Protein AF-0000000069397794 (afdb_homodimer)

Organism: Chlorella vulgaris (NCBI:txid3077)

Nearest PDB structures (foldseek):
  4f95-assembly1_A-2  TM=9.564E-01  e=1.937E-25  Homo sapiens
  2car-assembly1_A  TM=9.200E-01  e=2.963E-24  Homo sapiens
  2j4e-assembly4_H  TM=9.271E-01  e=1.312E-23  Homo sapiens
  2j4e-assembly1_A  TM=9.464E-01  e=3.765E-23  Homo sapiens
  2mjp-assembly1_B  TM=9.320E-01  e=1.583E-16  Methanocaldococcus jannaschii

Foldseek 3Di:
DLPPAFEEEEEDPDPVVVVVLVVLCVVVPFSHHYHYDYDDDDQDDDAPQVRQQVRLVVVQVVPQAKYKYKAKFKAFVQRVGPPTSCLQVCCVVQNLVRVVVVCVVDDGQKMKIKMKMWIAGGPPGGIDIFMFIFIFGFARFDADRPDRNQRGTDTPPDPHGNRRDDPVRCCVRDSVNRRSVVVRVVSRVVVPPPPDDPDD/DPDPAFEEEEEDPDPVVVVVLVVLCVVVPFSHHYHYDYDDDDQDDDAPQVRQQVRLVVVQVVPQAKYKYKAKFKAFVQRVGPPTSCLQVCCVVQNLVRVVVVCVVDDGQKMKIKMKMWIAGGPPGGIDIFMFIFIFGFARFDADRPDRNQRGTDTPPDPHGNRRDDPVRCCVRDSVNRRSVVVRVVSRVVVPPPPDDPDD

pLDDT: mean 92.09, std 13.76, range [24.89, 98.88]

Structure (mmCIF, N/CA/C/O backbone):
data_AF-0000000069397794-model_v1
#
loop_
_entity.id
_entity.type
_entity.pdbx_description
1 polymer 'Inosine triphosphate pyrophosphatase'
#
loop_
_atom_site.group_PDB
_atom_site.id
_atom_site.type_symbol
_atom_site.label_atom_id
_atom_site.label_alt_id
_atom_site.label_comp_id
_atom_site.label_asym_id
_atom_site.label_entity_id
_atom_site.label_seq_id
_atom_site.pdbx_PDB_ins_code
_atom_site.Cartn_x
_atom_site.Cartn_y
_atom_site.Cartn_z
_atom_site.occupancy
_atom_site.B_iso_or_equiv
_atom_site.auth_seq_id
_atom_site.auth_comp_id
_atom_site.auth_asym_id
_atom_site.auth_atom_id
_atom_site.pdbx_PDB_model_num
ATOM 1 N N . MET A 1 1 ? 24.984 40.375 9.758 1 29.8 1 MET A N 1
ATOM 2 C CA . MET A 1 1 ? 24.094 40 8.672 1 29.8 1 MET A CA 1
ATOM 3 C C . MET A 1 1 ? 23.125 38.938 9.117 1 29.8 1 MET A C 1
ATOM 5 O O . MET A 1 1 ? 23.453 38.094 9.961 1 29.8 1 MET A O 1
ATOM 9 N N . PRO A 1 2 ? 21.828 39 9.211 1 35.31 2 PRO A N 1
ATOM 10 C CA . PRO A 1 2 ? 20.984 38 9.867 1 35.31 2 PRO A CA 1
ATOM 11 C C . PRO A 1 2 ? 21.438 36.562 9.562 1 35.31 2 PRO A C 1
ATOM 13 O O . PRO A 1 2 ? 21.984 36.281 8.492 1 35.31 2 PRO A O 1
ATOM 16 N N . GLY A 1 3 ? 21.906 35.719 10.438 1 37.47 3 GLY A N 1
ATOM 17 C CA . GLY A 1 3 ? 22.594 34.438 10.352 1 37.47 3 GLY A CA 1
ATOM 18 C C . GLY A 1 3 ? 22.047 33.531 9.266 1 37.47 3 GLY A C 1
ATOM 19 O O . GLY A 1 3 ? 20.891 33.688 8.836 1 37.47 3 GLY A O 1
ATOM 20 N N . GLU A 1 4 ? 22.766 33.062 8.172 1 45.69 4 GLU A N 1
ATOM 21 C CA . GLU A 1 4 ? 22.422 32.281 6.992 1 45.69 4 GLU A CA 1
ATOM 22 C C . GLU A 1 4 ? 21.391 31.203 7.328 1 45.69 4 GLU A C 1
ATOM 24 O O . GLU A 1 4 ? 21.672 30.266 8.062 1 45.69 4 GLU A O 1
ATOM 29 N N . SER A 1 5 ? 20.188 31.547 7.672 1 61.47 5 SER A N 1
ATOM 30 C CA . SER A 1 5 ? 19.078 30.656 8.023 1 61.47 5 SER A CA 1
ATOM 31 C C . SER A 1 5 ? 19.094 29.406 7.164 1 61.47 5 SER A C 1
ATOM 33 O O . SER A 1 5 ? 19.344 29.469 5.961 1 61.47 5 SER A O 1
ATOM 35 N N . GLY A 1 6 ? 19.469 28.234 7.82 1 86.75 6 GLY A N 1
ATOM 36 C CA . GLY A 1 6 ? 19.594 26.969 7.117 1 86.75 6 GLY A CA 1
ATOM 37 C C . GLY A 1 6 ? 18.391 26.641 6.246 1 86.75 6 GLY A C 1
ATOM 38 O O . GLY A 1 6 ? 17.297 27.125 6.492 1 86.75 6 GLY A O 1
ATOM 39 N N . THR A 1 7 ? 18.531 26.266 5.066 1 94.69 7 THR A N 1
ATOM 40 C CA . THR A 1 7 ? 17.516 25.859 4.113 1 94.69 7 THR A CA 1
ATOM 41 C C . THR A 1 7 ? 17 24.453 4.422 1 94.69 7 THR A C 1
ATOM 43 O O . THR A 1 7 ? 17.797 23.562 4.715 1 94.69 7 THR A O 1
ATOM 46 N N . ILE A 1 8 ? 15.688 24.359 4.492 1 96.31 8 ILE A N 1
ATOM 47 C CA . ILE A 1 8 ? 15.031 23.062 4.578 1 96.31 8 ILE A CA 1
ATOM 48 C C . ILE A 1 8 ? 14.359 22.734 3.25 1 96.31 8 ILE A C 1
ATOM 50 O O . ILE A 1 8 ? 13.547 23.516 2.744 1 96.31 8 ILE A O 1
ATOM 54 N N . HIS A 1 9 ? 14.711 21.641 2.725 1 97.12 9 HIS A N 1
ATOM 55 C CA . HIS A 1 9 ? 14.102 21.203 1.472 1 97.12 9 HIS A CA 1
ATOM 56 C C . HIS A 1 9 ? 12.805 20.453 1.724 1 97.12 9 HIS A C 1
ATOM 58 O O . HIS A 1 9 ? 12.812 19.359 2.293 1 97.12 9 HIS A O 1
ATOM 64 N N . PHE A 1 10 ? 11.719 21.062 1.319 1 97.81 10 PHE A N 1
ATOM 65 C CA . PHE A 1 10 ? 10.422 20.391 1.352 1 97.81 10 PHE A CA 1
ATOM 66 C C . PHE A 1 10 ? 10.234 19.531 0.107 1 97.81 10 PHE A C 1
ATOM 68 O O . PHE A 1 10 ? 9.898 20.047 -0.963 1 97.81 10 PHE A O 1
ATOM 75 N N . VAL A 1 11 ? 10.398 18.234 0.294 1 97.06 11 VAL A N 1
ATOM 76 C CA . VAL A 1 11 ? 10.406 17.312 -0.837 1 97.06 11 VAL A CA 1
ATOM 77 C C . VAL A 1 11 ? 8.969 16.953 -1.211 1 97.06 11 VAL A C 1
ATOM 79 O O . VAL A 1 11 ? 8.336 16.141 -0.541 1 97.06 11 VAL A O 1
ATOM 82 N N . THR A 1 12 ? 8.5 17.531 -2.295 1 93.69 12 THR A N 1
ATOM 83 C CA . THR A 1 12 ? 7.148 17.266 -2.766 1 93.69 12 THR A CA 1
ATOM 84 C C . THR A 1 12 ? 7.051 17.484 -4.273 1 93.69 12 THR A C 1
ATOM 86 O O . THR A 1 12 ? 7.695 18.375 -4.82 1 93.69 12 THR A O 1
ATOM 89 N N . GLY A 1 13 ? 6.371 16.578 -4.906 1 85.94 13 GLY A N 1
ATOM 90 C CA . GLY A 1 13 ? 6.016 16.797 -6.301 1 85.94 13 GLY A CA 1
ATOM 91 C C . GLY A 1 13 ? 4.617 17.359 -6.477 1 85.94 13 GLY A C 1
ATOM 92 O O . GLY A 1 13 ? 4.164 17.562 -7.605 1 85.94 13 GLY A O 1
ATOM 93 N N . ASN A 1 14 ? 3.943 17.656 -5.477 1 84.62 14 ASN A N 1
ATOM 94 C CA . ASN A 1 14 ? 2.578 18.172 -5.48 1 84.62 14 ASN A CA 1
ATOM 95 C C . ASN A 1 14 ? 2.547 19.672 -5.254 1 84.62 14 ASN A C 1
ATOM 97 O O . ASN A 1 14 ? 2.807 20.156 -4.145 1 84.62 14 ASN A O 1
ATOM 101 N N . ALA A 1 15 ? 2.137 20.375 -6.254 1 86.75 15 ALA A N 1
ATOM 102 C CA . ALA A 1 15 ? 2.154 21.844 -6.203 1 86.75 15 ALA A CA 1
ATOM 103 C C . ALA A 1 15 ? 1.199 22.359 -5.133 1 86.75 15 ALA A C 1
ATOM 105 O O . ALA A 1 15 ? 1.455 23.406 -4.52 1 86.75 15 ALA A O 1
ATOM 106 N N . ASN A 1 16 ? 0.078 21.672 -4.914 1 83.5 16 ASN A N 1
ATOM 107 C CA . ASN A 1 16 ? -0.885 22.094 -3.904 1 83.5 16 ASN A CA 1
ATOM 108 C C . ASN A 1 16 ? -0.307 21.984 -2.496 1 83.5 16 ASN A C 1
ATOM 110 O O . ASN A 1 16 ? -0.483 22.891 -1.675 1 83.5 16 ASN A O 1
ATOM 114 N N . LYS A 1 17 ? 0.422 20.891 -2.246 1 87.31 17 LYS A N 1
ATOM 115 C CA . LYS A 1 17 ? 1.078 20.734 -0.952 1 87.31 17 LYS A CA 1
ATOM 116 C C . LYS A 1 17 ? 2.08 21.844 -0.704 1 87.31 17 LYS A C 1
ATOM 118 O O . LYS A 1 17 ? 2.139 22.406 0.396 1 87.31 17 LYS A O 1
ATOM 123 N N . ALA A 1 18 ? 2.883 22.172 -1.734 1 90.94 18 ALA A N 1
ATOM 124 C CA . ALA A 1 18 ? 3.881 23.234 -1.622 1 90.94 18 ALA A CA 1
ATOM 125 C C . ALA A 1 18 ? 3.227 24.578 -1.291 1 90.94 18 ALA A C 1
ATOM 127 O O . ALA A 1 18 ? 3.709 25.312 -0.429 1 90.94 18 ALA A O 1
ATOM 128 N N . ARG A 1 19 ? 2.182 24.859 -1.946 1 90.12 19 ARG A N 1
ATOM 129 C CA . ARG A 1 19 ? 1.469 26.125 -1.746 1 90.12 19 ARG A CA 1
ATOM 130 C C . ARG A 1 19 ? 0.907 26.219 -0.332 1 90.12 19 ARG A C 1
ATOM 132 O O . ARG A 1 19 ? 1.074 27.234 0.343 1 90.12 19 ARG A O 1
ATOM 139 N N . GLU A 1 20 ? 0.231 25.156 0.133 1 88.88 20 GLU A N 1
ATOM 140 C CA . GLU A 1 20 ? -0.37 25.141 1.464 1 88.88 20 GLU A CA 1
ATOM 141 C C . GLU A 1 20 ? 0.688 25.312 2.551 1 88.88 20 GLU A C 1
ATOM 143 O O . GLU A 1 20 ? 0.474 26.031 3.529 1 88.88 20 GLU A O 1
ATOM 148 N N . LEU A 1 21 ? 1.791 24.656 2.389 1 92.88 21 LEU A N 1
ATOM 149 C CA . LEU A 1 21 ? 2.879 24.781 3.352 1 92.88 21 LEU A CA 1
ATOM 150 C C . LEU A 1 21 ? 3.436 26.203 3.363 1 92.88 21 LEU A C 1
ATOM 152 O O . LEU A 1 21 ? 3.66 26.766 4.434 1 92.88 21 LEU A O 1
ATOM 156 N N . ALA A 1 22 ? 3.627 26.719 2.16 1 92.69 22 ALA A N 1
ATOM 157 C CA . ALA A 1 22 ? 4.133 28.078 2.051 1 92.69 22 ALA A CA 1
ATOM 158 C C . ALA A 1 22 ? 3.193 29.062 2.736 1 92.69 22 ALA A C 1
ATOM 160 O O . ALA A 1 22 ? 3.641 29.953 3.475 1 92.69 22 ALA A O 1
ATOM 161 N N . GLU A 1 23 ? 1.943 28.891 2.502 1 91.88 23 GLU A N 1
ATOM 162 C CA . GLU A 1 23 ? 0.943 29.766 3.109 1 91.88 23 GLU A CA 1
ATOM 163 C C . GLU A 1 23 ? 0.95 29.641 4.629 1 91.88 23 GLU A C 1
ATOM 165 O O . GLU A 1 23 ? 0.854 30.641 5.34 1 91.88 23 GLU A O 1
ATOM 170 N N . PHE A 1 24 ? 1.016 28.484 5.094 1 94.19 24 PHE A N 1
ATOM 171 C CA . PHE A 1 24 ? 1.04 28.25 6.531 1 94.19 24 PHE A CA 1
ATOM 172 C C . PHE A 1 24 ? 2.221 28.969 7.18 1 94.19 24 PHE A C 1
ATOM 174 O O . PHE A 1 24 ? 2.055 29.688 8.172 1 94.19 24 PHE A O 1
ATOM 181 N N . PHE A 1 25 ? 3.377 28.891 6.621 1 95.12 25 PHE A N 1
ATOM 182 C CA . PHE A 1 25 ? 4.582 29.406 7.254 1 95.12 25 PHE A CA 1
ATOM 183 C C . PHE A 1 25 ? 4.719 30.906 7.004 1 95.12 25 PHE A C 1
ATOM 185 O O . PHE A 1 25 ? 5.477 31.594 7.699 1 95.12 25 PHE A O 1
ATOM 192 N N . ALA A 1 26 ? 4.027 31.359 5.949 1 93.75 26 ALA A N 1
ATOM 193 C CA . ALA A 1 26 ? 3.936 32.812 5.789 1 93.75 26 ALA A CA 1
ATOM 194 C C . ALA A 1 26 ? 3.227 33.469 6.98 1 93.75 26 ALA A C 1
ATOM 196 O O . ALA A 1 26 ? 3.615 34.531 7.438 1 93.75 26 ALA A O 1
ATOM 197 N N . SER A 1 27 ? 2.227 32.75 7.48 1 94.12 27 SER A N 1
ATOM 198 C CA . SER A 1 27 ? 1.433 33.25 8.602 1 94.12 27 SER A CA 1
ATOM 199 C C . SER A 1 27 ? 2.029 32.812 9.938 1 94.12 27 SER A C 1
ATOM 201 O O . SER A 1 27 ? 1.681 33.375 10.984 1 94.12 27 SER A O 1
ATOM 203 N N . ASN A 1 28 ? 2.916 31.891 9.906 1 94.75 28 ASN A N 1
ATOM 204 C CA . ASN A 1 28 ? 3.572 31.328 11.086 1 94.75 28 ASN A CA 1
ATOM 205 C C . ASN A 1 28 ? 5.078 31.203 10.883 1 94.75 28 ASN A C 1
ATOM 207 O O . ASN A 1 28 ? 5.609 30.094 10.789 1 94.75 28 ASN A O 1
ATOM 211 N N . PRO A 1 29 ? 5.797 32.281 10.93 1 94.06 29 PRO A N 1
ATOM 212 C CA . PRO A 1 29 ? 7.195 32.281 10.492 1 94.06 29 PRO A CA 1
ATOM 213 C C . PRO A 1 29 ? 8.109 31.469 11.406 1 94.06 29 PRO A C 1
ATOM 215 O O . PRO A 1 29 ? 7.844 31.359 12.609 1 94.06 29 PRO A O 1
ATOM 218 N N . VAL A 1 30 ? 9.102 30.859 10.828 1 94.25 30 VAL A N 1
ATOM 219 C CA . VAL A 1 30 ? 10.203 30.156 11.477 1 94.25 30 VAL A CA 1
ATOM 220 C C . VAL A 1 30 ? 11.531 30.688 10.945 1 94.25 30 VAL A C 1
ATOM 222 O O . VAL A 1 30 ? 11.578 31.312 9.891 1 94.25 30 VAL A O 1
ATOM 225 N N . PRO A 1 31 ? 12.633 30.516 11.727 1 92.81 31 PRO A N 1
ATOM 226 C CA . PRO A 1 31 ? 13.938 31.031 11.289 1 92.81 31 PRO A CA 1
ATOM 227 C C . PRO A 1 31 ? 14.633 30.094 10.297 1 92.81 31 PRO A C 1
ATOM 229 O O . PRO A 1 31 ? 15.812 29.781 10.469 1 92.81 31 PRO A O 1
ATOM 232 N N . PHE A 1 32 ? 13.984 29.5 9.398 1 94.38 32 PHE A N 1
ATOM 233 C CA . PHE A 1 32 ? 14.484 28.656 8.32 1 94.38 32 PHE A CA 1
ATOM 234 C C . PHE A 1 32 ? 13.805 29 7 1 94.38 32 PHE A C 1
ATOM 236 O O . PHE A 1 32 ? 12.641 29.406 6.984 1 94.38 32 PHE A O 1
ATOM 243 N N . ASN A 1 33 ? 14.508 28.891 5.988 1 94.12 33 ASN A N 1
ATOM 244 C CA . ASN A 1 33 ? 13.914 28.953 4.656 1 94.12 33 ASN A CA 1
ATOM 245 C C . ASN A 1 33 ? 13.43 27.578 4.191 1 94.12 33 ASN A C 1
ATOM 247 O O . ASN A 1 33 ? 14.219 26.641 4.09 1 94.12 33 ASN A O 1
ATOM 251 N N . ILE A 1 34 ? 12.156 27.422 3.934 1 95.06 34 ILE A N 1
ATOM 252 C CA . ILE A 1 34 ? 11.594 26.172 3.453 1 95.06 34 ILE A CA 1
ATOM 253 C C . ILE A 1 34 ? 11.344 26.25 1.95 1 95.06 34 ILE A C 1
ATOM 255 O O . ILE A 1 34 ? 10.547 27.078 1.495 1 95.06 34 ILE A O 1
ATOM 259 N N . THR A 1 35 ? 12.008 25.453 1.176 1 94.44 35 THR A N 1
ATOM 260 C CA . THR A 1 35 ? 11.953 25.531 -0.28 1 94.44 35 THR A CA 1
ATOM 261 C C . THR A 1 35 ? 11.453 24.219 -0.873 1 94.44 35 THR A C 1
ATOM 263 O O . THR A 1 35 ? 12 23.141 -0.578 1 94.44 35 THR A O 1
ATOM 266 N N . PRO A 1 36 ? 10.438 24.281 -1.732 1 95.25 36 PRO A N 1
ATOM 267 C CA . PRO A 1 36 ? 10 23.062 -2.4 1 95.25 36 PRO A CA 1
ATOM 268 C C . PRO A 1 36 ? 11.086 22.438 -3.283 1 95.25 36 PRO A C 1
ATOM 270 O O . PRO A 1 36 ? 11.82 23.172 -3.961 1 95.25 36 PRO A O 1
ATOM 273 N N . THR A 1 37 ? 11.258 21.219 -3.184 1 95.56 37 THR A N 1
ATOM 274 C CA . THR A 1 37 ? 12.242 20.469 -3.961 1 95.56 37 THR A CA 1
ATOM 275 C C . THR A 1 37 ? 11.617 19.203 -4.559 1 95.56 37 THR A C 1
ATOM 277 O O . THR A 1 37 ? 10.898 18.484 -3.869 1 95.56 37 THR A O 1
ATOM 280 N N . SER A 1 38 ? 11.828 18.984 -5.832 1 92.38 38 SER A N 1
ATOM 281 C CA . SER A 1 38 ? 11.32 17.781 -6.473 1 92.38 38 SER A CA 1
ATOM 282 C C . SER A 1 38 ? 12.344 16.656 -6.418 1 92.38 38 SER A C 1
ATOM 284 O O . SER A 1 38 ? 13.516 16.859 -6.75 1 92.38 38 SER A O 1
ATOM 286 N N . LEU A 1 39 ? 11.969 15.57 -5.902 1 93.69 39 LEU A N 1
ATOM 287 C CA . LEU A 1 39 ? 12.773 14.352 -5.824 1 93.69 39 LEU A CA 1
ATOM 288 C C . LEU A 1 39 ? 11.914 13.109 -6.016 1 93.69 39 LEU A C 1
ATOM 290 O O . LEU A 1 39 ? 10.859 12.977 -5.383 1 93.69 39 LEU A O 1
ATOM 294 N N . ASP A 1 40 ? 12.289 12.266 -6.922 1 90.38 40 ASP A N 1
ATOM 295 C CA . ASP A 1 40 ? 11.57 11.016 -7.125 1 90.38 40 ASP A CA 1
ATOM 296 C C . ASP A 1 40 ? 11.969 9.984 -6.066 1 90.38 40 ASP A C 1
ATOM 298 O O . ASP A 1 40 ? 13.117 9.555 -6.012 1 90.38 40 ASP A O 1
ATOM 302 N N . LEU A 1 41 ? 11.07 9.703 -5.277 1 93.31 41 LEU A N 1
ATOM 303 C CA . LEU A 1 41 ? 11.281 8.734 -4.203 1 93.31 41 LEU A CA 1
ATOM 304 C C . LEU A 1 41 ? 10.25 7.613 -4.273 1 93.31 41 LEU A C 1
ATOM 306 O O . LEU A 1 41 ? 9.078 7.859 -4.559 1 93.31 41 LEU A O 1
ATOM 310 N N . PRO A 1 42 ? 10.672 6.352 -4.016 1 91.5 42 PRO A N 1
ATOM 311 C CA . PRO A 1 42 ? 9.672 5.281 -3.941 1 91.5 42 PRO A CA 1
ATOM 312 C C . PRO A 1 42 ? 8.758 5.418 -2.729 1 91.5 42 PRO A C 1
ATOM 314 O O . PRO A 1 42 ? 9.203 5.848 -1.659 1 91.5 42 PRO A O 1
ATOM 317 N N . GLU A 1 43 ? 7.531 5.164 -2.887 1 94.94 43 GLU A N 1
ATOM 318 C CA . GLU A 1 43 ? 6.582 5.074 -1.779 1 94.94 43 GLU A CA 1
ATOM 319 C C . GLU A 1 43 ? 6.43 3.633 -1.304 1 94.94 43 GLU A C 1
ATOM 321 O O . GLU A 1 43 ? 5.938 2.779 -2.045 1 94.94 43 GLU A O 1
ATOM 326 N N . ILE A 1 44 ? 6.836 3.41 -0.075 1 97.31 44 ILE A N 1
ATOM 327 C CA . ILE A 1 44 ? 6.848 2.031 0.402 1 97.31 44 ILE A CA 1
ATOM 328 C C . ILE A 1 44 ? 5.504 1.694 1.04 1 97.31 44 ILE A C 1
ATOM 330 O O . ILE A 1 44 ? 4.676 2.582 1.268 1 97.31 44 ILE A O 1
ATOM 334 N N . GLN A 1 45 ? 5.254 0.428 1.228 1 97.62 45 GLN A N 1
ATOM 335 C CA . GLN A 1 45 ? 4.105 -0.029 2 1 97.62 45 GLN A CA 1
ATOM 336 C C . GLN A 1 45 ? 4.391 0.032 3.498 1 97.62 45 GLN A C 1
ATOM 338 O O . GLN A 1 45 ? 5.547 -0.009 3.918 1 97.62 45 GLN A O 1
ATOM 343 N N . GLY A 1 46 ? 3.355 0.129 4.27 1 96.19 46 GLY A N 1
ATOM 344 C CA . GLY A 1 46 ? 3.518 0.157 5.715 1 96.19 46 GLY A CA 1
ATOM 345 C C . GLY A 1 46 ? 2.609 1.163 6.398 1 96.19 46 GLY A C 1
ATOM 346 O O . GLY A 1 46 ? 1.644 1.642 5.801 1 96.19 46 GLY A O 1
ATOM 347 N N . ASP A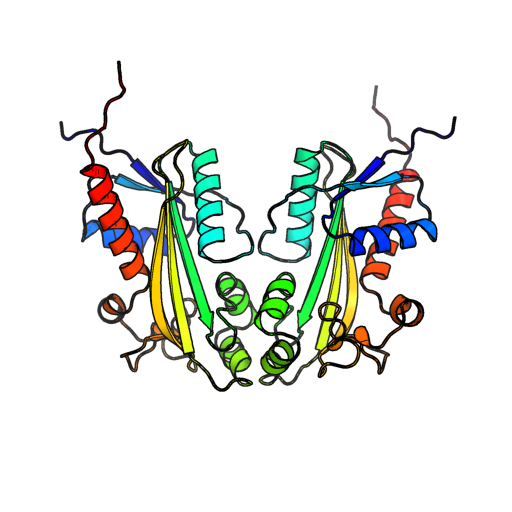 1 47 ? 2.98 1.461 7.652 1 96 47 ASP A N 1
ATOM 348 C CA . ASP A 1 47 ? 2.242 2.471 8.406 1 96 47 ASP A CA 1
ATOM 349 C C . ASP A 1 47 ? 2.656 3.881 7.98 1 96 47 ASP A C 1
ATOM 351 O O . ASP A 1 47 ? 3.787 4.094 7.539 1 96 47 ASP A O 1
ATOM 355 N N . PRO A 1 48 ? 1.725 4.785 8.148 1 97.31 48 PRO A N 1
ATOM 356 C CA . PRO A 1 48 ? 1.997 6.148 7.691 1 97.31 48 PRO A CA 1
ATOM 357 C C . PRO A 1 48 ? 3.305 6.707 8.25 1 97.31 48 PRO A C 1
ATOM 359 O O . PRO A 1 48 ? 4.078 7.328 7.512 1 97.31 48 PRO A O 1
ATOM 362 N N . GLU A 1 49 ? 3.582 6.488 9.516 1 97.38 49 GLU A N 1
ATOM 363 C CA . GLU A 1 49 ? 4.789 7.039 10.133 1 97.38 49 GLU A CA 1
ATOM 364 C C . GLU A 1 49 ? 6.043 6.375 9.57 1 97.38 49 GLU A C 1
ATOM 366 O O . GLU A 1 49 ? 7.047 7.043 9.32 1 97.38 49 GLU A O 1
ATOM 371 N N . GLU A 1 50 ? 5.961 5.066 9.375 1 96 50 GLU A N 1
ATOM 372 C CA . GLU A 1 50 ? 7.082 4.344 8.781 1 96 50 GLU A CA 1
ATOM 373 C C . GLU A 1 50 ? 7.359 4.824 7.363 1 96 50 GLU A C 1
ATOM 375 O O . GLU A 1 50 ? 8.516 4.969 6.961 1 96 50 GLU A O 1
ATOM 380 N N . ILE A 1 51 ? 6.32 5.023 6.648 1 97.19 51 ILE A N 1
ATOM 381 C CA . ILE A 1 51 ? 6.43 5.484 5.27 1 97.19 51 ILE A CA 1
ATOM 382 C C . ILE A 1 51 ? 7.082 6.867 5.238 1 97.19 51 ILE A C 1
ATOM 384 O O . ILE A 1 51 ? 8.008 7.105 4.465 1 97.19 51 ILE A O 1
ATOM 388 N N . ALA A 1 52 ? 6.652 7.762 6.105 1 97.12 52 ALA A N 1
ATOM 389 C CA . ALA A 1 52 ? 7.207 9.109 6.164 1 97.12 52 ALA A CA 1
ATOM 390 C C . ALA A 1 52 ? 8.68 9.078 6.574 1 97.12 52 ALA A C 1
ATOM 392 O O . ALA A 1 52 ? 9.5 9.805 6.008 1 97.12 52 ALA A O 1
ATOM 393 N N . MET A 1 53 ? 8.977 8.227 7.566 1 96.62 53 MET A N 1
ATOM 394 C CA . MET A 1 53 ? 10.359 8.102 8.031 1 96.62 53 MET A CA 1
ATOM 395 C C . MET A 1 53 ? 11.266 7.617 6.906 1 96.62 53 MET A C 1
ATOM 397 O O . MET A 1 53 ? 12.352 8.156 6.703 1 96.62 53 MET A O 1
ATOM 401 N N . TYR A 1 54 ? 10.805 6.648 6.207 1 95.88 54 TYR A N 1
ATOM 402 C CA . TYR A 1 54 ? 11.578 6.098 5.102 1 95.88 54 TYR A CA 1
ATOM 403 C C . TYR A 1 54 ? 11.797 7.145 4.012 1 95.88 54 TYR A C 1
ATOM 405 O O . TYR A 1 54 ? 12.914 7.32 3.523 1 95.88 54 TYR A O 1
ATOM 413 N N . LYS A 1 55 ? 10.727 7.809 3.666 1 96.44 55 LYS A N 1
ATOM 414 C CA . LYS A 1 55 ? 10.781 8.844 2.643 1 96.44 55 LYS A CA 1
ATOM 415 C C . LYS A 1 55 ? 11.758 9.953 3.037 1 96.44 55 LYS A C 1
ATOM 417 O O . LYS A 1 55 ? 12.547 10.414 2.213 1 96.44 55 LYS A O 1
ATOM 422 N N . CYS A 1 56 ? 11.703 10.367 4.227 1 97.31 56 CYS A N 1
ATOM 423 C CA . CYS A 1 56 ? 12.562 11.43 4.742 1 97.31 56 CYS A CA 1
ATOM 424 C C . CYS A 1 56 ? 14.023 10.992 4.75 1 97.31 56 CYS A C 1
ATOM 426 O O . CYS A 1 56 ? 14.898 11.734 4.301 1 97.31 56 CYS A O 1
ATOM 428 N N . SER A 1 57 ? 14.266 9.82 5.266 1 96 57 SER A N 1
ATOM 429 C CA . SER A 1 57 ? 15.625 9.289 5.316 1 96 57 SER A CA 1
ATOM 430 C C . SER A 1 57 ? 16.219 9.148 3.92 1 96 57 SER A C 1
ATOM 432 O O . SER A 1 57 ? 17.375 9.508 3.689 1 96 57 SER A O 1
ATOM 434 N N . THR A 1 58 ? 15.438 8.664 3.01 1 94.88 58 THR A N 1
ATOM 435 C CA . THR A 1 58 ? 15.891 8.492 1.636 1 94.88 58 THR A CA 1
ATOM 436 C C . THR A 1 58 ? 16.188 9.844 0.991 1 94.88 58 THR A C 1
ATOM 438 O O . THR A 1 58 ? 17.203 9.992 0.302 1 94.88 58 THR A O 1
ATOM 441 N N . ALA A 1 59 ? 15.289 10.789 1.192 1 96.5 59 ALA A N 1
ATOM 442 C CA . ALA A 1 59 ? 15.508 12.133 0.668 1 96.5 59 ALA A CA 1
ATOM 443 C C . ALA A 1 59 ? 16.797 12.742 1.236 1 96.5 59 ALA A C 1
ATOM 445 O O . ALA A 1 59 ? 17.578 13.359 0.505 1 96.5 59 ALA A O 1
ATOM 446 N N . MET A 1 60 ? 16.984 12.578 2.525 1 96.19 60 MET A N 1
ATOM 447 C CA . MET A 1 60 ? 18.172 13.086 3.201 1 96.19 60 MET A CA 1
ATOM 448 C C . MET A 1 60 ? 19.438 12.469 2.621 1 96.19 60 MET A C 1
ATOM 450 O O . MET A 1 60 ? 20.438 13.156 2.416 1 96.19 60 MET A O 1
ATOM 454 N N . GLU A 1 61 ? 19.359 11.234 2.4 1 94.31 61 GLU A N 1
ATOM 455 C CA . GLU A 1 61 ? 20.5 10.539 1.832 1 94.31 61 GLU A CA 1
ATOM 456 C C . GLU A 1 61 ? 20.859 11.102 0.455 1 94.31 61 GLU A C 1
ATOM 458 O O . GLU A 1 61 ? 22.031 11.164 0.088 1 94.31 61 GLU A O 1
ATOM 463 N N . LYS A 1 62 ? 19.906 11.477 -0.293 1 95.38 62 LYS A N 1
ATOM 464 C CA . LYS A 1 62 ? 20.125 11.961 -1.654 1 95.38 62 LYS A CA 1
ATOM 465 C C . LYS A 1 62 ? 20.562 13.422 -1.657 1 95.38 62 LYS A C 1
ATOM 467 O O . LYS A 1 62 ? 21.422 13.812 -2.436 1 95.38 62 LYS A O 1
ATOM 472 N N . LEU A 1 63 ? 19.953 14.203 -0.798 1 96 63 LEU A N 1
ATOM 473 C CA . LEU A 1 63 ? 20.172 15.648 -0.836 1 96 63 LEU A CA 1
ATOM 474 C C . LEU A 1 63 ? 21.312 16.047 0.102 1 96 63 LEU A C 1
ATOM 476 O O . LEU A 1 63 ? 21.891 17.125 -0.051 1 96 63 LEU A O 1
ATOM 480 N N . GLN A 1 64 ? 21.594 15.32 1.102 1 96.5 64 GLN A N 1
ATOM 481 C CA . GLN A 1 64 ? 22.594 15.617 2.111 1 96.5 64 GLN A CA 1
ATOM 482 C C . GLN A 1 64 ? 22.391 17.016 2.705 1 96.5 64 GLN A C 1
ATOM 484 O O . GLN A 1 64 ? 23.328 17.781 2.852 1 96.5 64 GLN A O 1
ATOM 489 N N . ALA A 1 65 ? 21.156 17.328 2.971 1 96 65 ALA A N 1
ATOM 490 C CA . ALA A 1 65 ? 20.703 18.609 3.504 1 96 65 ALA A CA 1
ATOM 491 C C . ALA A 1 65 ? 19.438 18.438 4.352 1 96 65 ALA A C 1
ATOM 493 O O . ALA A 1 65 ? 18.828 17.375 4.359 1 96 65 ALA A O 1
ATOM 494 N N . PRO A 1 66 ? 19.078 19.406 5.18 1 96.56 66 PRO A N 1
ATOM 495 C CA . PRO A 1 66 ? 17.812 19.312 5.906 1 96.56 66 PRO A CA 1
ATOM 496 C C . PRO A 1 66 ? 16.609 19.078 4.984 1 96.56 66 PRO A C 1
ATOM 498 O O . PRO A 1 66 ? 16.484 19.75 3.955 1 96.56 66 PRO A O 1
ATOM 501 N N . VAL A 1 67 ? 15.805 18.109 5.391 1 97.44 67 VAL A N 1
ATOM 502 C CA . VAL A 1 67 ? 14.711 17.719 4.508 1 97.44 67 VAL A CA 1
ATOM 503 C C . VAL A 1 67 ? 13.414 17.609 5.309 1 97.44 67 VAL A C 1
ATOM 505 O O . VAL A 1 67 ? 13.43 17.297 6.496 1 97.44 67 VAL A O 1
ATOM 508 N N . LEU A 1 68 ? 12.414 17.969 4.613 1 97.5 68 LEU A N 1
ATOM 509 C CA . LEU A 1 68 ? 11.031 17.859 5.082 1 97.5 68 LEU A CA 1
ATOM 510 C C . LEU A 1 68 ? 10.172 17.125 4.062 1 97.5 68 LEU A C 1
ATOM 512 O O . LEU A 1 68 ? 10.234 17.406 2.867 1 97.5 68 LEU A O 1
ATOM 516 N N . VAL A 1 69 ? 9.453 16.078 4.547 1 97.31 69 VAL A N 1
ATOM 517 C CA . VAL A 1 69 ? 8.477 15.398 3.701 1 97.31 69 VAL A CA 1
ATOM 518 C C . VAL A 1 69 ? 7.117 15.391 4.391 1 97.31 69 VAL A C 1
ATOM 520 O O . VAL A 1 69 ? 7.027 15.562 5.609 1 97.31 69 VAL A O 1
ATOM 523 N N . GLU A 1 70 ? 6.125 15.195 3.637 1 96.06 70 GLU A N 1
ATOM 524 C CA . GLU A 1 70 ? 4.754 15.117 4.137 1 96.06 70 GLU A CA 1
ATOM 525 C C . GLU A 1 70 ? 3.969 14.031 3.41 1 96.06 70 GLU A C 1
ATOM 527 O O . GLU A 1 70 ? 4.195 13.773 2.225 1 96.06 70 GLU A O 1
ATOM 532 N N . ASP A 1 71 ? 3.127 13.359 4.148 1 94.69 71 ASP A N 1
ATOM 533 C CA . ASP A 1 71 ? 2.223 12.359 3.594 1 94.69 71 ASP A CA 1
ATOM 534 C C . ASP A 1 71 ? 0.83 12.469 4.211 1 94.69 71 ASP A C 1
ATOM 536 O O . ASP A 1 71 ? 0.694 12.656 5.422 1 94.69 71 ASP A O 1
ATOM 540 N N . VAL A 1 72 ? -0.204 12.469 3.354 1 95.19 72 VAL A N 1
ATOM 541 C CA . VAL A 1 72 ? -1.593 12.562 3.793 1 95.19 72 VAL A CA 1
ATOM 542 C C . VAL A 1 72 ? -2.32 11.25 3.49 1 95.19 72 VAL A C 1
ATOM 544 O O . VAL A 1 72 ? -2.143 10.672 2.418 1 95.19 72 VAL A O 1
ATOM 547 N N . CYS A 1 73 ? -3.111 10.773 4.527 1 97 73 CYS A N 1
ATOM 548 C CA . CYS A 1 73 ? -3.895 9.578 4.246 1 97 73 CYS A CA 1
ATOM 549 C C . CYS A 1 73 ? -5.23 9.609 4.98 1 97 73 CYS A C 1
ATOM 551 O O . CYS A 1 73 ? -5.492 10.531 5.75 1 97 73 CYS A O 1
ATOM 553 N N . LEU A 1 74 ? -6.105 8.82 4.586 1 98.5 74 LEU A N 1
ATOM 554 C CA . LEU A 1 74 ? -7.441 8.641 5.145 1 98.5 74 LEU A CA 1
ATOM 555 C C . LEU A 1 74 ? -7.66 7.199 5.586 1 98.5 74 LEU A C 1
ATOM 557 O O . LEU A 1 74 ? -7.531 6.273 4.781 1 98.5 74 LEU A O 1
ATOM 561 N N . GLY A 1 75 ? -7.906 7.004 6.879 1 98.69 75 GLY A N 1
ATOM 562 C CA . GLY A 1 75 ? -8.148 5.676 7.422 1 98.69 75 GLY A CA 1
ATOM 563 C C . GLY A 1 75 ? -9.562 5.484 7.93 1 98.69 75 GLY A C 1
ATOM 564 O O . GLY A 1 75 ? -10.125 6.387 8.555 1 98.69 75 GLY A O 1
ATOM 565 N N . PHE A 1 76 ? -10.172 4.363 7.633 1 98.88 76 PHE A N 1
ATOM 566 C CA . PHE A 1 76 ? -11.5 4.02 8.117 1 98.88 76 PHE A CA 1
ATOM 567 C C . PHE A 1 76 ? -11.422 3.221 9.414 1 98.88 76 PHE A C 1
ATOM 569 O O . PHE A 1 76 ? -10.68 2.236 9.492 1 98.88 76 PHE A O 1
ATOM 576 N N . ASN A 1 77 ? -12.188 3.672 10.438 1 98.75 77 ASN A N 1
ATOM 577 C CA . ASN A 1 77 ? -12.172 2.971 11.719 1 98.75 77 ASN A CA 1
ATOM 578 C C . ASN A 1 77 ? -12.562 1.505 11.555 1 98.75 77 ASN A C 1
ATOM 580 O O . ASN A 1 77 ? -11.906 0.62 12.109 1 98.75 77 ASN A O 1
ATOM 584 N N . ALA A 1 78 ? -13.555 1.225 10.773 1 98.62 78 ALA A N 1
ATOM 585 C CA . ALA A 1 78 ? -14.078 -0.125 10.578 1 98.62 78 ALA A CA 1
ATOM 586 C C . ALA A 1 78 ? -13.031 -1.035 9.945 1 98.62 78 ALA A C 1
ATOM 588 O O . ALA A 1 78 ? -13.094 -2.258 10.086 1 98.62 78 ALA A O 1
ATOM 589 N N . LEU A 1 79 ? -12.102 -0.427 9.25 1 98.62 79 LEU A N 1
ATOM 590 C CA . LEU A 1 79 ? -11.047 -1.185 8.586 1 98.62 79 LEU A CA 1
ATOM 591 C C . LEU A 1 79 ? -9.719 -1.027 9.328 1 98.62 79 LEU A C 1
ATOM 593 O O . LEU A 1 79 ? -8.648 -1.158 8.727 1 98.62 79 LEU A O 1
ATOM 597 N N . HIS A 1 80 ? -9.781 -0.581 10.508 1 98.25 80 HIS A N 1
ATOM 598 C CA . HIS A 1 80 ? -8.633 -0.465 11.398 1 98.25 80 HIS A CA 1
ATOM 599 C C . HIS A 1 80 ? -7.562 0.437 10.789 1 98.25 80 HIS A C 1
ATOM 601 O O . HIS A 1 80 ? -6.375 0.101 10.812 1 98.25 80 HIS A O 1
ATOM 607 N N . GLY A 1 81 ? -7.992 1.451 10.148 1 98.44 81 GLY A N 1
ATOM 608 C CA . GLY A 1 81 ? -7.078 2.463 9.641 1 98.44 81 GLY A CA 1
ATOM 609 C C . GLY A 1 81 ? -6.793 2.316 8.156 1 98.44 81 GLY A C 1
ATOM 610 O O . GLY A 1 81 ? -6.102 3.152 7.57 1 98.44 81 GLY A O 1
ATOM 611 N N . LEU A 1 82 ? -7.324 1.269 7.586 1 98.62 82 LEU A N 1
ATOM 612 C CA . LEU A 1 82 ? -7.195 1.092 6.145 1 98.62 82 LEU A CA 1
ATOM 613 C C . LEU A 1 82 ? -8.312 1.821 5.406 1 98.62 82 LEU A C 1
ATOM 615 O O . LEU A 1 82 ? -9.391 2.051 5.965 1 98.62 82 LEU A O 1
ATOM 619 N N . PRO A 1 83 ? -8.039 2.316 4.141 1 98.38 83 PRO A N 1
ATOM 620 C CA . PRO A 1 83 ? -6.848 2.041 3.328 1 98.38 83 PRO A CA 1
ATOM 621 C C . PRO A 1 83 ? -5.621 2.822 3.795 1 98.38 83 PRO A C 1
ATOM 623 O O . PRO A 1 83 ? -4.492 2.48 3.432 1 98.38 83 PRO A O 1
ATOM 626 N N . GLY A 1 84 ? -5.844 3.881 4.605 1 98.06 84 GLY A N 1
ATOM 627 C CA . GLY A 1 84 ? -4.699 4.598 5.145 1 98.06 84 GLY A CA 1
ATOM 628 C C . GLY A 1 84 ? -3.764 5.121 4.07 1 98.06 84 GLY A C 1
ATOM 629 O O . GLY A 1 84 ? -4.195 5.816 3.146 1 98.06 84 GLY A O 1
ATOM 630 N N . PRO A 1 85 ? -2.512 4.762 4.094 1 97.81 85 PRO A N 1
ATOM 631 C CA . PRO A 1 85 ? -1.525 5.258 3.133 1 97.81 85 PRO A CA 1
ATOM 632 C C . PRO A 1 85 ? -1.856 4.871 1.693 1 97.81 85 PRO A C 1
ATOM 634 O O . PRO A 1 85 ? -1.283 5.426 0.752 1 97.81 85 PRO A O 1
ATOM 637 N N . TYR A 1 86 ? -2.779 3.959 1.475 1 98.19 86 TYR A N 1
ATOM 638 C CA . TYR A 1 86 ? -3.105 3.479 0.137 1 98.19 86 TYR A CA 1
ATOM 639 C C . TYR A 1 86 ? -4.336 4.188 -0.414 1 98.19 86 TYR A C 1
ATOM 641 O O . TYR A 1 86 ? -4.828 3.85 -1.493 1 98.19 86 TYR A O 1
ATOM 649 N N . ILE A 1 87 ? -4.805 5.223 0.214 1 98.06 87 ILE A N 1
ATOM 650 C CA . ILE A 1 87 ? -6.078 5.871 -0.082 1 98.06 87 ILE A CA 1
ATOM 651 C C . ILE A 1 87 ? -6.047 6.453 -1.493 1 98.06 87 ILE A C 1
ATOM 653 O O . ILE A 1 87 ? -7.062 6.469 -2.189 1 98.06 87 ILE A O 1
ATOM 657 N N . LYS A 1 88 ? -4.938 6.891 -1.928 1 95.31 88 LYS A N 1
ATOM 658 C CA . LYS A 1 88 ? -4.848 7.453 -3.271 1 95.31 88 LYS A CA 1
ATOM 659 C C . LYS A 1 88 ? -5.25 6.43 -4.328 1 95.31 88 LYS A C 1
ATOM 661 O O . LYS A 1 88 ? -6.039 6.73 -5.227 1 95.31 88 LYS A O 1
ATOM 666 N N . GLN A 1 89 ? -4.738 5.23 -4.207 1 96.94 89 GLN A N 1
ATOM 667 C CA . GLN A 1 89 ? -5.055 4.172 -5.156 1 96.94 89 GLN A CA 1
ATOM 668 C C . GLN A 1 89 ? -6.52 3.76 -5.055 1 96.94 89 GLN A C 1
ATOM 670 O O . GLN A 1 89 ? -7.176 3.52 -6.07 1 96.94 89 GLN A O 1
ATOM 675 N N . PHE A 1 90 ? -7.012 3.688 -3.896 1 98.38 90 PHE A N 1
ATOM 676 C CA . PHE A 1 90 ? -8.398 3.299 -3.693 1 98.38 90 PHE A CA 1
ATOM 677 C C . PHE A 1 90 ? -9.344 4.355 -4.254 1 98.38 90 PHE A C 1
ATOM 679 O O . PHE A 1 90 ? -10.352 4.023 -4.883 1 98.38 90 PHE A O 1
ATOM 686 N N . LEU A 1 91 ? -8.969 5.602 -4.008 1 98.06 91 LEU A N 1
ATOM 687 C CA . LEU A 1 91 ? -9.797 6.664 -4.574 1 98.06 91 LEU A CA 1
ATOM 688 C C . LEU A 1 91 ? -9.758 6.629 -6.098 1 98.06 91 LEU A C 1
ATOM 690 O O . LEU A 1 91 ? -10.797 6.754 -6.75 1 98.06 91 LEU A O 1
ATOM 694 N N . GLN A 1 92 ? -8.625 6.473 -6.633 1 96.94 92 GLN A N 1
ATOM 695 C CA . GLN A 1 92 ? -8.461 6.461 -8.078 1 96.94 92 GLN A CA 1
ATOM 696 C C . GLN A 1 92 ? -9.266 5.336 -8.719 1 96.94 92 GLN A C 1
ATOM 698 O O . GLN A 1 92 ? -9.891 5.527 -9.766 1 96.94 92 GLN A O 1
ATOM 703 N N . LYS A 1 93 ? -9.305 4.203 -8.133 1 97.75 93 LYS A N 1
ATOM 704 C CA . LYS A 1 93 ? -9.922 3.031 -8.742 1 97.75 93 LYS A CA 1
ATOM 705 C C . LYS A 1 93 ? -11.406 2.953 -8.406 1 97.75 93 LYS A C 1
ATOM 707 O O . LYS A 1 93 ? -12.219 2.531 -9.234 1 97.75 93 LYS A O 1
ATOM 712 N N . LEU A 1 94 ? -11.789 3.404 -7.199 1 98.06 94 LEU A N 1
ATOM 713 C CA . LEU A 1 94 ? -13.141 3.129 -6.734 1 98.06 94 LEU A CA 1
ATOM 714 C C . LEU A 1 94 ? -14 4.383 -6.789 1 98.06 94 LEU A C 1
ATOM 716 O O . LEU A 1 94 ? -15.234 4.301 -6.766 1 98.06 94 LEU A O 1
ATOM 720 N N . GLY A 1 95 ? -13.312 5.582 -6.781 1 97.75 95 GLY A N 1
ATOM 721 C CA . GLY A 1 95 ? -14.062 6.82 -6.633 1 97.75 95 GLY A CA 1
ATOM 722 C C . GLY A 1 95 ? -14.711 6.973 -5.27 1 97.75 95 GLY A C 1
ATOM 723 O O . GLY A 1 95 ? -14.484 6.148 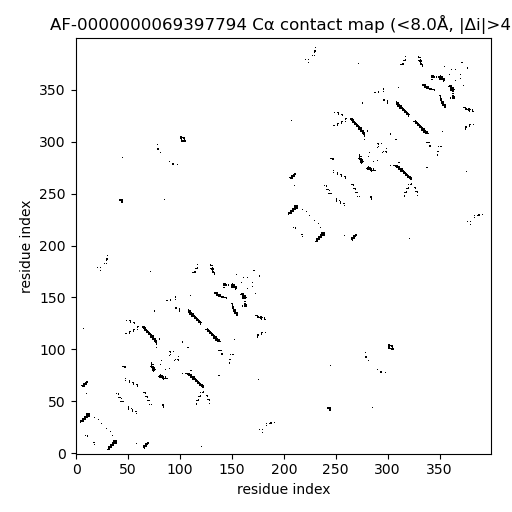-4.379 1 97.75 95 GLY A O 1
ATOM 724 N N . HIS A 1 96 ? -15.461 8.055 -5.129 1 98.5 96 HIS A N 1
ATOM 725 C CA . HIS A 1 96 ? -16.125 8.367 -3.865 1 98.5 96 HIS A CA 1
ATOM 726 C C . HIS A 1 96 ? -17.156 7.312 -3.516 1 98.5 96 HIS A C 1
ATOM 728 O O . HIS A 1 96 ? -17.219 6.84 -2.379 1 98.5 96 HIS A O 1
ATOM 734 N N . ASP A 1 97 ? -17.922 6.945 -4.465 1 98.19 97 ASP A N 1
ATOM 735 C CA . ASP A 1 97 ? -19 5.977 -4.242 1 98.19 97 ASP A CA 1
ATOM 736 C C . ASP A 1 97 ? -18.438 4.621 -3.818 1 98.19 97 ASP A C 1
ATOM 738 O O . ASP A 1 97 ? -18.953 3.986 -2.902 1 98.19 97 ASP A O 1
ATOM 742 N N . GLY A 1 98 ? -17.391 4.184 -4.527 1 98.38 98 GLY A N 1
ATOM 743 C CA . GLY A 1 98 ? -16.766 2.916 -4.18 1 98.38 98 GLY A CA 1
ATOM 744 C C . GLY A 1 98 ? -16.219 2.887 -2.766 1 98.38 98 GLY A C 1
ATOM 745 O O . GLY A 1 98 ? -16.328 1.872 -2.074 1 98.38 98 GLY A O 1
ATOM 746 N N . LEU A 1 99 ? -15.672 3.957 -2.354 1 98.75 99 LEU A N 1
ATOM 747 C CA . LEU A 1 99 ? -15.164 4.055 -0.989 1 98.75 99 LEU A CA 1
ATOM 748 C C . LEU A 1 99 ? -16.297 3.943 0.021 1 98.75 99 LEU A C 1
ATOM 750 O O . LEU A 1 99 ? -16.156 3.299 1.062 1 98.75 99 LEU A O 1
ATOM 754 N N . ASN A 1 100 ? -17.422 4.543 -0.287 1 98.62 100 ASN A N 1
ATOM 755 C CA . ASN A 1 100 ? -18.594 4.406 0.569 1 98.62 100 ASN A CA 1
ATOM 756 C C . ASN A 1 100 ? -19.109 2.969 0.585 1 98.62 100 ASN A C 1
ATOM 758 O O . ASN A 1 100 ? -19.453 2.438 1.646 1 98.62 100 ASN A O 1
ATOM 762 N N . ARG A 1 101 ? -19.156 2.35 -0.515 1 98.38 101 ARG A N 1
ATOM 763 C CA . ARG A 1 101 ? -19.688 0.995 -0.637 1 98.38 101 ARG A CA 1
ATOM 764 C C . ARG A 1 101 ? -18.828 0.002 0.149 1 98.38 101 ARG A C 1
ATOM 766 O O . ARG A 1 101 ? -19.359 -0.965 0.707 1 98.38 101 ARG A O 1
ATOM 773 N N . MET A 1 102 ? -17.547 0.267 0.19 1 98.25 102 MET A N 1
ATOM 774 C CA . MET A 1 102 ? -16.625 -0.606 0.914 1 98.25 102 MET A CA 1
ATOM 775 C C . MET A 1 102 ? -17.016 -0.703 2.387 1 98.25 102 MET A C 1
ATOM 777 O O . MET A 1 102 ? -16.656 -1.665 3.064 1 98.25 102 MET A O 1
ATOM 781 N N . LEU A 1 103 ? -17.734 0.293 2.869 1 98.5 103 LEU A N 1
ATOM 782 C CA . LEU A 1 103 ? -18.031 0.374 4.297 1 98.5 103 LEU A CA 1
ATOM 783 C C . LEU A 1 103 ? -19.422 -0.14 4.598 1 98.5 103 LEU A C 1
ATOM 785 O O . LEU A 1 103 ? -19.828 -0.206 5.758 1 98.5 103 LEU A O 1
ATOM 789 N N . GLN A 1 104 ? -20.141 -0.495 3.584 1 98.19 104 GLN A N 1
ATOM 790 C CA . GLN A 1 104 ? -21.547 -0.824 3.768 1 98.19 104 GLN A CA 1
ATOM 791 C C . GLN A 1 104 ? -21.719 -2.088 4.605 1 98.19 104 GLN A C 1
ATOM 793 O O . GLN A 1 104 ? -22.766 -2.305 5.211 1 98.19 104 GLN A O 1
ATOM 798 N N . GLY A 1 105 ? -20.719 -2.916 4.59 1 97.62 105 GLY A N 1
ATOM 799 C CA . GLY A 1 105 ? -20.797 -4.117 5.406 1 97.62 105 GLY A CA 1
ATOM 800 C C . GLY A 1 105 ? -20.438 -3.877 6.859 1 97.62 105 GLY A C 1
ATOM 801 O O . GLY A 1 105 ? -20.453 -4.805 7.672 1 97.62 105 GLY A O 1
ATOM 802 N N . PHE A 1 106 ? -20.172 -2.688 7.203 1 98.25 106 PHE A N 1
ATOM 803 C CA . PHE A 1 106 ? -19.75 -2.318 8.555 1 98.25 106 PHE A CA 1
ATOM 804 C C . PHE A 1 106 ? -20.719 -1.312 9.156 1 98.25 106 PHE A C 1
ATOM 806 O O . PHE A 1 106 ? -21.375 -0.561 8.438 1 98.25 106 PHE A O 1
ATOM 813 N N . GLU A 1 107 ? -20.766 -1.288 10.461 1 97.44 107 GLU A N 1
ATOM 814 C CA . GLU A 1 107 ? -21.641 -0.35 11.164 1 97.44 107 GLU A CA 1
ATOM 815 C C . GLU A 1 107 ? -20.938 0.979 11.414 1 97.44 107 GLU A C 1
ATOM 817 O O . GLU A 1 107 ? -21.578 2.037 11.398 1 97.44 107 GLU A O 1
ATOM 822 N N . ASP A 1 108 ? -19.672 0.952 11.555 1 98.38 108 ASP A N 1
ATOM 823 C CA . ASP A 1 108 ? -18.875 2.121 11.891 1 98.38 108 ASP A CA 1
ATOM 824 C C . ASP A 1 108 ? -18.422 2.861 10.633 1 98.38 108 ASP A C 1
ATOM 826 O O . ASP A 1 108 ? -17.672 2.316 9.82 1 98.38 108 ASP A O 1
ATOM 830 N N . GLN A 1 109 ? -18.844 4.113 10.5 1 98.31 109 GLN A N 1
ATOM 831 C CA . GLN A 1 109 ? -18.422 4.934 9.359 1 98.31 109 GLN A CA 1
ATOM 832 C C . GLN A 1 109 ? -17.344 5.922 9.758 1 98.31 109 GLN A C 1
ATOM 834 O O . GLN A 1 109 ? -16.984 6.812 8.984 1 98.31 109 GLN A O 1
ATOM 839 N N . GLY A 1 110 ? -16.844 5.801 10.969 1 98.81 110 GLY A N 1
ATOM 840 C CA . GLY A 1 110 ? -15.805 6.695 11.453 1 98.81 110 GLY A CA 1
ATOM 841 C C . GLY A 1 110 ? -14.516 6.613 10.648 1 98.81 110 GLY A C 1
ATOM 842 O O . GLY A 1 110 ? -14.203 5.562 10.086 1 98.81 110 GLY A O 1
ATOM 843 N N . ALA A 1 111 ? -13.852 7.707 10.594 1 98.81 111 ALA A N 1
ATOM 844 C CA . ALA A 1 111 ? -12.594 7.793 9.844 1 98.81 111 ALA A CA 1
ATOM 845 C C . ALA A 1 111 ? -11.664 8.836 10.461 1 98.81 111 ALA A C 1
ATOM 847 O O . ALA A 1 111 ? -12.094 9.664 11.266 1 98.81 111 ALA A O 1
ATOM 848 N N . VAL A 1 112 ? -10.453 8.727 10.102 1 98.81 112 VAL A N 1
ATOM 849 C CA . VAL A 1 112 ? -9.445 9.68 10.562 1 98.81 112 VAL A CA 1
ATOM 850 C C . VAL A 1 112 ? -8.648 10.195 9.367 1 98.81 112 VAL A C 1
ATOM 852 O O . VAL A 1 112 ? -8.055 9.414 8.625 1 98.81 112 VAL A O 1
ATOM 855 N N . ALA A 1 113 ? -8.695 11.5 9.117 1 98.56 113 ALA A N 1
ATOM 856 C CA . ALA A 1 113 ? -7.75 12.156 8.219 1 98.56 113 ALA A CA 1
ATOM 857 C C . ALA A 1 113 ? -6.43 12.438 8.922 1 98.56 113 ALA A C 1
ATOM 859 O O . ALA A 1 113 ? -6.414 12.945 10.047 1 98.56 113 ALA A O 1
ATOM 860 N N . MET A 1 114 ? -5.359 12.07 8.234 1 98.31 114 MET A N 1
ATOM 861 C CA . MET A 1 114 ? -4.066 12.164 8.906 1 98.31 114 MET A CA 1
ATOM 862 C C . MET A 1 114 ? -3.02 12.773 7.984 1 98.31 114 MET A C 1
ATOM 864 O O . MET A 1 114 ? -2.959 12.438 6.801 1 98.31 114 MET A O 1
ATOM 868 N N . CYS A 1 115 ? -2.289 13.688 8.461 1 97.81 115 CYS A N 1
ATOM 869 C CA . CYS A 1 115 ? -1.097 14.227 7.816 1 97.81 115 CYS A CA 1
ATOM 870 C C . CYS A 1 115 ? 0.152 13.906 8.633 1 97.81 115 CYS A C 1
ATOM 872 O O . CYS A 1 115 ? 0.245 14.273 9.805 1 97.81 115 CYS A O 1
ATOM 874 N N . THR A 1 116 ? 1.024 13.188 8.078 1 98.38 116 THR A N 1
ATOM 875 C CA . THR A 1 116 ? 2.295 12.859 8.711 1 98.38 116 THR A CA 1
ATOM 876 C C . THR A 1 116 ? 3.434 13.672 8.102 1 98.38 116 THR A C 1
ATOM 878 O O . THR A 1 116 ? 3.596 13.711 6.883 1 98.38 116 THR A O 1
ATOM 881 N N . VAL A 1 117 ? 4.199 14.367 8.93 1 98 117 VAL A N 1
ATOM 882 C CA . VAL A 1 117 ? 5.355 15.156 8.508 1 98 117 VAL A CA 1
ATOM 883 C C . VAL A 1 117 ? 6.625 14.586 9.141 1 98 117 VAL A C 1
ATOM 885 O O . VAL A 1 117 ? 6.652 14.281 10.336 1 98 117 VAL A O 1
ATOM 888 N N . ALA A 1 118 ? 7.574 14.336 8.352 1 98.31 118 ALA A N 1
ATOM 889 C CA . ALA A 1 118 ? 8.898 13.93 8.836 1 98.31 118 ALA A CA 1
ATOM 890 C C . ALA A 1 118 ? 9.945 14.977 8.469 1 98.31 118 ALA A C 1
ATOM 892 O O . ALA A 1 118 ? 9.945 15.508 7.359 1 98.31 118 ALA A O 1
ATOM 893 N N . TYR A 1 119 ? 10.781 15.289 9.477 1 97.88 119 TYR A N 1
ATOM 894 C CA . TYR A 1 119 ? 11.836 16.281 9.336 1 97.88 119 TYR A CA 1
ATOM 895 C C . TYR A 1 119 ? 13.172 15.727 9.805 1 97.88 119 TYR A C 1
ATOM 897 O O . TYR A 1 119 ? 13.242 15.055 10.836 1 97.88 119 TYR A O 1
ATOM 905 N N . CYS A 1 120 ? 14.109 15.953 8.953 1 96.88 120 CYS A N 1
ATOM 906 C CA . CYS A 1 120 ? 15.477 15.609 9.32 1 96.88 120 CYS A CA 1
ATOM 907 C C . CYS A 1 120 ? 16.406 16.797 9.133 1 96.88 120 CYS A C 1
ATOM 909 O O . CYS A 1 120 ? 16.422 17.406 8.062 1 96.88 120 CYS A O 1
ATOM 911 N N . ALA A 1 121 ? 17.188 17.125 10.148 1 93.81 121 ALA A N 1
ATOM 912 C CA . ALA A 1 121 ? 18 18.344 10.188 1 93.81 121 ALA A CA 1
ATOM 913 C C . ALA A 1 121 ? 19.25 18.203 9.32 1 93.81 121 ALA A C 1
ATOM 915 O O . ALA A 1 121 ? 19.922 19.203 9.031 1 93.81 121 ALA A O 1
ATOM 916 N N . GLY A 1 122 ? 19.531 17.016 8.906 1 92.06 122 GLY A N 1
ATOM 917 C CA . GLY A 1 122 ? 20.703 16.797 8.078 1 92.06 122 GLY A CA 1
ATOM 918 C C . GLY A 1 122 ? 21.281 15.406 8.219 1 92.06 122 GLY A C 1
ATOM 919 O O . GLY A 1 122 ? 20.703 14.547 8.875 1 92.06 122 GLY A O 1
ATOM 920 N N . PRO A 1 123 ? 22.422 15.219 7.504 1 90.69 123 PRO A N 1
ATOM 921 C CA . PRO A 1 123 ? 23.047 13.898 7.59 1 90.69 123 PRO A CA 1
ATOM 922 C C . PRO A 1 123 ? 23.375 13.492 9.023 1 90.69 123 PRO A C 1
ATOM 924 O O . PRO A 1 123 ? 23.812 14.32 9.828 1 90.69 123 PRO A O 1
ATOM 927 N N . GLY A 1 124 ? 23.125 12.234 9.383 1 89.31 124 GLY A N 1
ATOM 928 C CA . GLY A 1 124 ? 23.422 11.727 10.711 1 89.31 124 GLY A CA 1
ATOM 929 C C . GLY A 1 124 ? 22.281 11.898 11.688 1 89.31 124 GLY A C 1
ATOM 930 O O . GLY A 1 124 ? 22.266 11.297 12.766 1 89.31 124 GLY A O 1
ATOM 931 N N . CYS A 1 125 ? 21.328 12.711 11.336 1 89.88 125 CYS A N 1
ATOM 932 C CA . CYS A 1 125 ? 20.188 12.945 12.211 1 89.88 125 CYS A CA 1
ATOM 933 C C . CYS A 1 125 ? 19.062 11.945 11.93 1 89.88 125 CYS A C 1
ATOM 935 O O . CYS A 1 125 ? 18.953 11.43 10.82 1 89.88 125 CYS A O 1
ATOM 937 N N . THR A 1 126 ? 18.328 11.609 12.961 1 92.75 126 THR A N 1
ATOM 938 C CA . THR A 1 126 ? 17.125 10.789 12.836 1 92.75 126 THR A CA 1
ATOM 939 C C . THR A 1 126 ? 15.898 11.664 12.57 1 92.75 126 THR A C 1
ATOM 941 O O . THR A 1 126 ? 15.711 12.695 13.219 1 92.75 126 THR A O 1
ATOM 944 N N . PRO A 1 127 ? 15.148 11.25 11.625 1 96.56 127 PRO A N 1
ATOM 945 C CA . PRO A 1 127 ? 13.961 12.062 11.344 1 96.56 127 PRO A CA 1
ATOM 946 C C . PRO A 1 127 ? 13.031 12.188 12.547 1 96.56 127 PRO A C 1
ATOM 948 O O . PRO A 1 127 ? 12.859 11.227 13.297 1 96.56 127 PRO A O 1
ATOM 951 N N . VAL A 1 128 ? 12.539 13.375 12.688 1 97 128 VAL A N 1
ATOM 952 C CA . VAL A 1 128 ? 11.445 13.625 13.633 1 97 128 VAL A CA 1
ATOM 953 C C . VAL A 1 128 ? 10.109 13.547 12.898 1 97 128 VAL A C 1
ATOM 955 O O . VAL A 1 128 ? 9.953 14.102 11.812 1 97 128 VAL A O 1
ATOM 958 N N . VAL A 1 129 ? 9.195 12.812 13.523 1 98.38 129 VAL A N 1
ATOM 959 C CA . VAL A 1 129 ? 7.891 12.641 12.891 1 98.38 129 VAL A CA 1
ATOM 960 C C . VAL A 1 129 ? 6.805 13.281 13.75 1 98.38 129 VAL A C 1
ATOM 962 O O . VAL A 1 129 ? 6.754 13.055 14.961 1 98.38 129 VAL A O 1
ATOM 965 N N . VAL A 1 130 ? 6.039 14.117 13.164 1 98.38 130 VAL A N 1
ATOM 966 C CA . VAL A 1 130 ? 4.855 14.672 13.812 1 98.38 130 VAL A CA 1
ATOM 967 C C . VAL A 1 130 ? 3.611 14.344 12.992 1 98.38 130 VAL A C 1
ATOM 969 O O . VAL A 1 130 ? 3.678 14.242 11.766 1 98.38 130 VAL A O 1
ATOM 972 N N . VAL A 1 131 ? 2.473 14.195 13.703 1 98.56 131 VAL A N 1
ATOM 973 C CA . VAL A 1 131 ? 1.256 13.727 13.047 1 98.56 131 VAL A CA 1
ATOM 974 C C . VAL A 1 131 ? 0.081 14.617 13.445 1 98.56 131 VAL A C 1
ATOM 976 O O . VAL A 1 131 ? -0.12 14.891 14.633 1 98.56 131 VAL A O 1
ATOM 979 N N . GLY A 1 132 ? -0.607 15.164 12.484 1 98.5 132 GLY A N 1
ATOM 980 C CA . GLY A 1 132 ? -1.901 15.797 12.68 1 98.5 132 GLY A CA 1
ATOM 981 C C . GLY A 1 132 ? -3.066 14.906 12.289 1 98.5 132 GLY A C 1
ATOM 982 O O . GLY A 1 132 ? -3.059 14.297 11.219 1 98.5 132 GLY A O 1
ATOM 983 N N . LYS A 1 133 ? -4.047 14.859 13.125 1 98.56 133 LYS A N 1
ATOM 984 C CA . LYS A 1 133 ? -5.191 13.984 12.883 1 98.56 133 LYS A CA 1
ATOM 985 C C . LYS A 1 133 ? -6.508 14.742 13.062 1 98.56 133 LYS A C 1
ATOM 987 O O . LYS A 1 133 ? -6.609 15.633 13.898 1 98.56 133 LYS A O 1
ATOM 992 N N . THR A 1 134 ? -7.434 14.391 12.312 1 98.69 134 THR A N 1
ATOM 993 C CA . THR A 1 134 ? -8.812 14.852 12.453 1 98.69 134 THR A CA 1
ATOM 994 C C . THR A 1 134 ? -9.781 13.68 12.344 1 98.69 134 THR A C 1
ATOM 996 O O . THR A 1 134 ? -9.828 12.992 11.32 1 98.69 134 THR A O 1
ATOM 999 N N . GLU A 1 135 ? -10.492 13.453 13.398 1 98.69 135 GLU A N 1
ATOM 1000 C CA . GLU A 1 135 ? -11.531 12.422 13.375 1 98.69 135 GLU A CA 1
ATOM 1001 C C . GLU A 1 135 ? -12.766 12.906 12.609 1 98.69 135 GLU A C 1
ATOM 1003 O O . GLU A 1 135 ? -13.039 14.102 12.555 1 98.69 135 GLU A O 1
ATOM 1008 N N . GLY A 1 136 ? -13.469 12.031 12.031 1 98.81 136 GLY A N 1
ATOM 1009 C CA . GLY A 1 136 ? -14.711 12.305 11.32 1 98.81 136 GLY A CA 1
ATOM 1010 C C . GLY A 1 136 ? -15.438 11.047 10.883 1 98.81 136 GLY A C 1
ATOM 1011 O O . GLY A 1 136 ? -15.367 10.023 11.562 1 98.81 136 GLY A O 1
ATOM 1012 N N . LYS A 1 137 ? -16.203 11.18 9.875 1 98.75 137 LYS A N 1
ATOM 1013 C CA . LYS A 1 137 ? -16.922 10.031 9.328 1 98.75 137 LYS A CA 1
ATOM 1014 C C . LYS A 1 137 ? -17 10.109 7.809 1 98.75 137 LYS A C 1
ATOM 1016 O O . LYS A 1 137 ? -16.891 11.188 7.23 1 98.75 137 LYS A O 1
ATOM 1021 N N . ILE A 1 138 ? -17.109 8.992 7.215 1 98.81 138 ILE A N 1
ATOM 1022 C CA . ILE A 1 138 ? -17.297 8.875 5.77 1 98.81 138 ILE A CA 1
ATOM 1023 C C . ILE A 1 138 ? -18.781 9 5.426 1 98.81 138 ILE A C 1
ATOM 1025 O O . ILE A 1 138 ? -19.625 8.336 6.031 1 98.81 138 ILE A O 1
ATOM 1029 N N . VAL A 1 139 ? -19.125 9.852 4.453 1 98.69 139 VAL A N 1
ATOM 1030 C CA . VAL A 1 139 ? -20.5 10.109 4.031 1 98.69 139 VAL A CA 1
ATOM 1031 C C . VAL A 1 139 ? -20.594 10.078 2.508 1 98.69 139 VAL A C 1
ATOM 1033 O O . VAL A 1 139 ? -19.562 10.148 1.821 1 98.69 139 VAL A O 1
ATOM 1036 N N . PRO A 1 140 ? -21.797 9.891 1.986 1 98.25 140 PRO A N 1
ATOM 1037 C CA . PRO A 1 140 ? -21.906 10.109 0.542 1 98.25 140 PRO A CA 1
ATOM 1038 C C . PRO A 1 140 ? -21.359 11.461 0.105 1 98.25 140 PRO A C 1
ATOM 1040 O O . PRO A 1 140 ? -21.469 12.445 0.849 1 98.25 140 PRO A O 1
ATOM 1043 N N . ALA A 1 141 ? -20.828 11.539 -1.064 1 98.31 141 ALA A N 1
ATOM 1044 C CA . ALA A 1 141 ? -20.094 12.711 -1.521 1 98.31 141 ALA A CA 1
ATOM 1045 C C . ALA A 1 141 ? -21 13.945 -1.551 1 98.31 141 ALA A C 1
ATOM 1047 O O . ALA A 1 141 ? -22.125 13.883 -2.037 1 98.31 141 ALA A O 1
ATOM 1048 N N . ARG A 1 142 ? -20.516 14.977 -0.954 1 98 142 ARG A N 1
ATOM 1049 C CA . ARG A 1 142 ? -21.125 16.297 -1.019 1 98 142 ARG A CA 1
ATOM 1050 C C . ARG A 1 142 ? -20.078 17.359 -1.367 1 98 142 ARG A C 1
ATOM 1052 O O . ARG A 1 142 ? -18.953 17.312 -0.883 1 98 142 ARG A O 1
ATOM 1059 N N . GLY A 1 143 ? -20.469 18.359 -2.176 1 94.5 143 GLY A N 1
ATOM 1060 C CA . GLY A 1 143 ? -19.547 19.391 -2.643 1 94.5 143 GLY A CA 1
ATOM 1061 C C . GLY A 1 143 ? -18.828 19.016 -3.926 1 94.5 143 GLY A C 1
ATOM 1062 O O . GLY A 1 143 ? -19.156 18 -4.547 1 94.5 143 GLY A O 1
ATOM 1063 N N . PRO A 1 144 ? -17.906 19.859 -4.355 1 91.81 144 PRO A N 1
ATOM 1064 C CA . PRO A 1 144 ? -17.156 19.578 -5.586 1 91.81 144 PRO A CA 1
ATOM 1065 C C . PRO A 1 144 ? -16.328 18.297 -5.488 1 91.81 144 PRO A C 1
ATOM 1067 O O . PRO A 1 144 ? -15.727 18.031 -4.445 1 91.81 144 PRO A O 1
ATOM 1070 N N . SER A 1 145 ? -16.281 17.531 -6.543 1 85.81 145 SER A N 1
ATOM 1071 C CA . SER A 1 145 ? -15.617 16.234 -6.543 1 85.81 145 SER A CA 1
ATOM 1072 C C . SER A 1 145 ? -14.172 16.344 -7.012 1 85.81 145 SER A C 1
ATOM 1074 O O . SER A 1 145 ? -13.5 15.328 -7.211 1 85.81 145 SER A O 1
ATOM 1076 N N . SER A 1 146 ? -13.695 17.469 -7.082 1 82.38 146 SER A N 1
ATOM 1077 C CA . SER A 1 146 ? -12.445 17.672 -7.801 1 82.38 146 SER A CA 1
ATOM 1078 C C . SER A 1 146 ? -11.242 17.562 -6.867 1 82.38 146 SER A C 1
ATOM 1080 O O . SER A 1 146 ? -10.094 17.562 -7.316 1 82.38 146 SER A O 1
ATOM 1082 N N . PHE A 1 147 ? -11.484 17.391 -5.59 1 84.25 147 PHE A N 1
ATOM 1083 C CA . PHE A 1 147 ? -10.352 17.406 -4.672 1 84.25 147 PHE A CA 1
ATOM 1084 C C . PHE A 1 147 ? -10.328 16.141 -3.811 1 84.25 147 PHE A C 1
ATOM 1086 O O . PHE A 1 147 ? -10.945 16.109 -2.744 1 84.25 147 PHE A O 1
ATOM 1093 N N . GLY A 1 148 ? -9.617 15.211 -4.242 1 92.88 148 GLY A N 1
ATOM 1094 C CA . GLY A 1 148 ? -9.328 14.008 -3.471 1 92.88 148 GLY A CA 1
ATOM 1095 C C . GLY A 1 148 ? -10.562 13.414 -2.814 1 92.88 148 GLY A C 1
ATOM 1096 O O . GLY A 1 148 ? -11.602 13.258 -3.459 1 92.88 148 GLY A O 1
ATOM 1097 N N . TRP A 1 149 ? -10.445 13.125 -1.576 1 97.62 149 TRP A N 1
ATOM 1098 C CA . TRP A 1 149 ? -11.531 12.484 -0.842 1 97.62 149 TRP A CA 1
ATOM 1099 C C . TRP A 1 149 ? -12.273 13.5 0.022 1 97.62 149 TRP A C 1
ATOM 1101 O O . TRP A 1 149 ? -13.047 13.117 0.911 1 97.62 149 TRP A O 1
ATOM 1111 N N . ASP A 1 150 ? -12.062 14.727 -0.185 1 96.25 150 ASP A N 1
ATOM 1112 C CA . ASP A 1 150 ? -12.68 15.805 0.584 1 96.25 150 ASP A CA 1
ATOM 1113 C C . ASP A 1 150 ? -14.203 15.664 0.587 1 96.25 150 ASP A C 1
ATOM 1115 O O . ASP A 1 150 ? -14.852 15.875 1.617 1 96.25 150 ASP A O 1
ATOM 1119 N N . PRO A 1 151 ? -14.82 15.305 -0.504 1 98.12 151 PRO A N 1
ATOM 1120 C CA . PRO A 1 151 ? -16.281 15.297 -0.569 1 98.12 151 PRO A CA 1
ATOM 1121 C C . PRO A 1 151 ? -16.906 14.234 0.33 1 98.12 151 PRO A C 1
ATOM 1123 O O . PRO A 1 151 ? -18.094 14.305 0.637 1 98.12 151 PRO A O 1
ATOM 1126 N N . ILE A 1 152 ? -16.125 13.266 0.749 1 98.69 152 ILE A N 1
ATOM 1127 C CA . ILE A 1 152 ? -16.766 12.172 1.478 1 98.69 152 ILE A CA 1
ATOM 1128 C C . ILE A 1 152 ? -16.344 12.219 2.945 1 98.69 152 ILE A C 1
ATOM 1130 O O . ILE A 1 152 ? -16.734 11.359 3.736 1 98.69 152 ILE A O 1
ATOM 1134 N N . PHE A 1 153 ? -15.523 13.133 3.312 1 98.69 153 PHE A N 1
ATOM 1135 C CA . PHE A 1 153 ? -15.062 13.203 4.691 1 98.69 153 PHE A CA 1
ATOM 1136 C C . PHE A 1 153 ? -15.742 14.344 5.438 1 98.69 153 PHE A C 1
ATOM 1138 O O . PHE A 1 153 ? -15.586 15.508 5.078 1 98.69 153 PHE A O 1
ATOM 1145 N N . GLU A 1 154 ? -16.453 13.984 6.445 1 98.62 154 GLU A N 1
ATOM 1146 C CA . GLU A 1 154 ? -17.109 14.93 7.348 1 98.62 154 GLU A CA 1
ATOM 1147 C C . GLU A 1 154 ? -16.422 14.969 8.703 1 98.62 154 GLU A C 1
ATOM 1149 O O . GLU A 1 154 ? -16.609 14.07 9.531 1 98.62 154 GLU A O 1
ATOM 1154 N N . PRO A 1 155 ? -15.602 16.031 8.984 1 98.62 155 PRO A N 1
ATOM 1155 C CA . PRO A 1 155 ? -14.891 16.078 10.258 1 98.62 155 PRO A CA 1
ATOM 1156 C C . PRO A 1 155 ? -15.828 16.188 11.461 1 98.62 155 PRO A C 1
ATOM 1158 O O . PRO A 1 155 ? -16.891 16.812 11.359 1 98.62 155 PRO A O 1
ATOM 1161 N N . ALA A 1 156 ? -15.391 15.531 12.547 1 98.38 156 ALA A N 1
ATOM 1162 C CA . ALA A 1 156 ? -16.172 15.594 13.781 1 98.38 156 ALA A CA 1
ATOM 1163 C C . ALA A 1 156 ? -16.391 17.031 14.227 1 98.38 156 ALA A C 1
ATOM 1165 O O . ALA A 1 156 ? -15.445 17.828 14.258 1 98.38 156 ALA A O 1
ATOM 1166 N N . GLY A 1 157 ? -17.625 17.391 14.547 1 96.75 157 GLY A N 1
ATOM 1167 C CA . GLY A 1 157 ? -17.953 18.734 15 1 96.75 157 GLY A CA 1
ATOM 1168 C C . GLY A 1 157 ? -18.516 19.609 13.898 1 96.75 157 GLY A C 1
ATOM 1169 O O . GLY A 1 157 ? -18.922 20.75 14.148 1 96.75 157 GLY A O 1
ATOM 1170 N N . SER A 1 158 ? -18.516 19.062 12.68 1 96.5 158 SER A N 1
ATOM 1171 C CA . SER A 1 158 ? -19.078 19.797 11.547 1 96.5 158 SER A CA 1
ATOM 1172 C C . SER A 1 158 ? -20.172 19 10.859 1 96.5 158 SER A C 1
ATOM 1174 O O . SER A 1 158 ? -20.188 17.766 10.93 1 96.5 158 SER A O 1
ATOM 1176 N N . ALA A 1 159 ? -21.078 19.688 10.234 1 96.88 159 ALA A N 1
ATOM 1177 C CA . ALA A 1 159 ? -22.078 19.031 9.391 1 96.88 159 ALA A CA 1
ATOM 1178 C C . ALA A 1 159 ? -21.688 19.078 7.922 1 96.88 159 ALA A C 1
ATOM 1180 O O . ALA A 1 159 ? -22.359 18.516 7.062 1 96.88 159 ALA A O 1
ATOM 1181 N N . LEU A 1 160 ? -20.531 19.688 7.641 1 97.94 160 LEU A N 1
ATOM 1182 C CA . LEU A 1 160 ? -20.031 19.844 6.277 1 97.94 160 LEU A CA 1
ATOM 1183 C C . LEU A 1 160 ? -18.891 18.875 6.004 1 97.94 160 LEU A C 1
ATOM 1185 O O . LEU A 1 160 ? -18.078 18.594 6.898 1 97.94 160 LEU A O 1
ATOM 1189 N N . THR A 1 161 ? -18.891 18.438 4.762 1 98.19 161 THR A N 1
ATOM 1190 C CA . THR A 1 161 ? -17.688 17.719 4.324 1 98.19 161 THR A CA 1
ATOM 1191 C C . THR A 1 161 ? -16.547 18.688 4.035 1 98.19 161 THR A C 1
ATOM 1193 O O . THR A 1 161 ? -16.781 19.891 3.869 1 98.19 161 THR A O 1
ATOM 1196 N N . TYR A 1 162 ? -15.312 18.156 4.027 1 96.94 162 TYR A N 1
ATOM 1197 C CA . TYR A 1 162 ? -14.18 18.953 3.58 1 96.94 162 TYR A CA 1
ATOM 1198 C C . TYR A 1 162 ? -14.469 19.594 2.229 1 96.94 162 TYR A C 1
ATOM 1200 O O . TYR A 1 162 ? -14.078 20.75 1.979 1 96.94 162 TYR A O 1
ATOM 1208 N N . GLY A 1 163 ? -15.164 18.922 1.328 1 95.62 163 GLY A N 1
ATOM 1209 C CA . GLY A 1 163 ? -15.461 19.406 -0.01 1 95.62 163 GLY A CA 1
ATOM 1210 C C . GLY A 1 163 ? -16.391 20.609 -0.017 1 95.62 163 GLY A C 1
ATOM 1211 O O . GLY A 1 163 ? -16.359 21.422 -0.937 1 95.62 163 GLY A O 1
ATOM 1212 N N . GLU A 1 164 ? -17.156 20.719 1.008 1 97.38 164 GLU A N 1
ATOM 1213 C CA . GLU A 1 164 ? -18.141 21.781 1.088 1 97.38 164 GLU A CA 1
ATOM 1214 C C . GLU A 1 164 ? -17.578 23 1.802 1 97.38 164 GLU A C 1
ATOM 1216 O O . GLU A 1 164 ? -18.203 24.078 1.804 1 97.38 164 GLU A O 1
ATOM 1221 N N . MET A 1 165 ? -16.422 22.938 2.389 1 95.31 165 MET A N 1
ATOM 1222 C CA . MET A 1 165 ? -15.875 24 3.229 1 95.31 165 MET A CA 1
ATOM 1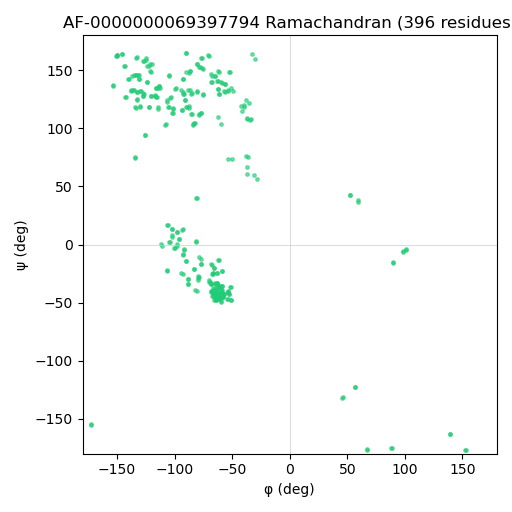223 C C . MET A 1 165 ? -15 24.938 2.408 1 95.31 165 MET A C 1
ATOM 1225 O O . MET A 1 165 ? -14.25 24.5 1.537 1 95.31 165 MET A O 1
ATOM 1229 N N . THR A 1 166 ? -15.062 26.188 2.713 1 92.62 166 THR A N 1
ATOM 1230 C CA . THR A 1 166 ? -14.047 27.125 2.279 1 92.62 166 THR A CA 1
ATOM 1231 C C . THR A 1 166 ? -12.734 26.891 3.031 1 92.62 166 THR A C 1
ATOM 1233 O O . THR A 1 166 ? -12.719 26.219 4.059 1 92.62 166 THR A O 1
ATOM 1236 N N . PRO A 1 167 ? -11.633 27.438 2.482 1 87.75 167 PRO A N 1
ATOM 1237 C CA . PRO A 1 167 ? -10.367 27.297 3.215 1 87.75 167 PRO A CA 1
ATOM 1238 C C . PRO A 1 167 ? -10.469 27.781 4.656 1 87.75 167 PRO A C 1
ATOM 1240 O O . PRO A 1 167 ? -9.945 27.141 5.57 1 87.75 167 PRO A O 1
ATOM 1243 N N . ALA A 1 168 ? -11.117 28.844 4.906 1 90.88 168 ALA A N 1
ATOM 1244 C CA . ALA A 1 168 ? -11.266 29.406 6.242 1 90.88 168 ALA A CA 1
ATOM 1245 C C . ALA A 1 168 ? -12.078 28.484 7.145 1 90.88 168 ALA A C 1
ATOM 1247 O O . ALA A 1 168 ? -11.758 28.312 8.328 1 90.88 168 ALA A O 1
ATOM 1248 N N . GLN A 1 169 ? -13.141 27.859 6.637 1 93.25 169 GLN A N 1
ATOM 1249 C CA . GLN A 1 169 ? -13.992 26.953 7.395 1 93.25 169 GLN A CA 1
ATOM 1250 C C . GLN A 1 169 ? -13.25 25.656 7.719 1 93.25 169 GLN A C 1
ATOM 1252 O O . GLN A 1 169 ? -13.492 25.047 8.758 1 93.25 169 GLN A O 1
ATOM 1257 N N . LYS A 1 170 ? -12.344 25.234 6.82 1 92.62 170 LYS A N 1
ATOM 1258 C CA . LYS A 1 170 ? -11.648 23.953 6.941 1 92.62 170 LYS A CA 1
ATOM 1259 C C . LYS A 1 170 ? -10.5 24.047 7.941 1 92.62 170 LYS A C 1
ATOM 1261 O O . LYS A 1 170 ? -10.141 23.047 8.57 1 92.62 170 LYS A O 1
ATOM 1266 N N . SER A 1 171 ? -9.938 25.172 8.133 1 89.62 171 SER A N 1
ATOM 1267 C CA . SER A 1 171 ? -8.703 25.438 8.875 1 89.62 171 SER A CA 1
ATOM 1268 C C . SER A 1 171 ? -8.758 24.797 10.258 1 89.62 171 SER A C 1
ATOM 1270 O O . SER A 1 171 ? -7.84 24.078 10.648 1 89.62 171 SER A O 1
ATOM 1272 N N . PRO A 1 172 ? -9.875 24.969 11.031 1 93.25 172 PRO A N 1
ATOM 1273 C CA . PRO A 1 172 ? -9.914 24.375 12.375 1 93.25 172 PRO A CA 1
ATOM 1274 C C . PRO A 1 172 ? -9.914 22.859 12.359 1 93.25 172 PRO A C 1
ATOM 1276 O O . PRO A 1 172 ? -9.617 22.219 13.375 1 93.25 172 PRO A O 1
ATOM 1279 N N . TYR A 1 173 ? -10.289 22.25 11.242 1 95.25 173 TYR A N 1
ATOM 1280 C CA . TYR A 1 173 ? -10.422 20.812 11.133 1 95.25 173 TYR A CA 1
ATOM 1281 C C . TYR A 1 173 ? -9.258 20.203 10.352 1 95.25 173 TYR A C 1
ATOM 1283 O O . TYR A 1 173 ? -9.195 19 10.148 1 95.25 173 TYR A O 1
ATOM 1291 N N . SER A 1 174 ? -8.336 21.078 9.969 1 94.06 174 SER A N 1
ATOM 1292 C CA . SER A 1 174 ? -7.328 20.656 9.008 1 94.06 174 SER A CA 1
ATOM 1293 C C . SER A 1 174 ? -6.25 19.797 9.664 1 94.06 174 SER A C 1
ATOM 1295 O O . SER A 1 174 ? -5.492 20.281 10.5 1 94.06 174 SER A O 1
ATOM 1297 N N . HIS A 1 175 ? -6.238 18.562 9.273 1 97.19 175 HIS A N 1
ATOM 1298 C CA . HIS A 1 175 ? -5.195 17.656 9.727 1 97.19 175 HIS A CA 1
ATOM 1299 C C . HIS A 1 175 ? -3.811 18.156 9.336 1 97.19 175 HIS A C 1
ATOM 1301 O O . HIS A 1 175 ? -2.855 18 10.102 1 97.19 175 HIS A O 1
ATOM 1307 N N . ARG A 1 176 ? -3.684 18.766 8.195 1 95.38 176 ARG A N 1
ATOM 1308 C CA . ARG A 1 176 ? -2.4 19.312 7.77 1 95.38 176 ARG A CA 1
ATOM 1309 C C . ARG A 1 176 ? -1.971 20.469 8.656 1 95.38 176 ARG A C 1
ATOM 1311 O O . ARG A 1 176 ? -0.815 20.547 9.086 1 95.38 176 ARG A O 1
ATOM 1318 N N . HIS A 1 177 ? -2.908 21.359 8.961 1 94.88 177 HIS A N 1
ATOM 1319 C CA . HIS A 1 177 ? -2.59 22.484 9.828 1 94.88 177 HIS A CA 1
ATOM 1320 C C . HIS A 1 177 ? -2.109 22.016 11.195 1 94.88 177 HIS A C 1
ATOM 1322 O O . HIS A 1 177 ? -1.156 22.562 11.75 1 94.88 177 HIS A O 1
ATOM 1328 N N . LYS A 1 178 ? -2.805 21.016 11.695 1 97.12 178 LYS A N 1
ATOM 1329 C CA . LYS A 1 178 ? -2.416 20.453 12.992 1 97.12 178 LYS A CA 1
ATOM 1330 C C . LYS A 1 178 ? -0.992 19.906 12.945 1 97.12 178 LYS A C 1
ATOM 1332 O O . LYS A 1 178 ? -0.203 20.141 13.867 1 97.12 178 LYS A O 1
ATOM 1337 N N . ALA A 1 179 ? -0.644 19.203 11.906 1 97.94 179 ALA A N 1
ATOM 1338 C CA . ALA A 1 179 ? 0.701 18.656 11.75 1 97.94 179 ALA A CA 1
ATOM 1339 C C . ALA A 1 179 ? 1.736 19.766 11.625 1 97.94 179 ALA A C 1
ATOM 1341 O O . ALA A 1 179 ? 2.805 19.703 12.234 1 97.94 179 ALA A O 1
ATOM 1342 N N . LEU A 1 180 ? 1.418 20.797 10.828 1 96.81 180 LEU A N 1
ATOM 1343 C CA . LEU A 1 180 ? 2.361 21.875 10.57 1 96.81 180 LEU A CA 1
ATOM 1344 C C . LEU A 1 180 ? 2.6 22.703 11.828 1 96.81 180 LEU A C 1
ATOM 1346 O O . LEU A 1 180 ? 3.705 23.203 12.047 1 96.81 180 LEU A O 1
ATOM 1350 N N . LYS A 1 181 ? 1.597 22.859 12.648 1 97.25 181 LYS A N 1
ATOM 1351 C CA . LYS A 1 181 ? 1.785 23.531 13.93 1 97.25 181 LYS A CA 1
ATOM 1352 C C . LYS A 1 181 ? 2.801 22.781 14.797 1 97.25 181 LYS A C 1
ATOM 1354 O O . LYS A 1 181 ? 3.68 23.406 15.398 1 97.25 181 LYS A O 1
ATOM 1359 N N . LEU A 1 182 ? 2.621 21.5 14.836 1 97.75 182 LEU A N 1
ATOM 1360 C CA . LEU A 1 182 ? 3.561 20.672 15.594 1 97.75 182 LEU A CA 1
ATOM 1361 C C . LEU A 1 182 ? 4.973 20.797 15.031 1 97.75 182 LEU A C 1
ATOM 1363 O O . LEU A 1 182 ? 5.941 20.891 15.789 1 97.75 182 LEU A O 1
ATOM 1367 N N . LEU A 1 183 ? 5.09 20.766 13.711 1 97.25 183 LEU A N 1
ATOM 1368 C CA . LEU A 1 183 ? 6.391 20.938 13.062 1 97.25 183 LEU A CA 1
ATOM 1369 C C . LEU A 1 183 ? 7.004 22.281 13.422 1 97.25 183 LEU A C 1
ATOM 1371 O O . LEU A 1 183 ? 8.195 22.359 13.734 1 97.25 183 LEU A O 1
ATOM 1375 N N . ARG A 1 184 ? 6.219 23.312 13.289 1 97.25 184 ARG A N 1
ATOM 1376 C CA . ARG A 1 184 ? 6.695 24.656 13.609 1 97.25 184 ARG A CA 1
ATOM 1377 C C . ARG A 1 184 ? 7.254 24.719 15.031 1 97.25 184 ARG A C 1
ATOM 1379 O O . ARG A 1 184 ? 8.336 25.266 15.25 1 97.25 184 ARG A O 1
ATOM 1386 N N . ASP A 1 185 ? 6.473 24.141 15.984 1 97.12 185 ASP A N 1
ATOM 1387 C CA . ASP A 1 185 ? 6.938 24.125 17.375 1 97.12 185 ASP A CA 1
ATOM 1388 C C . ASP A 1 185 ? 8.289 23.422 17.484 1 97.12 185 ASP A C 1
ATOM 1390 O O . ASP A 1 185 ? 9.172 23.875 18.203 1 97.12 185 ASP A O 1
ATOM 1394 N N . HIS A 1 186 ? 8.43 22.359 16.797 1 95.69 186 HIS A N 1
ATOM 1395 C CA . HIS A 1 186 ? 9.695 21.625 16.797 1 95.69 186 HIS A CA 1
ATOM 1396 C C . HIS A 1 186 ? 10.828 22.469 16.234 1 95.69 186 HIS A C 1
ATOM 1398 O O . HIS A 1 186 ? 11.922 22.516 16.797 1 95.69 186 HIS A O 1
ATOM 1404 N N . LEU A 1 187 ? 10.602 23.125 15.117 1 94.81 187 LEU A N 1
ATOM 1405 C CA . LEU A 1 187 ? 11.617 23.938 14.453 1 94.81 187 LEU A CA 1
ATOM 1406 C C . LEU A 1 187 ? 12.039 25.109 15.328 1 94.81 187 LEU A C 1
ATOM 1408 O O . LEU A 1 187 ? 13.219 25.469 15.383 1 94.81 187 LEU A O 1
ATOM 1412 N N . LEU A 1 188 ? 11.094 25.672 16 1 95.19 188 LEU A N 1
ATOM 1413 C CA . LEU A 1 188 ? 11.391 26.781 16.906 1 95.19 188 LEU A CA 1
ATOM 1414 C C . LEU A 1 188 ? 12.242 26.312 18.078 1 95.19 188 LEU A C 1
ATOM 1416 O O . LEU A 1 188 ? 13.18 27 18.5 1 95.19 188 LEU A O 1
ATOM 1420 N N . ALA A 1 189 ? 11.898 25.109 18.594 1 93.31 189 ALA A N 1
ATOM 1421 C CA . ALA A 1 189 ? 12.672 24.547 19.688 1 93.31 189 ALA A CA 1
ATOM 1422 C C . ALA A 1 189 ? 14.094 24.219 19.25 1 93.31 189 ALA A C 1
ATOM 1424 O O . ALA A 1 189 ? 15.047 24.438 20 1 93.31 189 ALA A O 1
ATOM 1425 N N . ALA A 1 190 ? 14.234 23.719 18.078 1 87.62 190 ALA A N 1
ATOM 1426 C CA . ALA A 1 190 ? 15.539 23.375 17.531 1 87.62 190 ALA A CA 1
ATOM 1427 C C . ALA A 1 190 ? 16.391 24.625 17.328 1 87.62 190 ALA A C 1
ATOM 1429 O O . ALA A 1 190 ? 17.609 24.594 17.5 1 87.62 190 ALA A O 1
ATOM 1430 N N . ALA A 1 191 ? 15.805 25.688 16.906 1 87.56 191 ALA A N 1
ATOM 1431 C CA . ALA A 1 191 ? 16.5 26.953 16.672 1 87.56 191 ALA A CA 1
ATOM 1432 C C . ALA A 1 191 ? 16.969 27.578 17.984 1 87.56 191 ALA A C 1
ATOM 1434 O O . ALA A 1 191 ? 17.984 28.266 18.016 1 87.56 191 ALA A O 1
ATOM 1435 N N . ALA A 1 192 ? 16.156 27.344 19.047 1 85.31 192 ALA A N 1
ATOM 1436 C CA . ALA A 1 192 ? 16.469 27.906 20.344 1 85.31 192 ALA A CA 1
ATOM 1437 C C . ALA A 1 192 ? 17.547 27.094 21.062 1 85.31 192 ALA A C 1
ATOM 1439 O O . ALA A 1 192 ? 18.188 27.594 22 1 85.31 192 ALA A O 1
ATOM 1440 N N . ALA A 1 193 ? 17.578 25.781 20.781 1 71.38 193 ALA A N 1
ATOM 1441 C CA . ALA A 1 193 ? 18.562 24.938 21.469 1 71.38 193 ALA A CA 1
ATOM 1442 C C . ALA A 1 193 ? 19.984 25.406 21.188 1 71.38 193 ALA A C 1
ATOM 1444 O O . ALA A 1 193 ? 20.344 25.641 20.031 1 71.38 193 ALA A O 1
ATOM 1445 N N . PRO A 1 194 ? 20.656 26.016 21.969 1 58.19 194 PRO A N 1
ATOM 1446 C CA . PRO A 1 194 ? 22.031 26.484 21.828 1 58.19 194 PRO A CA 1
ATOM 1447 C C . PRO A 1 194 ? 22.906 25.516 21.031 1 58.19 194 PRO A C 1
ATOM 1449 O O . PRO A 1 194 ? 22.625 24.312 21.016 1 58.19 194 PRO A O 1
ATOM 1452 N N . GLU A 1 195 ? 23.547 25.922 19.875 1 51.59 195 GLU A N 1
ATOM 1453 C CA . GLU A 1 195 ? 24.562 25.141 19.172 1 51.59 195 GLU A CA 1
ATOM 1454 C C . GLU A 1 195 ? 25.359 24.281 20.125 1 51.59 195 GLU A C 1
ATOM 1456 O O . GLU A 1 195 ? 26.078 24.781 20.984 1 51.59 195 GLU A O 1
ATOM 1461 N N . GLY A 1 196 ? 24.859 23.453 20.797 1 42.25 196 GLY A N 1
ATOM 1462 C CA . GLY A 1 196 ? 25.734 22.766 21.734 1 42.25 196 GLY A CA 1
ATOM 1463 C C . GLY A 1 196 ? 27.172 22.656 21.25 1 42.25 196 GLY A C 1
ATOM 1464 O O . GLY A 1 196 ? 27.453 22.844 20.078 1 42.25 196 GLY A O 1
ATOM 1465 N N . GLN A 1 197 ? 28.297 22.391 22.344 1 38.44 197 GLN A N 1
ATOM 1466 C CA . GLN A 1 197 ? 29.703 22.25 22.672 1 38.44 197 GLN A CA 1
ATOM 1467 C C . GLN A 1 197 ? 30.391 21.266 21.734 1 38.44 197 GLN A C 1
ATOM 1469 O O . GLN A 1 197 ? 30.125 20.062 21.781 1 38.44 197 GLN A O 1
ATOM 1474 N N . SER A 1 198 ? 30.672 21.531 20.547 1 35.59 198 SER A N 1
ATOM 1475 C CA . SER A 1 198 ? 31.891 20.891 20.078 1 35.59 198 SER A CA 1
ATOM 1476 C C . SER A 1 198 ? 32.938 20.828 21.188 1 35.59 198 SER A C 1
ATOM 1478 O O . SER A 1 198 ? 33.375 21.859 21.688 1 35.59 198 SER A O 1
ATOM 1480 N N . SER A 1 199 ? 32.875 19.969 22.188 1 31.45 199 SER A N 1
ATOM 1481 C CA . SER A 1 199 ? 33.969 19.719 23.094 1 31.45 199 SER A CA 1
ATOM 1482 C C . SER A 1 199 ? 35.312 19.812 22.359 1 31.45 199 SER A C 1
ATOM 1484 O O . SER A 1 199 ? 35.531 19.109 21.375 1 31.45 199 SER A O 1
ATOM 1486 N N . THR A 1 200 ? 36.125 20.875 22.562 1 26.22 200 THR A N 1
ATOM 1487 C CA . THR A 1 200 ? 37.594 20.828 22.516 1 26.22 200 THR A CA 1
ATOM 1488 C C . THR A 1 200 ? 38.125 19.594 23.25 1 26.22 200 THR A C 1
ATOM 1490 O O . THR A 1 200 ? 37.719 19.328 24.391 1 26.22 200 THR A O 1
ATOM 1493 N N . MET B 1 1 ? 33.312 -31.766 -16.891 1 29.89 1 MET B N 1
ATOM 1494 C CA . MET B 1 1 ? 32.438 -31.672 -15.727 1 29.89 1 MET B CA 1
ATOM 1495 C C . MET B 1 1 ? 31.172 -30.875 -16.047 1 29.89 1 MET B C 1
ATOM 1497 O O . MET B 1 1 ? 31.203 -29.984 -16.906 1 29.89 1 MET B O 1
ATOM 1501 N N . PRO B 1 2 ? 29.922 -31.234 -16 1 35.56 2 PRO B N 1
ATOM 1502 C CA . PRO B 1 2 ? 28.766 -30.484 -16.484 1 35.56 2 PRO B CA 1
ATOM 1503 C C . PRO B 1 2 ? 28.891 -28.984 -16.234 1 35.56 2 PRO B C 1
ATOM 1505 O O . PRO B 1 2 ? 29.578 -28.562 -15.297 1 35.56 2 PRO B O 1
ATOM 1508 N N . GLY B 1 3 ? 28.812 -28.031 -17.156 1 36.94 3 GLY B N 1
ATOM 1509 C CA . GLY B 1 3 ? 29.062 -26.609 -17.25 1 36.94 3 GLY B CA 1
ATOM 1510 C C . GLY B 1 3 ? 28.578 -25.828 -16.047 1 36.94 3 GLY B C 1
ATOM 1511 O O . GLY B 1 3 ? 27.688 -26.281 -15.328 1 36.94 3 GLY B O 1
ATOM 1512 N N . GLU B 1 4 ? 29.359 -25.078 -15.195 1 45.69 4 GLU B N 1
ATOM 1513 C CA . GLU B 1 4 ? 29.141 -24.328 -13.961 1 45.69 4 GLU B CA 1
ATOM 1514 C C . GLU B 1 4 ? 27.781 -23.625 -13.984 1 45.69 4 GLU B C 1
ATOM 1516 O O . GLU B 1 4 ? 27.594 -22.656 -14.719 1 45.69 4 GLU B O 1
ATOM 1521 N N . SER B 1 5 ? 26.656 -24.312 -14.094 1 60.97 5 SER B N 1
ATOM 1522 C CA . SER B 1 5 ? 25.297 -23.812 -14.133 1 60.97 5 SER B CA 1
ATOM 1523 C C . SER B 1 5 ? 25.109 -22.609 -13.203 1 60.97 5 SER B C 1
ATOM 1525 O O . SER B 1 5 ? 25.656 -22.594 -12.094 1 60.97 5 SER B O 1
ATOM 1527 N N . GLY B 1 6 ? 24.938 -21.391 -13.812 1 86.31 6 GLY B N 1
ATOM 1528 C CA . GLY B 1 6 ? 24.859 -20.141 -13.078 1 86.31 6 GLY B CA 1
ATOM 1529 C C . GLY B 1 6 ? 23.844 -20.188 -11.945 1 86.31 6 GLY B C 1
ATOM 1530 O O . GLY B 1 6 ? 22.938 -21 -11.953 1 86.31 6 GLY B O 1
ATOM 1531 N N . THR B 1 7 ? 24.125 -19.75 -10.82 1 94.5 7 THR B N 1
ATOM 1532 C CA . THR B 1 7 ? 23.266 -19.656 -9.641 1 94.5 7 THR B CA 1
ATOM 1533 C C . THR B 1 7 ? 22.281 -18.5 -9.773 1 94.5 7 THR B C 1
ATOM 1535 O O . THR B 1 7 ? 22.656 -17.406 -10.219 1 94.5 7 THR B O 1
ATOM 1538 N N . ILE B 1 8 ? 21.031 -18.828 -9.531 1 96.19 8 ILE B N 1
ATOM 1539 C CA . ILE B 1 8 ? 19.984 -17.797 -9.422 1 96.19 8 ILE B CA 1
ATOM 1540 C C . ILE B 1 8 ? 19.578 -17.641 -7.957 1 96.19 8 ILE B C 1
ATOM 1542 O O . ILE B 1 8 ? 19.203 -18.625 -7.301 1 96.19 8 ILE B O 1
ATOM 1546 N N . HIS B 1 9 ? 19.703 -16.484 -7.504 1 96.94 9 HIS B N 1
ATOM 1547 C CA . HIS B 1 9 ? 19.297 -16.203 -6.129 1 96.94 9 HIS B CA 1
ATOM 1548 C C . HIS B 1 9 ? 17.797 -15.906 -6.039 1 96.94 9 HIS B C 1
ATOM 1550 O O . HIS B 1 9 ? 17.328 -14.891 -6.555 1 96.94 9 HIS B O 1
ATOM 1556 N N . PHE B 1 10 ? 17.094 -16.812 -5.41 1 97.69 10 PHE B N 1
ATOM 1557 C CA . PHE B 1 10 ? 15.68 -16.578 -5.109 1 97.69 10 PHE B CA 1
ATOM 1558 C C . PHE B 1 10 ? 15.531 -15.773 -3.822 1 97.69 10 PHE B C 1
ATOM 1560 O O . PHE B 1 10 ? 15.641 -16.328 -2.725 1 97.69 10 PHE B O 1
ATOM 1567 N N . VAL B 1 11 ? 15.242 -14.492 -3.998 1 96.94 11 VAL B N 1
ATOM 1568 C CA . VAL B 1 11 ? 15.219 -13.57 -2.869 1 96.94 11 VAL B CA 1
ATOM 1569 C C . VAL B 1 11 ? 13.875 -13.664 -2.148 1 96.94 11 VAL B C 1
ATOM 1571 O O . VAL B 1 11 ? 12.875 -13.109 -2.615 1 96.94 11 VAL B O 1
ATOM 1574 N N . THR B 1 12 ? 13.891 -14.312 -1.018 1 93.56 12 THR B N 1
ATOM 1575 C CA . THR B 1 12 ? 12.672 -14.477 -0.225 1 93.56 12 THR B CA 1
ATOM 1576 C C . THR B 1 12 ? 13.016 -14.648 1.253 1 93.56 12 THR B C 1
ATOM 1578 O O . THR B 1 12 ? 14.023 -15.266 1.595 1 93.56 12 THR B O 1
ATOM 1581 N N . GLY B 1 13 ? 12.25 -13.969 2.062 1 85.69 13 GLY B N 1
ATOM 1582 C CA . GLY B 1 13 ? 12.328 -14.234 3.49 1 85.69 13 GLY B CA 1
ATOM 1583 C C . GLY B 1 13 ? 11.266 -15.195 3.977 1 85.69 13 GLY B C 1
ATOM 1584 O O . GLY B 1 13 ? 11.188 -15.492 5.172 1 85.69 13 GLY B O 1
ATOM 1585 N N . ASN B 1 14 ? 10.5 -15.742 3.156 1 84.31 14 ASN B N 1
ATOM 1586 C CA . ASN B 1 14 ? 9.406 -16.656 3.471 1 84.31 14 ASN B CA 1
ATOM 1587 C C . ASN B 1 14 ? 9.797 -18.109 3.201 1 84.31 14 ASN B C 1
ATOM 1589 O O . ASN B 1 14 ? 9.914 -18.516 2.047 1 84.31 14 ASN B O 1
ATOM 1593 N N . ALA B 1 15 ? 9.883 -18.859 4.242 1 86.44 15 ALA B N 1
ATOM 1594 C CA . ALA B 1 15 ? 10.344 -20.234 4.133 1 86.44 15 ALA B CA 1
ATOM 1595 C C . ALA B 1 15 ? 9.367 -21.078 3.307 1 86.44 15 ALA B C 1
ATOM 1597 O O . ALA B 1 15 ? 9.781 -22.016 2.609 1 86.44 15 ALA B O 1
ATOM 1598 N N . ASN B 1 16 ? 8.07 -20.781 3.387 1 83.19 16 ASN B N 1
ATOM 1599 C CA . ASN B 1 16 ? 7.074 -21.516 2.621 1 83.19 16 ASN B CA 1
ATOM 1600 C C . ASN B 1 16 ? 7.234 -21.297 1.121 1 83.19 16 ASN B C 1
ATOM 1602 O O . ASN B 1 16 ? 7.164 -22.234 0.334 1 83.19 16 ASN B O 1
ATOM 1606 N N . LYS B 1 17 ? 7.496 -20.031 0.744 1 87 17 LYS B N 1
ATOM 1607 C CA . LYS B 1 17 ? 7.738 -19.734 -0.664 1 87 17 LYS B CA 1
ATOM 1608 C C . LYS B 1 17 ? 8.953 -20.5 -1.187 1 87 17 LYS B C 1
ATOM 1610 O O . LYS B 1 17 ? 8.922 -21.047 -2.287 1 87 17 LYS B O 1
ATOM 1615 N N . ALA B 1 18 ? 10.047 -20.516 -0.385 1 90.81 18 ALA B N 1
ATOM 1616 C CA . ALA B 1 18 ? 11.266 -21.219 -0.772 1 90.81 18 ALA B CA 1
ATOM 1617 C C . ALA B 1 18 ? 11.008 -22.703 -0.983 1 90.81 18 ALA B C 1
ATOM 1619 O O . ALA B 1 18 ? 11.477 -23.281 -1.962 1 90.81 18 ALA B O 1
ATOM 1620 N N . ARG B 1 19 ? 10.289 -23.281 -0.111 1 89.75 19 ARG B N 1
ATOM 1621 C CA . ARG B 1 19 ? 9.977 -24.703 -0.182 1 89.75 19 ARG B CA 1
ATOM 1622 C C . ARG B 1 19 ? 9.148 -25.031 -1.425 1 89.75 19 ARG B C 1
ATOM 1624 O O . ARG B 1 19 ? 9.461 -25.969 -2.156 1 89.75 19 ARG B O 1
ATOM 1631 N N . GLU B 1 20 ? 8.094 -24.25 -1.66 1 88.62 20 GLU B N 1
ATOM 1632 C CA . GLU B 1 20 ? 7.215 -24.484 -2.807 1 88.62 20 GLU B CA 1
ATOM 1633 C C . GLU B 1 20 ? 7.984 -24.344 -4.121 1 88.62 20 GLU B C 1
ATOM 1635 O O . GLU B 1 20 ? 7.777 -25.141 -5.043 1 88.62 20 GLU B O 1
ATOM 1640 N N . LEU B 1 21 ? 8.828 -23.375 -4.211 1 92.69 21 LEU B N 1
ATOM 1641 C CA . LEU B 1 21 ? 9.641 -23.203 -5.41 1 92.69 21 LEU B CA 1
ATOM 1642 C C . LEU B 1 21 ? 10.594 -24.375 -5.609 1 92.69 21 LEU B C 1
ATOM 1644 O O . LEU B 1 21 ? 10.719 -24.891 -6.719 1 92.69 21 LEU B O 1
ATOM 1648 N N . ALA B 1 22 ? 11.219 -24.75 -4.496 1 92.44 22 ALA B N 1
ATOM 1649 C CA . ALA B 1 22 ? 12.133 -25.891 -4.562 1 92.44 22 ALA B CA 1
ATOM 1650 C C . ALA B 1 22 ? 11.414 -27.141 -5.039 1 92.44 22 ALA B C 1
ATOM 1652 O O . ALA B 1 22 ? 11.93 -27.875 -5.891 1 92.44 22 ALA B O 1
ATOM 1653 N N . GLU B 1 23 ? 10.273 -27.359 -4.52 1 91.62 23 GLU B N 1
ATOM 1654 C CA . GLU B 1 23 ? 9.477 -28.531 -4.902 1 91.62 23 GLU B CA 1
ATOM 1655 C C . GLU B 1 23 ? 9.086 -28.469 -6.375 1 91.62 23 GLU B C 1
ATOM 1657 O O . GLU B 1 23 ? 9.148 -29.484 -7.078 1 91.62 23 GLU B O 1
ATOM 1662 N N . PHE B 1 24 ? 8.68 -27.359 -6.797 1 94.06 24 PHE B N 1
ATOM 1663 C CA . PHE B 1 24 ? 8.289 -27.188 -8.195 1 94.06 24 PHE B CA 1
ATOM 1664 C C . PHE B 1 24 ? 9.445 -27.531 -9.125 1 94.06 24 PHE B C 1
ATOM 1666 O O . PHE B 1 24 ? 9.281 -28.312 -10.07 1 94.06 24 PHE B O 1
ATOM 1673 N N . PHE B 1 25 ? 10.617 -27.078 -8.852 1 95.06 25 PHE B N 1
ATOM 1674 C CA . PHE B 1 25 ? 11.734 -27.219 -9.773 1 95.06 25 PHE B CA 1
ATOM 1675 C C . PHE B 1 25 ? 12.391 -28.594 -9.617 1 95.06 25 PHE B C 1
ATOM 1677 O O . PHE B 1 25 ? 13.133 -29.031 -10.492 1 95.06 25 PHE B O 1
ATOM 1684 N N . ALA B 1 26 ? 12.148 -29.188 -8.438 1 93.69 26 ALA B N 1
ATOM 1685 C CA . ALA B 1 26 ? 12.555 -30.594 -8.32 1 93.69 26 ALA B CA 1
ATOM 1686 C C . ALA B 1 26 ? 11.828 -31.469 -9.328 1 93.69 26 ALA B C 1
ATOM 1688 O O . ALA B 1 26 ? 12.414 -32.375 -9.906 1 93.69 26 ALA B O 1
ATOM 1689 N N . SER B 1 27 ? 10.562 -31.125 -9.562 1 94 27 SER B N 1
ATOM 1690 C CA . SER B 1 27 ? 9.727 -31.891 -10.484 1 94 27 SER B CA 1
ATOM 1691 C C . SER B 1 27 ? 9.836 -31.344 -11.906 1 94 27 SER B C 1
ATOM 1693 O O . SER B 1 27 ? 9.438 -32.031 -12.859 1 94 27 SER B O 1
ATOM 1695 N N . ASN B 1 28 ? 10.359 -30.203 -12.055 1 94.75 28 ASN B N 1
ATOM 1696 C CA . ASN B 1 28 ? 10.516 -29.516 -13.336 1 94.75 28 ASN B CA 1
ATOM 1697 C C . ASN B 1 28 ? 11.914 -28.922 -13.484 1 94.75 28 ASN B C 1
ATOM 1699 O O . ASN B 1 28 ? 12.078 -27.703 -13.484 1 94.75 28 ASN B O 1
ATOM 1703 N N . PRO B 1 29 ? 12.898 -29.719 -13.734 1 94 29 PRO B N 1
ATOM 1704 C CA . PRO B 1 29 ? 14.289 -29.281 -13.641 1 94 29 PRO B CA 1
ATOM 1705 C C . PRO B 1 29 ? 14.656 -28.25 -14.711 1 94 29 PRO B C 1
ATOM 1707 O O . PRO B 1 29 ? 14.094 -28.281 -15.812 1 94 29 PRO B O 1
ATOM 1710 N N . VAL B 1 30 ? 15.508 -27.328 -14.359 1 94.25 30 VAL B N 1
ATOM 1711 C CA . VAL B 1 30 ? 16.156 -26.359 -15.234 1 94.25 30 VAL B CA 1
ATOM 1712 C C . VAL B 1 30 ? 17.672 -26.406 -15.055 1 94.25 30 VAL B C 1
ATOM 1714 O O . VAL B 1 30 ? 18.156 -26.953 -14.055 1 94.25 30 VAL B O 1
ATOM 1717 N N . PRO B 1 31 ? 18.453 -25.953 -16.047 1 92.75 31 PRO B N 1
ATOM 1718 C CA . PRO B 1 31 ? 19.906 -26 -15.953 1 92.75 31 PRO B CA 1
ATOM 1719 C C . PRO B 1 31 ? 20.484 -24.859 -15.125 1 92.75 31 PRO B C 1
ATOM 1721 O O . PRO B 1 31 ? 21.422 -24.188 -15.562 1 92.75 31 PRO B O 1
ATOM 1724 N N . PHE B 1 32 ? 19.938 -24.469 -14.086 1 94.19 32 PHE B N 1
ATOM 1725 C CA . PHE B 1 32 ? 20.375 -23.453 -13.133 1 94.19 32 PHE B CA 1
ATOM 1726 C C . PHE B 1 32 ? 20.156 -23.938 -11.695 1 94.19 32 PHE B C 1
ATOM 1728 O O . PHE B 1 32 ? 19.234 -24.688 -11.422 1 94.19 32 PHE B O 1
ATOM 1735 N N . ASN B 1 33 ? 21.016 -23.562 -10.875 1 94 33 ASN B N 1
ATOM 1736 C CA . ASN B 1 33 ? 20.797 -23.75 -9.445 1 94 33 ASN B CA 1
ATOM 1737 C C . ASN B 1 33 ? 20.047 -22.594 -8.82 1 94 33 ASN B C 1
ATOM 1739 O O . ASN B 1 33 ? 20.5 -21.453 -8.867 1 94 33 ASN B O 1
ATOM 1743 N N . ILE B 1 34 ? 18.875 -22.828 -8.281 1 94.94 34 ILE B N 1
ATOM 1744 C CA . ILE B 1 34 ? 18.078 -21.781 -7.633 1 94.94 34 ILE B CA 1
ATOM 1745 C C . ILE B 1 34 ? 18.219 -21.891 -6.117 1 94.94 34 ILE B C 1
ATOM 1747 O O . ILE B 1 34 ? 17.859 -22.906 -5.52 1 94.94 34 ILE B O 1
ATOM 1751 N N . THR B 1 35 ? 18.766 -20.875 -5.496 1 94.31 35 THR B N 1
ATOM 1752 C CA . THR B 1 35 ? 19.094 -20.906 -4.074 1 94.31 35 THR B CA 1
ATOM 1753 C C . THR B 1 35 ? 18.359 -19.797 -3.334 1 94.31 35 THR B C 1
ATOM 1755 O O . THR B 1 35 ? 18.453 -18.625 -3.711 1 94.31 35 THR B O 1
ATOM 1758 N N . PRO B 1 36 ? 17.656 -20.141 -2.258 1 95.12 36 PRO B N 1
ATOM 1759 C CA . PRO B 1 36 ? 17.016 -19.094 -1.46 1 95.12 36 PRO B CA 1
ATOM 1760 C C . PRO B 1 36 ? 18.031 -18.125 -0.841 1 95.12 36 PRO B C 1
ATOM 1762 O O . PRO B 1 36 ? 19.094 -18.562 -0.388 1 95.12 36 PRO B O 1
ATOM 1765 N N . THR B 1 37 ? 17.797 -16.906 -0.929 1 95.5 37 THR B N 1
ATOM 1766 C CA . THR B 1 37 ? 18.641 -15.852 -0.38 1 95.5 37 THR B CA 1
ATOM 1767 C C . THR B 1 37 ? 17.812 -14.828 0.388 1 95.5 37 THR B C 1
ATOM 1769 O O . THR B 1 37 ? 16.766 -14.391 -0.091 1 95.5 37 THR B O 1
ATOM 1772 N N . SER B 1 38 ? 18.234 -14.508 1.582 1 92.31 38 SER B N 1
ATOM 1773 C CA . SER B 1 38 ? 17.531 -13.492 2.363 1 92.31 38 SER B CA 1
ATOM 1774 C C . SER B 1 38 ? 18.109 -12.102 2.115 1 92.31 38 SER B C 1
ATOM 1776 O O . SER B 1 38 ? 19.328 -11.914 2.162 1 92.31 38 S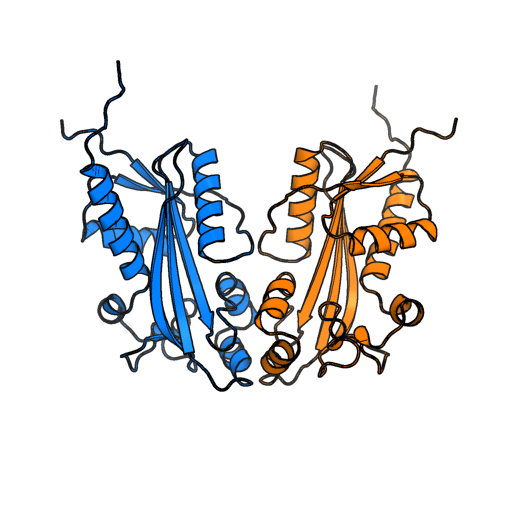ER B O 1
ATOM 1778 N N . LEU B 1 39 ? 17.297 -11.211 1.734 1 93.56 39 LEU B N 1
ATOM 1779 C CA . LEU B 1 39 ? 17.625 -9.812 1.518 1 93.56 39 LEU B CA 1
ATOM 1780 C C . LEU B 1 39 ? 16.484 -8.898 1.96 1 93.56 39 LEU B C 1
ATOM 1782 O O . LEU B 1 39 ? 15.336 -9.133 1.602 1 93.56 39 LEU B O 1
ATOM 1786 N N . ASP B 1 40 ? 16.797 -7.949 2.783 1 90.25 40 ASP B N 1
ATOM 1787 C CA . ASP B 1 40 ? 15.797 -6.973 3.193 1 90.25 40 ASP B CA 1
ATOM 1788 C C . ASP B 1 40 ? 15.586 -5.914 2.113 1 90.25 40 ASP B C 1
ATOM 1790 O O . ASP B 1 40 ? 16.5 -5.145 1.807 1 90.25 40 ASP B O 1
ATOM 1794 N N . LEU B 1 41 ? 14.492 -5.965 1.553 1 93.25 41 LEU B N 1
ATOM 1795 C CA . LEU B 1 41 ? 14.133 -5.023 0.496 1 93.25 41 LEU B CA 1
ATOM 1796 C C . LEU B 1 41 ? 12.844 -4.285 0.844 1 93.25 41 LEU B C 1
ATOM 1798 O O . LEU B 1 41 ? 11.906 -4.883 1.383 1 93.25 41 LEU B O 1
ATOM 1802 N N . PRO B 1 42 ? 12.773 -2.963 0.55 1 91.5 42 PRO B N 1
ATOM 1803 C CA . PRO B 1 42 ? 11.5 -2.271 0.753 1 91.5 42 PRO B CA 1
ATOM 1804 C C . PRO B 1 42 ? 10.414 -2.736 -0.217 1 91.5 42 PRO B C 1
ATOM 1806 O O . PRO B 1 42 ? 10.703 -3.047 -1.374 1 91.5 42 PRO B O 1
ATOM 1809 N N . GLU B 1 43 ? 9.242 -2.885 0.232 1 94.94 43 GLU B N 1
ATOM 1810 C CA . GLU B 1 43 ? 8.086 -3.141 -0.618 1 94.94 43 GLU B CA 1
ATOM 1811 C C . GLU B 1 43 ? 7.375 -1.842 -0.982 1 94.94 43 GLU B C 1
ATOM 1813 O O . GLU B 1 43 ? 6.836 -1.157 -0.11 1 94.94 43 GLU B O 1
ATOM 1818 N N . ILE B 1 44 ? 7.383 -1.545 -2.268 1 97.31 44 ILE B N 1
ATOM 1819 C CA . ILE B 1 44 ? 6.844 -0.253 -2.676 1 97.31 44 ILE B CA 1
ATOM 1820 C C . ILE B 1 44 ? 5.348 -0.385 -2.957 1 97.31 44 ILE B C 1
ATOM 1822 O O . ILE B 1 44 ? 4.816 -1.496 -3.012 1 97.31 44 ILE B O 1
ATOM 1826 N N . GLN B 1 45 ? 4.676 0.728 -3.025 1 97.56 45 GLN B N 1
ATOM 1827 C CA . GLN B 1 45 ? 3.289 0.764 -3.482 1 97.56 45 GLN B CA 1
ATOM 1828 C C . GLN B 1 45 ? 3.211 0.742 -5.004 1 97.56 45 GLN B C 1
ATOM 1830 O O . GLN B 1 45 ? 4.156 1.141 -5.688 1 97.56 45 GLN B O 1
ATOM 1835 N N . GLY B 1 46 ? 2.107 0.281 -5.512 1 96.19 46 GLY B N 1
ATOM 1836 C CA . GLY B 1 46 ? 1.922 0.252 -6.953 1 96.19 46 GLY B CA 1
ATOM 1837 C C . GLY B 1 46 ? 1.249 -1.017 -7.441 1 96.19 46 GLY B C 1
ATOM 1838 O O . GLY B 1 46 ? 0.665 -1.76 -6.652 1 96.19 46 GLY B O 1
ATOM 1839 N N . ASP B 1 47 ? 1.382 -1.229 -8.75 1 96 47 ASP B N 1
ATOM 1840 C CA . ASP B 1 47 ? 0.851 -2.449 -9.352 1 96 47 ASP B CA 1
ATOM 1841 C C . ASP B 1 47 ? 1.773 -3.637 -9.086 1 96 47 ASP B C 1
ATOM 1843 O O . ASP B 1 47 ? 2.986 -3.469 -8.945 1 96 47 ASP B O 1
ATOM 1847 N N . PRO B 1 48 ? 1.166 -4.801 -9.062 1 97.31 48 PRO B N 1
ATOM 1848 C CA . PRO B 1 48 ? 1.955 -5.992 -8.734 1 97.31 48 PRO B CA 1
ATOM 1849 C C . PRO B 1 48 ? 3.199 -6.137 -9.609 1 97.31 48 PRO B C 1
ATOM 1851 O O . PRO B 1 48 ? 4.281 -6.453 -9.102 1 97.31 48 PRO B O 1
ATOM 1854 N N . GLU B 1 49 ? 3.088 -5.887 -10.898 1 97.38 49 GLU B N 1
ATOM 1855 C CA . GLU B 1 49 ? 4.227 -6.055 -11.797 1 97.38 49 GLU B CA 1
ATOM 1856 C C . GLU B 1 49 ? 5.301 -5.008 -11.523 1 97.38 49 GLU B C 1
ATOM 1858 O O . GLU B 1 49 ? 6.496 -5.312 -11.547 1 97.38 49 GLU B O 1
ATOM 1863 N N . GLU B 1 50 ? 4.859 -3.785 -11.266 1 95.94 50 GLU B N 1
ATOM 1864 C CA . GLU B 1 50 ? 5.805 -2.725 -10.93 1 95.94 50 GLU B CA 1
ATOM 1865 C C . GLU B 1 50 ? 6.547 -3.037 -9.633 1 95.94 50 GLU B C 1
ATOM 1867 O O . GLU B 1 50 ? 7.75 -2.793 -9.523 1 95.94 50 GLU B O 1
ATOM 1872 N N . ILE B 1 51 ? 5.824 -3.523 -8.703 1 97.19 51 ILE B N 1
ATOM 1873 C CA . ILE B 1 51 ? 6.402 -3.871 -7.406 1 97.19 51 ILE B CA 1
ATOM 1874 C C . ILE B 1 51 ? 7.441 -4.973 -7.586 1 97.19 51 ILE B C 1
ATOM 1876 O O . ILE B 1 51 ? 8.555 -4.875 -7.062 1 97.19 51 ILE B O 1
ATOM 1880 N N . ALA B 1 52 ? 7.113 -5.992 -8.359 1 97.06 52 ALA B N 1
ATOM 1881 C CA . ALA B 1 52 ? 8.039 -7.098 -8.594 1 97.06 52 ALA B CA 1
ATOM 1882 C C . ALA B 1 52 ? 9.281 -6.621 -9.344 1 97.06 52 ALA B C 1
ATOM 1884 O O . ALA B 1 52 ? 10.398 -7.023 -9.016 1 97.06 52 ALA B O 1
ATOM 1885 N N . MET B 1 53 ? 9.055 -5.766 -10.344 1 96.5 53 MET B N 1
ATOM 1886 C CA . MET B 1 53 ? 10.172 -5.23 -11.117 1 96.5 53 MET B CA 1
ATOM 1887 C C . MET B 1 53 ? 11.125 -4.438 -10.227 1 96.5 53 MET B C 1
ATOM 1889 O O . MET B 1 53 ? 12.344 -4.594 -10.312 1 96.5 53 MET B O 1
ATOM 1893 N N . TYR B 1 54 ? 10.562 -3.631 -9.406 1 95.75 54 TYR B N 1
ATOM 1894 C CA . TYR B 1 54 ? 11.367 -2.818 -8.5 1 95.75 54 TYR B CA 1
ATOM 1895 C C . TYR B 1 54 ? 12.156 -3.697 -7.531 1 95.75 54 TYR B C 1
ATOM 1897 O O . TYR B 1 54 ? 13.352 -3.494 -7.332 1 95.75 54 TYR B O 1
ATOM 1905 N N . LYS B 1 55 ? 11.469 -4.652 -6.965 1 96.25 55 LYS B N 1
ATOM 1906 C CA . LYS B 1 55 ? 12.094 -5.578 -6.023 1 96.25 55 LYS B CA 1
ATOM 1907 C C . LYS B 1 55 ? 13.234 -6.34 -6.68 1 96.25 55 LYS B C 1
ATOM 1909 O O . LYS B 1 55 ? 14.305 -6.492 -6.09 1 96.25 55 LYS B O 1
ATOM 1914 N N . CYS B 1 56 ? 13.031 -6.797 -7.832 1 97.19 56 CYS B N 1
ATOM 1915 C CA . CYS B 1 56 ? 14.031 -7.551 -8.578 1 97.19 56 CYS B CA 1
ATOM 1916 C C . CYS B 1 56 ? 15.234 -6.68 -8.922 1 97.19 56 CYS B C 1
ATOM 1918 O O . CYS B 1 56 ? 16.375 -7.086 -8.719 1 97.19 56 CYS B O 1
ATOM 1920 N N . SER B 1 57 ? 14.953 -5.5 -9.422 1 95.75 57 SER B N 1
ATOM 1921 C CA . SER B 1 57 ? 16.031 -4.574 -9.781 1 95.75 57 SER B CA 1
ATOM 1922 C C . SER B 1 57 ? 16.859 -4.199 -8.555 1 95.75 57 SER B C 1
ATOM 1924 O O . SER B 1 57 ? 18.094 -4.168 -8.617 1 95.75 57 SER B O 1
ATOM 1926 N N . THR B 1 58 ? 16.203 -3.953 -7.473 1 94.75 58 THR B N 1
ATOM 1927 C CA . THR B 1 58 ? 16.906 -3.588 -6.242 1 94.75 58 THR B CA 1
ATOM 1928 C C . THR B 1 58 ? 17.75 -4.75 -5.738 1 94.75 58 THR B C 1
ATOM 1930 O O . THR B 1 58 ? 18.891 -4.551 -5.316 1 94.75 58 THR B O 1
ATOM 1933 N N . ALA B 1 59 ? 17.172 -5.934 -5.754 1 96.31 59 ALA B N 1
ATOM 1934 C CA . ALA B 1 59 ? 17.922 -7.121 -5.352 1 96.31 59 ALA B CA 1
ATOM 1935 C C . ALA B 1 59 ? 19.156 -7.316 -6.227 1 96.31 59 ALA B C 1
ATOM 1937 O O . ALA B 1 59 ? 20.234 -7.629 -5.727 1 96.31 59 ALA B O 1
ATOM 1938 N N . MET B 1 60 ? 18.984 -7.148 -7.512 1 96 60 MET B N 1
ATOM 1939 C CA . MET B 1 60 ? 20.078 -7.289 -8.469 1 96 60 MET B CA 1
ATOM 1940 C C . MET B 1 60 ? 21.188 -6.281 -8.188 1 96 60 MET B C 1
ATOM 1942 O O . MET B 1 60 ? 22.359 -6.613 -8.25 1 96 60 MET B O 1
ATOM 1946 N N . GLU B 1 61 ? 20.766 -5.125 -7.902 1 94.06 61 GLU B N 1
ATOM 1947 C CA . GLU B 1 61 ? 21.75 -4.086 -7.594 1 94.06 61 GLU B CA 1
ATOM 1948 C C . GLU B 1 61 ? 22.562 -4.449 -6.363 1 94.06 61 GLU B C 1
ATOM 1950 O O . GLU B 1 61 ? 23.75 -4.129 -6.289 1 94.06 61 GLU B O 1
ATOM 1955 N N . LYS B 1 62 ? 22 -5.078 -5.426 1 95.19 62 LYS B N 1
ATOM 1956 C CA . LYS B 1 62 ? 22.672 -5.418 -4.176 1 95.19 62 LYS B CA 1
ATOM 1957 C C . LYS B 1 62 ? 23.516 -6.672 -4.332 1 95.19 62 LYS B C 1
ATOM 1959 O O . LYS B 1 62 ? 24.625 -6.742 -3.795 1 95.19 62 LYS B O 1
ATOM 1964 N N . LEU B 1 63 ? 23.016 -7.625 -5.066 1 95.75 63 LEU B N 1
ATOM 1965 C CA . LEU B 1 63 ? 23.672 -8.93 -5.133 1 95.75 63 LEU B CA 1
ATOM 1966 C C . LEU B 1 63 ? 24.609 -9 -6.328 1 95.75 63 LEU B C 1
ATOM 1968 O O . LEU B 1 63 ? 25.516 -9.836 -6.363 1 95.75 63 LEU B O 1
ATOM 1972 N N . GLN B 1 64 ? 24.406 -8.25 -7.332 1 96.25 64 GLN B N 1
ATOM 1973 C CA . GLN B 1 64 ? 25.188 -8.266 -8.562 1 96.25 64 GLN B CA 1
ATOM 1974 C C . GLN B 1 64 ? 25.281 -9.672 -9.141 1 96.25 64 GLN B C 1
ATOM 1976 O O . GLN B 1 64 ? 26.375 -10.109 -9.539 1 96.25 64 GLN B O 1
ATOM 1981 N N . ALA B 1 65 ? 24.203 -10.375 -9.125 1 95.75 65 ALA B N 1
ATOM 1982 C CA . ALA B 1 65 ? 24.062 -11.758 -9.578 1 95.75 65 ALA B CA 1
ATOM 1983 C C . ALA B 1 65 ? 22.656 -12.023 -10.094 1 95.75 65 ALA B C 1
ATOM 1985 O O . ALA B 1 65 ? 21.75 -11.203 -9.914 1 95.75 65 ALA B O 1
ATOM 1986 N N . PRO B 1 66 ? 22.422 -13.094 -10.844 1 96.31 66 PRO B N 1
ATOM 1987 C CA . PRO B 1 66 ? 21.062 -13.438 -11.25 1 96.31 66 PRO B CA 1
ATOM 1988 C C . PRO B 1 66 ? 20.109 -13.547 -10.062 1 96.31 66 PRO B C 1
ATOM 1990 O O . PRO B 1 66 ? 20.438 -14.18 -9.055 1 96.31 66 PRO B O 1
ATOM 1993 N N . VAL B 1 67 ? 18.938 -12.898 -10.227 1 97.31 67 VAL B N 1
ATOM 1994 C CA . VAL B 1 67 ? 18.031 -12.828 -9.094 1 97.31 67 VAL B CA 1
ATOM 1995 C C . VAL B 1 67 ? 16.609 -13.18 -9.562 1 97.31 67 VAL B C 1
ATOM 1997 O O . VAL B 1 67 ? 16.25 -12.914 -10.703 1 97.31 67 VAL B O 1
ATOM 2000 N N . LEU B 1 68 ? 15.969 -13.805 -8.656 1 97.31 68 LEU B N 1
ATOM 2001 C CA . LEU B 1 68 ? 14.555 -14.148 -8.781 1 97.31 68 LEU B CA 1
ATOM 2002 C C . LEU B 1 68 ? 13.773 -13.672 -7.562 1 97.31 68 LEU B C 1
ATOM 2004 O O . LEU B 1 68 ? 14.203 -13.875 -6.426 1 97.31 68 LEU B O 1
ATOM 2008 N N . VAL B 1 69 ? 12.68 -12.93 -7.832 1 97.19 69 VAL B N 1
ATOM 2009 C CA . VAL B 1 69 ? 11.773 -12.547 -6.754 1 97.19 69 VAL B CA 1
ATOM 2010 C C . VAL B 1 69 ? 10.352 -12.992 -7.098 1 97.19 69 VAL B C 1
ATOM 2012 O O . VAL B 1 69 ? 10.039 -13.234 -8.266 1 97.19 69 VAL B O 1
ATOM 2015 N N . GLU B 1 70 ? 9.562 -13.109 -6.117 1 96 70 GLU B N 1
ATOM 2016 C CA . GLU B 1 70 ? 8.164 -13.492 -6.27 1 96 70 GLU B CA 1
ATOM 2017 C C . GLU B 1 70 ? 7.266 -12.68 -5.336 1 96 70 GLU B C 1
ATOM 2019 O O . GLU B 1 70 ? 7.672 -12.32 -4.23 1 96 70 GLU B O 1
ATOM 2024 N N . ASP B 1 71 ? 6.102 -12.344 -5.836 1 94.62 71 ASP B N 1
ATOM 2025 C CA . ASP B 1 71 ? 5.086 -11.664 -5.043 1 94.62 71 ASP B CA 1
ATOM 2026 C C . ASP B 1 71 ? 3.697 -12.234 -5.316 1 94.62 71 ASP B C 1
ATOM 2028 O O . ASP B 1 71 ? 3.346 -12.5 -6.469 1 94.62 71 ASP B O 1
ATOM 2032 N N . VAL B 1 72 ? 2.945 -12.508 -4.238 1 95.19 72 VAL B N 1
ATOM 2033 C CA . VAL B 1 72 ? 1.595 -13.055 -4.34 1 95.19 72 VAL B CA 1
ATOM 2034 C C . VAL B 1 72 ? 0.586 -12.031 -3.818 1 95.19 72 VAL B C 1
ATOM 2036 O O . VAL B 1 72 ? 0.823 -11.383 -2.797 1 95.19 72 VAL B O 1
ATOM 2039 N N . CYS B 1 73 ? -0.54 -11.867 -4.625 1 96.88 73 CYS B N 1
ATOM 2040 C CA . CYS B 1 73 ? -1.569 -10.969 -4.109 1 96.88 73 CYS B CA 1
ATOM 2041 C C . CYS B 1 73 ? -2.959 -11.445 -4.516 1 96.88 73 CYS B C 1
ATOM 2043 O O . CYS B 1 73 ? -3.094 -12.43 -5.246 1 96.88 73 CYS B O 1
ATOM 2045 N N . LEU B 1 74 ? -3.916 -10.953 -3.887 1 98.5 74 LEU B N 1
ATOM 2046 C CA . LEU B 1 74 ? -5.332 -11.227 -4.105 1 98.5 74 LEU B CA 1
ATOM 2047 C C . LEU B 1 74 ? -6.09 -9.938 -4.426 1 98.5 74 LEU B 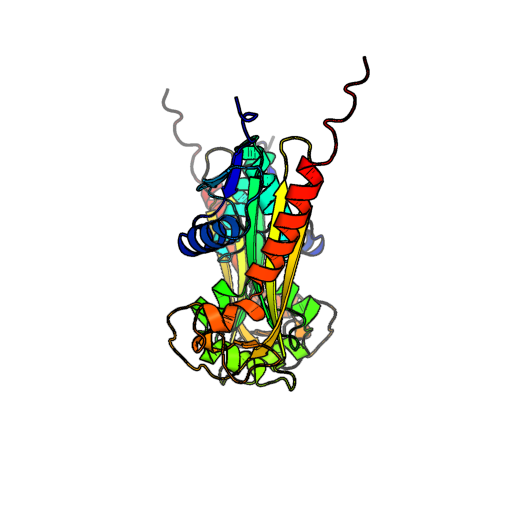C 1
ATOM 2049 O O . LEU B 1 74 ? -6.07 -8.992 -3.639 1 98.5 74 LEU B O 1
ATOM 2053 N N . GLY B 1 75 ? -6.684 -9.875 -5.613 1 98.69 75 GLY B N 1
ATOM 2054 C CA . GLY B 1 75 ? -7.449 -8.711 -6.027 1 98.69 75 GLY B CA 1
ATOM 2055 C C . GLY B 1 75 ? -8.93 -9 -6.18 1 98.69 75 GLY B C 1
ATOM 2056 O O . GLY B 1 75 ? -9.32 -10.055 -6.691 1 98.69 75 GLY B O 1
ATOM 2057 N N . PHE B 1 76 ? -9.773 -8.117 -5.699 1 98.88 76 PHE B N 1
ATOM 2058 C CA . PHE B 1 76 ? -11.219 -8.227 -5.844 1 98.88 76 PHE B CA 1
ATOM 2059 C C . PHE B 1 76 ? -11.695 -7.492 -7.09 1 98.88 76 PHE B C 1
ATOM 2061 O O . PHE B 1 76 ? -11.344 -6.332 -7.309 1 98.88 76 PHE B O 1
ATOM 2068 N N . ASN B 1 77 ? -12.5 -8.195 -7.922 1 98.75 77 ASN B N 1
ATOM 2069 C CA . ASN B 1 77 ? -13.016 -7.578 -9.141 1 98.75 77 ASN B CA 1
ATOM 2070 C C . ASN B 1 77 ? -13.797 -6.305 -8.844 1 98.75 77 ASN B C 1
ATOM 2072 O O . ASN B 1 77 ? -13.602 -5.281 -9.5 1 98.75 77 ASN B O 1
ATOM 2076 N N . ALA B 1 78 ? -14.617 -6.316 -7.836 1 98.62 78 ALA B N 1
ATOM 2077 C CA . ALA B 1 78 ? -15.477 -5.195 -7.473 1 98.62 78 ALA B CA 1
ATOM 2078 C C . ALA B 1 78 ? -14.648 -3.977 -7.074 1 98.62 78 ALA B C 1
ATOM 2080 O O . ALA B 1 78 ? -15.125 -2.842 -7.145 1 98.62 78 ALA B O 1
ATOM 2081 N N . LEU B 1 79 ? -13.438 -4.238 -6.637 1 98.62 79 LEU B N 1
ATOM 2082 C CA . LEU B 1 79 ? -12.547 -3.16 -6.219 1 98.62 79 LEU B CA 1
ATOM 2083 C C . LEU B 1 79 ? -11.453 -2.926 -7.258 1 98.62 79 LEU B C 1
ATOM 2085 O O . LEU B 1 79 ? -10.367 -2.441 -6.926 1 98.62 79 LEU B O 1
ATOM 2089 N N . HIS B 1 80 ? -11.656 -3.414 -8.414 1 98.25 80 HIS B N 1
ATOM 2090 C CA . HIS B 1 80 ? -10.766 -3.201 -9.547 1 98.25 80 HIS B CA 1
ATOM 2091 C C . HIS B 1 80 ? -9.359 -3.703 -9.25 1 98.25 80 HIS B C 1
ATOM 2093 O O . HIS B 1 80 ? -8.375 -3.02 -9.547 1 98.25 80 HIS B O 1
ATOM 2099 N N . GLY B 1 81 ? -9.289 -4.766 -8.555 1 98.44 81 GLY B N 1
ATOM 2100 C CA . GLY B 1 81 ? -8.008 -5.426 -8.32 1 98.44 81 GLY B CA 1
ATOM 2101 C C . GLY B 1 81 ? -7.438 -5.137 -6.949 1 98.44 81 GLY B C 1
ATOM 2102 O O . GLY B 1 81 ? -6.398 -5.684 -6.578 1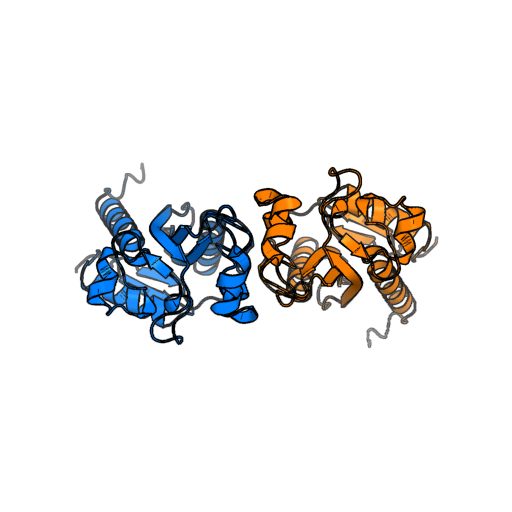 98.44 81 GLY B O 1
ATOM 2103 N N . LEU B 1 82 ? -8.117 -4.289 -6.223 1 98.62 82 LEU B N 1
ATOM 2104 C CA . LEU B 1 82 ? -7.715 -4.023 -4.848 1 98.62 82 LEU B CA 1
ATOM 2105 C C . LEU B 1 82 ? -8.336 -5.035 -3.891 1 98.62 82 LEU B C 1
ATOM 2107 O O . LEU B 1 82 ? -9.383 -5.613 -4.188 1 98.62 82 LEU B O 1
ATOM 2111 N N . PRO B 1 83 ? -7.621 -5.359 -2.748 1 98.38 83 PRO B N 1
ATOM 2112 C CA . PRO B 1 83 ? -6.422 -4.695 -2.234 1 98.38 83 PRO B CA 1
ATOM 2113 C C . PRO B 1 83 ? -5.16 -5.07 -3.006 1 98.38 83 PRO B C 1
ATOM 2115 O O . PRO B 1 83 ? -4.145 -4.379 -2.908 1 98.38 83 PRO B O 1
ATOM 2118 N N . GLY B 1 84 ? -5.227 -6.18 -3.785 1 98.06 84 GLY B N 1
ATOM 2119 C CA . GLY B 1 84 ? -4.078 -6.52 -4.605 1 98.06 84 GLY B CA 1
ATOM 2120 C C . GLY B 1 84 ? -2.799 -6.68 -3.807 1 98.06 84 GLY B C 1
ATOM 2121 O O . GLY B 1 84 ? -2.758 -7.438 -2.834 1 98.06 84 GLY B O 1
ATOM 2122 N N . PRO B 1 85 ? -1.766 -5.941 -4.117 1 97.81 85 PRO B N 1
ATOM 2123 C CA . PRO B 1 85 ? -0.475 -6.07 -3.436 1 97.81 85 PRO B CA 1
ATOM 2124 C C . PRO B 1 85 ? -0.558 -5.75 -1.945 1 97.81 85 PRO B C 1
ATOM 2126 O O . PRO B 1 85 ? 0.367 -6.059 -1.191 1 97.81 85 PRO B O 1
ATOM 2129 N N . TYR B 1 86 ? -1.638 -5.164 -1.477 1 98.12 86 TYR B N 1
ATOM 2130 C CA . TYR B 1 86 ? -1.772 -4.758 -0.082 1 98.12 86 TYR B CA 1
ATOM 2131 C C . TYR B 1 86 ? -2.551 -5.797 0.716 1 98.12 86 TYR B C 1
ATOM 2133 O O . TYR B 1 86 ? -2.854 -5.586 1.893 1 98.12 86 TYR B O 1
ATOM 2141 N N . ILE B 1 87 ? -2.805 -6.949 0.172 1 98.06 87 ILE B N 1
ATOM 2142 C CA . ILE B 1 87 ? -3.699 -7.953 0.736 1 98.06 87 ILE B CA 1
ATOM 2143 C C . ILE B 1 87 ? -3.152 -8.438 2.076 1 98.06 87 ILE B C 1
ATOM 2145 O O . ILE B 1 87 ? -3.918 -8.75 2.992 1 98.06 87 ILE B O 1
ATOM 2149 N N . LYS B 1 88 ? -1.893 -8.484 2.217 1 95.31 88 LYS B N 1
ATOM 2150 C CA . LYS B 1 88 ? -1.316 -8.945 3.477 1 95.31 88 LYS B CA 1
ATOM 2151 C C . LYS B 1 88 ? -1.755 -8.055 4.637 1 95.31 88 LYS B C 1
ATOM 2153 O O . LYS B 1 88 ? -2.172 -8.555 5.684 1 95.31 88 LYS B O 1
ATOM 2158 N N . GLN B 1 89 ? -1.692 -6.766 4.453 1 96.88 89 GLN B N 1
ATOM 2159 C CA . GLN B 1 89 ? -2.09 -5.82 5.492 1 96.88 89 GLN B CA 1
ATOM 2160 C C . GLN B 1 89 ? -3.592 -5.891 5.758 1 96.88 89 GLN B C 1
ATOM 2162 O O . GLN B 1 89 ? -4.027 -5.832 6.906 1 96.88 89 GLN B O 1
ATOM 2167 N N . PHE B 1 90 ? -4.336 -6.023 4.742 1 98.38 90 PHE B N 1
ATOM 2168 C CA . PHE B 1 90 ? -5.785 -6.098 4.887 1 98.38 90 PHE B CA 1
ATOM 2169 C C . PHE B 1 90 ? -6.191 -7.375 5.617 1 98.38 90 PHE B C 1
ATOM 2171 O O . PHE B 1 90 ? -7.07 -7.352 6.48 1 98.38 90 PHE B O 1
ATOM 2178 N N . LEU B 1 91 ? -5.516 -8.453 5.25 1 98.06 91 LEU B N 1
ATOM 2179 C CA . LEU B 1 91 ? -5.809 -9.695 5.949 1 98.06 91 LEU B CA 1
ATOM 2180 C C . LEU B 1 91 ? -5.422 -9.594 7.422 1 98.06 91 LEU B C 1
ATOM 2182 O O . LEU B 1 91 ? -6.184 -10.016 8.297 1 98.06 91 LEU B O 1
ATOM 2186 N N . GLN B 1 92 ? -4.293 -9.078 7.676 1 96.94 92 GLN B N 1
ATOM 2187 C CA . GLN B 1 92 ? -3.801 -8.961 9.039 1 96.94 92 GLN B CA 1
ATOM 2188 C C . GLN B 1 92 ? -4.746 -8.117 9.898 1 96.94 92 GLN B C 1
ATOM 2190 O O . GLN B 1 92 ? -5.012 -8.453 11.055 1 96.94 92 GLN B O 1
ATOM 2195 N N . LYS B 1 93 ? -5.27 -7.078 9.383 1 97.81 93 LYS B N 1
ATOM 2196 C CA . LYS B 1 93 ? -6.059 -6.133 10.164 1 97.81 93 LYS B CA 1
ATOM 2197 C C . LYS B 1 93 ? -7.531 -6.535 10.195 1 97.81 93 LYS B C 1
ATOM 2199 O O . LYS B 1 93 ? -8.211 -6.352 11.203 1 97.81 93 LYS B O 1
ATOM 2204 N N . LEU B 1 94 ? -8.023 -7.129 9.102 1 98.06 94 LEU B N 1
ATOM 2205 C CA . LEU B 1 94 ? -9.469 -7.309 8.977 1 98.06 94 LEU B CA 1
ATOM 2206 C C . LEU B 1 94 ? -9.852 -8.766 9.188 1 98.06 94 LEU B C 1
ATOM 2208 O O . LEU B 1 94 ? -11.016 -9.07 9.461 1 98.06 94 LEU B O 1
ATOM 2212 N N . GLY B 1 95 ? -8.852 -9.688 8.969 1 97.81 95 GLY B N 1
ATOM 2213 C CA . GLY B 1 95 ? -9.18 -11.102 8.953 1 97.81 95 GLY B CA 1
ATOM 2214 C C . GLY B 1 95 ? -10.055 -11.5 7.781 1 97.81 95 GLY B C 1
ATOM 2215 O O . GLY B 1 95 ? -10.312 -10.688 6.891 1 97.81 95 GLY B O 1
ATOM 2216 N N . HIS B 1 96 ? -10.438 -12.781 7.781 1 98.5 96 HIS B N 1
ATOM 2217 C CA . HIS B 1 96 ? -11.242 -13.328 6.699 1 98.5 96 HIS B CA 1
ATOM 2218 C C . HIS B 1 96 ? -12.617 -12.672 6.648 1 98.5 96 HIS B C 1
ATOM 2220 O O . HIS B 1 96 ? -13.086 -12.289 5.574 1 98.5 96 HIS B O 1
ATOM 2226 N N . ASP B 1 97 ? -13.211 -12.523 7.766 1 98.25 97 ASP B N 1
ATOM 2227 C CA . ASP B 1 97 ? -14.555 -11.953 7.844 1 98.25 97 ASP B CA 1
ATOM 2228 C C . ASP B 1 97 ? -14.562 -10.508 7.348 1 98.25 97 ASP B C 1
ATOM 2230 O O . ASP B 1 97 ? -15.461 -10.102 6.605 1 98.25 97 ASP B O 1
ATOM 2234 N N . GLY B 1 98 ? -13.578 -9.727 7.812 1 98.38 98 GLY B N 1
ATOM 2235 C CA . GLY B 1 98 ? -13.484 -8.344 7.371 1 98.38 98 GLY B CA 1
ATOM 2236 C C . GLY B 1 98 ? -13.328 -8.203 5.871 1 98.38 98 GLY B C 1
ATOM 2237 O O . GLY B 1 98 ? -13.906 -7.305 5.262 1 98.38 98 GLY B O 1
ATOM 2238 N N . LEU B 1 99 ? -12.578 -9.062 5.301 1 98.75 99 LEU B N 1
ATOM 2239 C CA . LEU B 1 99 ? -12.406 -9.055 3.852 1 98.75 99 LEU B CA 1
ATOM 2240 C C . LEU B 1 99 ? -13.727 -9.344 3.145 1 98.75 99 LEU B C 1
ATOM 2242 O O . LEU B 1 99 ? -14.039 -8.727 2.123 1 98.75 99 LEU B O 1
ATOM 2246 N N . ASN B 1 100 ? -14.484 -10.258 3.684 1 98.62 100 ASN B N 1
ATOM 2247 C CA . ASN B 1 100 ? -15.812 -10.531 3.137 1 98.62 100 ASN B CA 1
ATOM 2248 C C . ASN B 1 100 ? -16.734 -9.328 3.295 1 98.62 100 ASN B C 1
ATOM 2250 O O . ASN B 1 100 ? -17.469 -8.977 2.365 1 98.62 100 ASN B O 1
ATOM 2254 N N . ARG B 1 101 ? -16.719 -8.711 4.398 1 98.38 101 ARG B N 1
ATOM 2255 C CA . ARG B 1 101 ? -17.594 -7.586 4.691 1 98.38 101 ARG B CA 1
ATOM 2256 C C . ARG B 1 101 ? -17.312 -6.41 3.764 1 98.38 101 ARG B C 1
ATOM 2258 O O . ARG B 1 101 ? -18.234 -5.676 3.385 1 98.38 101 ARG B O 1
ATOM 2265 N N . MET B 1 102 ? -16.062 -6.262 3.408 1 98.25 102 MET B N 1
ATOM 2266 C CA . MET B 1 102 ? -15.664 -5.176 2.518 1 98.25 102 MET B CA 1
ATOM 2267 C C . MET B 1 102 ? -16.406 -5.266 1.186 1 98.25 102 MET B C 1
ATOM 2269 O O . MET B 1 102 ? -16.531 -4.27 0.475 1 98.25 102 MET B O 1
ATOM 2273 N N . LEU B 1 103 ? -16.875 -6.457 0.858 1 98.5 103 LEU B N 1
ATOM 2274 C CA . LEU B 1 103 ? -17.453 -6.688 -0.46 1 98.5 103 LEU B CA 1
ATOM 2275 C C . LEU B 1 103 ? -18.984 -6.652 -0.397 1 98.5 103 LEU B C 1
ATOM 2277 O O . LEU B 1 103 ? -19.656 -6.77 -1.425 1 98.5 103 LEU B O 1
ATOM 2281 N N . GLN B 1 104 ? -19.5 -6.488 0.761 1 98.19 104 GLN B N 1
ATOM 2282 C CA . GLN B 1 104 ? -20.953 -6.633 0.934 1 98.19 104 GLN B CA 1
ATOM 2283 C C . GLN B 1 104 ? -21.703 -5.52 0.21 1 98.19 104 GLN B C 1
ATOM 2285 O O . GLN B 1 104 ? -22.875 -5.668 -0.111 1 98.19 104 GLN B O 1
ATOM 2290 N N . GLY B 1 105 ? -21.047 -4.422 0.021 1 97.69 105 GLY B N 1
ATOM 2291 C CA . GLY B 1 105 ? -21.688 -3.336 -0.704 1 97.69 105 GLY B CA 1
ATOM 2292 C C . GLY B 1 105 ? -21.625 -3.51 -2.209 1 97.69 105 GLY B C 1
ATOM 2293 O O . GLY B 1 105 ? -22.141 -2.668 -2.955 1 97.69 105 GLY B O 1
ATOM 2294 N N . PHE B 1 106 ? -21.078 -4.562 -2.648 1 98.31 106 PHE B N 1
ATOM 2295 C CA . PHE B 1 106 ? -20.906 -4.836 -4.07 1 98.31 106 PHE B CA 1
ATOM 2296 C C . PHE B 1 106 ? -21.625 -6.117 -4.469 1 98.31 106 PHE B C 1
ATOM 2298 O O . PHE B 1 106 ? -21.828 -7.008 -3.641 1 98.31 106 PHE B O 1
ATOM 2305 N N . GLU B 1 107 ? -21.969 -6.195 -5.723 1 97.44 107 GLU B N 1
ATOM 2306 C CA . GLU B 1 107 ? -22.641 -7.383 -6.234 1 97.44 107 GLU B CA 1
ATOM 2307 C C . GLU B 1 107 ? -21.625 -8.43 -6.695 1 97.44 107 GLU B C 1
ATOM 2309 O O . GLU B 1 107 ? -21.891 -9.633 -6.59 1 97.44 107 GLU B O 1
ATOM 2314 N N . ASP B 1 108 ? -20.516 -8.023 -7.121 1 98.38 108 ASP B N 1
ATOM 2315 C CA . ASP B 1 108 ? -19.4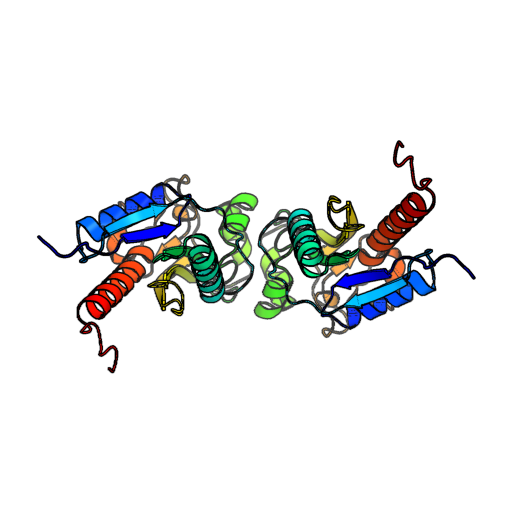84 -8.891 -7.691 1 98.38 108 ASP B CA 1
ATOM 2316 C C . ASP B 1 108 ? -18.531 -9.406 -6.609 1 98.38 108 ASP B C 1
ATOM 2318 O O . ASP B 1 108 ? -17.828 -8.617 -5.973 1 98.38 108 ASP B O 1
ATOM 2322 N N . GLN B 1 109 ? -18.484 -10.711 -6.422 1 98.31 109 GLN B N 1
ATOM 2323 C CA . GLN B 1 109 ? -17.594 -11.32 -5.449 1 98.31 109 GLN B CA 1
ATOM 2324 C C . GLN B 1 109 ? -16.375 -11.93 -6.133 1 98.31 109 GLN B C 1
ATOM 2326 O O . GLN B 1 109 ? -15.586 -12.633 -5.496 1 98.31 109 GLN B O 1
ATOM 2331 N N . GLY B 1 110 ? -16.25 -11.703 -7.422 1 98.75 110 GLY B N 1
ATOM 2332 C CA . GLY B 1 110 ? -15.125 -12.242 -8.18 1 98.75 110 GLY B CA 1
ATOM 2333 C C . GLY B 1 110 ? -13.781 -11.734 -7.695 1 98.75 110 GLY B C 1
ATOM 2334 O O . GLY B 1 110 ? -13.688 -10.617 -7.188 1 98.75 110 GLY B O 1
ATOM 2335 N N . ALA B 1 111 ? -12.812 -12.562 -7.836 1 98.81 111 ALA B N 1
ATOM 2336 C CA . ALA B 1 111 ? -11.453 -12.219 -7.41 1 98.81 111 ALA B CA 1
ATOM 2337 C C . ALA B 1 111 ? -10.422 -12.938 -8.266 1 98.81 111 ALA B C 1
ATOM 2339 O O . ALA B 1 111 ? -10.742 -13.891 -8.984 1 98.81 111 ALA B O 1
ATOM 2340 N N . VAL B 1 112 ? -9.258 -12.445 -8.211 1 98.81 112 VAL B N 1
ATOM 2341 C CA . VAL B 1 112 ? -8.141 -13.047 -8.93 1 98.81 112 VAL B CA 1
ATOM 2342 C C . VAL B 1 112 ? -6.957 -13.242 -7.984 1 98.81 112 VAL B C 1
ATOM 2344 O O . VAL B 1 112 ? -6.488 -12.289 -7.367 1 98.81 112 VAL B O 1
ATOM 2347 N N . ALA B 1 113 ? -6.531 -14.492 -7.777 1 98.56 113 ALA B N 1
ATOM 2348 C CA . ALA B 1 113 ? -5.242 -14.781 -7.152 1 98.56 113 ALA B CA 1
ATOM 2349 C C . ALA B 1 113 ? -4.105 -14.664 -8.164 1 98.56 113 ALA B C 1
ATOM 2351 O O . ALA B 1 113 ? -4.199 -15.188 -9.273 1 98.56 113 ALA B O 1
ATOM 2352 N N . MET B 1 114 ? -3.076 -13.938 -7.746 1 98.25 114 MET B N 1
ATOM 2353 C CA . MET B 1 114 ? -2.016 -13.648 -8.711 1 98.25 114 MET B CA 1
ATOM 2354 C C . MET B 1 114 ? -0.642 -13.867 -8.086 1 98.25 114 MET B C 1
ATOM 2356 O O . MET B 1 114 ? -0.41 -13.484 -6.934 1 98.25 114 MET B O 1
ATOM 2360 N N . CYS B 1 115 ? 0.206 -14.531 -8.75 1 97.75 115 CYS B N 1
ATOM 2361 C CA . CYS B 1 115 ? 1.625 -14.641 -8.43 1 97.75 115 CYS B CA 1
ATOM 2362 C C . CYS B 1 115 ? 2.48 -13.984 -9.5 1 97.75 115 CYS B C 1
ATOM 2364 O O . CYS B 1 115 ? 2.408 -14.352 -10.68 1 97.75 115 CYS B O 1
ATOM 2366 N N . THR B 1 116 ? 3.186 -12.984 -9.141 1 98.31 116 THR B N 1
ATOM 2367 C CA . THR B 1 116 ? 4.098 -12.297 -10.047 1 98.31 116 THR B CA 1
ATOM 2368 C C . THR B 1 116 ? 5.543 -12.688 -9.766 1 98.31 116 THR B C 1
ATOM 2370 O O . THR B 1 116 ? 5.996 -12.625 -8.617 1 98.31 116 THR B O 1
ATOM 2373 N N . VAL B 1 117 ? 6.273 -13.133 -10.773 1 97.94 117 VAL B N 1
ATOM 2374 C CA . VAL B 1 117 ? 7.684 -13.492 -10.664 1 97.94 117 VAL B CA 1
ATOM 2375 C C . VAL B 1 117 ? 8.523 -12.578 -11.562 1 97.94 117 VAL B C 1
ATOM 2377 O O . VAL B 1 117 ? 8.164 -12.336 -12.711 1 97.94 117 VAL B O 1
ATOM 2380 N N . ALA B 1 118 ? 9.492 -12.016 -11.016 1 98.19 118 ALA B N 1
ATOM 2381 C CA . ALA B 1 118 ? 10.469 -11.242 -11.781 1 98.19 118 ALA B CA 1
ATOM 2382 C C . ALA B 1 118 ? 11.852 -11.883 -11.711 1 98.19 118 ALA B C 1
ATOM 2384 O O . ALA B 1 118 ? 12.281 -12.344 -10.656 1 98.19 118 ALA B O 1
ATOM 2385 N N . TYR B 1 119 ? 12.469 -11.945 -12.891 1 97.75 119 TYR B N 1
ATOM 2386 C CA . TYR B 1 119 ? 13.781 -12.555 -13.039 1 97.75 119 TYR B CA 1
ATOM 2387 C C . TYR B 1 119 ? 14.727 -11.633 -13.805 1 97.75 119 TYR B C 1
ATOM 2389 O O . TYR B 1 119 ? 14.336 -11.008 -14.789 1 97.75 119 TYR B O 1
ATOM 2397 N N . CYS B 1 120 ? 15.867 -11.523 -13.211 1 96.62 120 CYS B N 1
ATOM 2398 C CA . CYS B 1 120 ? 16.938 -10.797 -13.883 1 96.62 120 CYS B CA 1
ATOM 2399 C C . CYS B 1 120 ? 18.203 -11.633 -13.953 1 96.62 120 CYS B C 1
ATOM 2401 O O . CYS B 1 120 ? 18.656 -12.172 -12.945 1 96.62 120 CYS B O 1
ATOM 2403 N N . ALA B 1 121 ? 18.812 -11.734 -15.133 1 93.31 121 ALA B N 1
ATOM 2404 C CA . ALA B 1 121 ? 19.922 -12.641 -15.398 1 93.31 121 ALA B CA 1
ATOM 2405 C C . ALA B 1 121 ? 21.234 -12.07 -14.859 1 93.31 121 ALA B C 1
ATOM 2407 O O . ALA B 1 121 ? 22.234 -12.789 -14.766 1 93.31 121 ALA B O 1
ATOM 2408 N N . GLY B 1 122 ? 21.219 -10.852 -14.477 1 91.31 122 GLY B N 1
ATOM 2409 C CA . GLY B 1 122 ? 22.422 -10.234 -13.953 1 91.31 122 GLY B CA 1
ATOM 2410 C C . GLY B 1 122 ? 22.469 -8.727 -14.156 1 91.31 122 GLY B C 1
ATOM 2411 O O . GLY B 1 122 ? 21.484 -8.133 -14.609 1 91.31 122 GLY B O 1
ATOM 2412 N N . PRO B 1 123 ? 23.609 -8.164 -13.727 1 89.81 123 PRO B N 1
ATOM 2413 C CA . PRO B 1 123 ? 23.734 -6.711 -13.891 1 89.81 123 PRO B CA 1
ATOM 2414 C C . PRO B 1 123 ? 23.547 -6.262 -15.344 1 89.81 123 PRO B C 1
ATOM 2416 O O . PRO B 1 123 ? 24.016 -6.922 -16.266 1 89.81 123 PRO B O 1
ATOM 2419 N N . GLY B 1 124 ? 22.828 -5.172 -15.57 1 87.94 124 GLY B N 1
ATOM 2420 C CA . GLY B 1 124 ? 22.609 -4.629 -16.906 1 87.94 124 GLY B CA 1
ATOM 2421 C C . GLY B 1 124 ? 21.375 -5.191 -17.578 1 87.94 124 GLY B C 1
ATOM 2422 O O . GLY B 1 124 ? 20.906 -4.648 -18.594 1 87.94 124 GLY B O 1
ATOM 2423 N N . CYS B 1 125 ? 20.859 -6.27 -17.062 1 88.69 125 CYS B N 1
ATOM 2424 C CA . CYS B 1 125 ? 19.672 -6.887 -17.656 1 88.69 125 CYS B CA 1
ATOM 2425 C C . CYS B 1 125 ? 18.391 -6.277 -17.094 1 88.69 125 CYS B C 1
ATOM 2427 O O . CYS B 1 125 ? 18.375 -5.781 -15.969 1 88.69 125 CYS B O 1
ATOM 2429 N N . THR B 1 126 ? 17.359 -6.215 -17.938 1 91.94 126 THR B N 1
ATOM 2430 C CA . THR B 1 126 ? 16.016 -5.82 -17.5 1 91.94 126 THR B CA 1
ATOM 2431 C C . THR B 1 126 ? 15.242 -7.027 -16.984 1 91.94 126 THR B C 1
ATOM 2433 O O . THR B 1 126 ? 15.242 -8.086 -17.609 1 91.94 126 THR B O 1
ATOM 2436 N N . PRO B 1 127 ? 14.656 -6.832 -15.867 1 96.31 127 PRO B N 1
ATOM 2437 C CA . PRO B 1 127 ? 13.898 -7.969 -15.344 1 96.31 127 PRO B CA 1
ATOM 2438 C C . PRO B 1 127 ? 12.805 -8.445 -16.297 1 96.31 127 PRO B C 1
ATOM 2440 O O . PRO B 1 127 ? 12.148 -7.621 -16.938 1 96.31 127 PRO B O 1
ATOM 2443 N N . VAL B 1 128 ? 12.711 -9.734 -16.375 1 96.81 128 VAL B N 1
ATOM 2444 C CA . VAL B 1 128 ? 11.578 -10.367 -17.047 1 96.81 128 VAL B CA 1
ATOM 2445 C C . VAL B 1 128 ? 10.492 -10.672 -16.016 1 96.81 128 VAL B C 1
ATOM 2447 O O . VAL B 1 128 ? 10.781 -11.203 -14.93 1 96.81 128 VAL B O 1
ATOM 2450 N N . VAL B 1 129 ? 9.266 -10.281 -16.359 1 98.31 129 VAL B N 1
ATOM 2451 C CA . VAL B 1 129 ? 8.172 -10.5 -15.43 1 98.31 129 VAL B CA 1
ATOM 2452 C C . VAL B 1 129 ? 7.172 -11.484 -16.031 1 98.31 129 VAL B C 1
ATOM 2454 O O . VAL B 1 129 ? 6.766 -11.352 -17.188 1 98.31 129 VAL B O 1
ATOM 2457 N N . VAL B 1 130 ? 6.871 -12.508 -15.305 1 98.38 130 VAL B N 1
ATOM 2458 C CA . VAL B 1 130 ? 5.805 -13.438 -15.672 1 98.38 130 VAL B CA 1
ATOM 2459 C C . VAL B 1 130 ? 4.75 -13.477 -14.57 1 98.38 130 VAL B C 1
ATOM 2461 O O . VAL B 1 130 ? 5.074 -13.312 -13.391 1 98.38 130 VAL B O 1
ATOM 2464 N N . VAL B 1 131 ? 3.488 -13.711 -14.984 1 98.56 131 VAL B N 1
ATOM 2465 C CA . VAL B 1 131 ? 2.379 -13.625 -14.039 1 98.56 131 VAL B CA 1
ATOM 2466 C C . VAL B 1 131 ? 1.483 -14.852 -14.18 1 98.56 131 VAL B C 1
ATOM 2468 O O . VAL B 1 131 ? 1.1 -15.227 -15.297 1 98.56 131 VAL B O 1
ATOM 2471 N N . GLY B 1 132 ? 1.265 -15.555 -13.102 1 98.44 132 GLY B N 1
ATOM 2472 C CA . GLY B 1 132 ? 0.227 -16.562 -13 1 98.44 132 GLY B CA 1
ATOM 2473 C C . GLY B 1 132 ? -1.032 -16.062 -12.32 1 98.44 132 GLY B C 1
ATOM 2474 O O . GLY B 1 132 ? -0.963 -15.445 -11.258 1 98.44 132 GLY B O 1
ATOM 2475 N N . LYS B 1 133 ? -2.148 -16.375 -12.906 1 98.56 133 LYS B N 1
ATOM 2476 C CA . LYS B 1 133 ? -3.416 -15.891 -12.359 1 98.56 133 LYS B CA 1
ATOM 2477 C C . LYS B 1 133 ? -4.43 -17.016 -12.25 1 98.56 133 LYS B C 1
ATOM 2479 O O . LYS B 1 133 ? -4.438 -17.938 -13.078 1 98.56 133 LYS B O 1
ATOM 2484 N N . THR B 1 134 ? -5.211 -16.953 -11.297 1 98.69 134 THR B N 1
ATOM 2485 C CA . THR B 1 134 ? -6.367 -17.828 -11.133 1 98.69 134 THR B CA 1
ATOM 2486 C C . THR B 1 134 ? -7.602 -17.016 -10.742 1 98.69 134 THR B C 1
ATOM 2488 O O . THR B 1 134 ? -7.613 -16.344 -9.711 1 98.69 134 THR B O 1
ATOM 2491 N N . GLU B 1 135 ? -8.57 -17.078 -11.594 1 98.69 135 GLU B N 1
ATOM 2492 C CA . GLU B 1 135 ? -9.844 -16.422 -11.281 1 98.69 135 GLU B CA 1
ATOM 2493 C C . GLU B 1 135 ? -10.648 -17.234 -10.266 1 98.69 135 GLU B C 1
ATOM 2495 O O . GLU B 1 135 ? -10.508 -18.453 -10.188 1 98.69 135 GLU B O 1
ATOM 2500 N N . GLY B 1 136 ? -11.438 -16.594 -9.508 1 98.81 136 GLY B N 1
ATOM 2501 C CA . GLY B 1 136 ? -12.312 -17.219 -8.523 1 98.81 136 GLY B CA 1
ATOM 2502 C C . GLY B 1 136 ? -13.273 -16.234 -7.883 1 98.81 136 GLY B C 1
ATOM 2503 O O . GLY B 1 136 ? -13.695 -15.258 -8.516 1 98.81 136 GLY B O 1
ATOM 2504 N N . LYS B 1 137 ? -13.695 -16.562 -6.719 1 98.75 137 LYS B N 1
ATOM 2505 C CA . LYS B 1 137 ? -14.586 -15.68 -5.973 1 98.75 137 LYS B CA 1
ATOM 2506 C C . LYS B 1 137 ? -14.281 -15.719 -4.48 1 98.75 137 LYS B C 1
ATOM 2508 O O . LYS B 1 137 ? -13.695 -16.688 -3.988 1 98.75 137 LYS B O 1
ATOM 2513 N N . ILE B 1 138 ? -14.594 -14.672 -3.836 1 98.81 138 ILE B N 1
ATOM 2514 C CA . ILE B 1 138 ? -14.453 -14.562 -2.389 1 98.81 138 ILE B CA 1
ATOM 2515 C C . ILE B 1 138 ? -15.695 -15.125 -1.705 1 98.81 138 ILE B C 1
ATOM 2517 O O . ILE B 1 138 ? -16.828 -14.789 -2.072 1 98.81 138 ILE B O 1
ATOM 2521 N N . VAL B 1 139 ? -15.531 -16.016 -0.723 1 98.69 139 VAL B N 1
ATOM 2522 C CA . VAL B 1 139 ? -16.609 -16.656 0.006 1 98.69 139 VAL B CA 1
ATOM 2523 C C . VAL B 1 139 ? -16.328 -16.594 1.507 1 98.69 139 VAL B C 1
ATOM 2525 O O . VAL B 1 139 ? -15.211 -16.312 1.927 1 98.69 139 VAL B O 1
ATOM 2528 N N . PRO B 1 140 ? -17.375 -16.781 2.309 1 98.25 140 PRO B N 1
ATOM 2529 C CA . PRO B 1 140 ? -17.078 -16.953 3.729 1 98.25 140 PRO B CA 1
ATOM 2530 C C . PRO B 1 140 ? -16.031 -18.062 3.971 1 98.25 140 PRO B C 1
ATOM 2532 O O . PRO B 1 140 ? -15.992 -19.047 3.232 1 98.25 140 PRO B O 1
ATOM 2535 N N . ALA B 1 141 ? -15.25 -17.906 4.984 1 98.31 141 ALA B N 1
ATOM 2536 C CA . ALA B 1 141 ? -14.094 -18.781 5.207 1 98.31 141 ALA B CA 1
ATOM 2537 C C . ALA B 1 141 ? -14.523 -20.219 5.402 1 98.31 141 ALA B C 1
ATOM 2539 O O . ALA B 1 141 ? -15.469 -20.5 6.145 1 98.31 141 ALA B O 1
ATOM 2540 N N . ARG B 1 142 ? -13.906 -21.078 4.668 1 98.06 142 ARG B N 1
ATOM 2541 C CA . ARG B 1 142 ? -14.031 -22.516 4.828 1 98.06 142 ARG B CA 1
ATOM 2542 C C . ARG B 1 142 ? -12.664 -23.188 4.875 1 98.06 142 ARG B C 1
ATOM 2544 O O . ARG B 1 142 ? -11.758 -22.812 4.133 1 98.06 142 ARG B O 1
ATOM 2551 N N . GLY B 1 143 ? -12.508 -24.219 5.715 1 94.56 143 GLY B N 1
ATOM 2552 C CA . GLY B 1 143 ? -11.227 -24.891 5.91 1 94.56 143 GLY B CA 1
ATOM 2553 C C . GLY B 1 143 ? -10.391 -24.25 7 1 94.56 143 GLY B C 1
ATOM 2554 O O . GLY B 1 143 ? -10.859 -23.359 7.715 1 94.56 143 GLY B O 1
ATOM 2555 N N . PRO B 1 144 ? -9.164 -24.75 7.16 1 91.88 144 PRO B N 1
ATOM 2556 C CA . PRO B 1 144 ? -8.281 -24.203 8.195 1 91.88 144 PRO B CA 1
ATOM 2557 C C . PRO B 1 144 ? -7.93 -22.734 7.945 1 91.88 144 PRO B C 1
ATOM 2559 O O . PRO B 1 144 ? -7.715 -22.328 6.801 1 91.88 144 PRO B O 1
ATOM 2562 N N . SER B 1 145 ? -7.875 -21.953 8.984 1 85.88 145 SER B N 1
ATOM 2563 C CA . SER B 1 145 ? -7.676 -20.5 8.875 1 85.88 145 SER B CA 1
ATOM 2564 C C . SER B 1 145 ? -6.199 -20.141 8.984 1 85.88 145 SER B C 1
ATOM 2566 O O . SER B 1 145 ? -5.852 -18.953 9.062 1 85.88 145 SER B O 1
ATOM 2568 N N . SER B 1 146 ? -5.379 -21.062 8.898 1 82.38 146 SER B N 1
ATOM 2569 C CA . SER B 1 146 ? -3.994 -20.828 9.289 1 82.38 146 SER B CA 1
ATOM 2570 C C . SER B 1 146 ? -3.148 -20.375 8.102 1 82.38 146 SER B C 1
ATOM 2572 O O . SER B 1 146 ? -1.985 -20 8.266 1 82.38 146 SER B O 1
ATOM 2574 N N . PHE B 1 147 ? -3.729 -20.344 6.922 1 84.31 147 PHE B N 1
ATOM 2575 C CA . PHE B 1 147 ? -2.902 -20.047 5.758 1 84.31 147 PHE B CA 1
ATOM 2576 C C . PHE B 1 147 ? -3.488 -18.875 4.965 1 84.31 147 PHE B C 1
ATOM 2578 O O . PHE B 1 147 ? -4.32 -19.078 4.082 1 84.31 147 PHE B O 1
ATOM 2585 N N . GLY B 1 148 ? -3.02 -17.766 5.25 1 92.94 148 GLY B N 1
ATOM 2586 C CA . GLY B 1 148 ? -3.322 -16.562 4.477 1 92.94 148 GLY B CA 1
ATOM 2587 C C . GLY B 1 148 ? -4.797 -16.422 4.16 1 92.94 148 GLY B C 1
ATOM 2588 O O . GLY B 1 148 ? -5.648 -16.578 5.039 1 92.94 148 GLY B O 1
ATOM 2589 N N . TRP B 1 149 ? -5.074 -16.156 2.951 1 97.62 149 TRP B N 1
ATOM 2590 C CA . TRP B 1 149 ? -6.449 -15.914 2.525 1 97.62 149 TRP B CA 1
ATOM 2591 C C . TRP B 1 149 ? -7.02 -17.141 1.828 1 97.62 149 TRP B C 1
ATOM 2593 O O . TRP B 1 149 ? -8.055 -17.062 1.164 1 97.62 149 TRP B O 1
ATOM 2603 N N . ASP B 1 150 ? -6.387 -18.234 1.933 1 96.25 150 ASP B N 1
ATOM 2604 C CA . ASP B 1 150 ? -6.801 -19.484 1.295 1 96.25 150 ASP B CA 1
ATOM 2605 C C . ASP B 1 150 ? -8.242 -19.828 1.657 1 96.25 150 ASP B C 1
ATOM 2607 O O . ASP B 1 150 ? -9.016 -20.266 0.803 1 96.25 150 ASP B O 1
ATOM 2611 N N . PRO B 1 151 ? -8.664 -19.625 2.865 1 98.12 151 PRO B N 1
ATOM 2612 C CA . PRO B 1 151 ? -9.992 -20.078 3.277 1 98.12 151 PRO B CA 1
ATOM 2613 C C . PRO B 1 151 ? -11.117 -19.297 2.594 1 98.12 151 PRO B C 1
ATOM 2615 O O . PRO B 1 151 ? -12.266 -19.75 2.582 1 98.12 151 PRO B O 1
ATOM 2618 N N . ILE B 1 152 ? -10.805 -18.156 2.035 1 98.69 152 ILE B N 1
ATOM 2619 C CA . ILE B 1 152 ? -11.906 -17.359 1.521 1 98.69 152 ILE B CA 1
ATOM 2620 C C . ILE B 1 152 ? -11.852 -17.312 -0.004 1 98.69 152 ILE B C 1
ATOM 2622 O O . ILE B 1 152 ? -12.672 -16.656 -0.645 1 98.69 152 ILE B O 1
ATOM 2626 N N . PHE B 1 153 ? -10.906 -17.953 -0.588 1 98.69 153 PHE B N 1
ATOM 2627 C CA . PHE B 1 153 ? -10.781 -17.922 -2.041 1 98.69 153 PHE B CA 1
ATOM 2628 C C . PHE B 1 153 ? -11.234 -19.234 -2.648 1 98.69 153 PHE B C 1
ATOM 2630 O O . PHE B 1 153 ? -10.633 -20.281 -2.383 1 98.69 153 PHE B O 1
ATOM 2637 N N . GLU B 1 154 ? -12.242 -19.156 -3.445 1 98.62 154 GLU B N 1
ATOM 2638 C CA . GLU B 1 154 ? -12.758 -20.297 -4.199 1 98.62 154 GLU B CA 1
ATOM 2639 C C . GLU B 1 154 ? -12.422 -20.172 -5.684 1 98.62 154 GLU B C 1
ATOM 2641 O O . GLU B 1 154 ? -13.078 -19.422 -6.41 1 98.62 154 GLU B O 1
ATOM 2646 N N . PRO B 1 155 ? -11.406 -20.938 -6.172 1 98.62 155 PRO B N 1
ATOM 2647 C CA . PRO B 1 155 ? -11.031 -20.812 -7.582 1 98.62 155 PRO B CA 1
ATOM 2648 C C . PRO B 1 155 ? -12.141 -21.266 -8.531 1 98.62 155 PRO B C 1
ATOM 2650 O O . PRO B 1 155 ? -12.898 -22.188 -8.211 1 98.62 155 PRO B O 1
ATOM 2653 N N . ALA B 1 156 ? -12.211 -20.547 -9.672 1 98.38 156 ALA B N 1
ATOM 2654 C CA . ALA B 1 156 ? -13.211 -20.891 -10.68 1 98.38 156 ALA B CA 1
ATOM 2655 C C . ALA B 1 156 ? -13.062 -22.344 -11.117 1 98.38 156 ALA B C 1
ATOM 2657 O O . ALA B 1 156 ? -11.961 -22.812 -11.398 1 98.38 156 ALA B O 1
ATOM 2658 N N . GLY B 1 157 ? -14.164 -23.078 -11.156 1 96.75 157 GLY B N 1
ATOM 2659 C CA . GLY B 1 157 ? -14.156 -24.469 -11.57 1 96.75 157 GLY B CA 1
ATOM 2660 C C . GLY B 1 157 ? -14.141 -25.438 -10.398 1 96.75 157 GLY B C 1
ATOM 2661 O O . GLY B 1 157 ? -14.219 -26.656 -10.586 1 96.75 157 GLY B O 1
ATOM 2662 N N . SER B 1 158 ? -14.008 -24.859 -9.195 1 96.5 158 SER B N 1
ATOM 2663 C CA . SER B 1 158 ? -14.023 -25.688 -7.996 1 96.5 158 SER B CA 1
ATOM 2664 C C . SER B 1 158 ? -15.133 -25.25 -7.039 1 96.5 158 SER B C 1
ATOM 2666 O O . SER B 1 158 ? -15.547 -24.094 -7.062 1 96.5 158 SER B O 1
ATOM 2668 N N . ALA B 1 159 ? -15.609 -26.156 -6.242 1 96.81 159 ALA B N 1
ATOM 2669 C CA . ALA B 1 159 ? -16.531 -25.828 -5.168 1 96.81 159 ALA B CA 1
ATOM 2670 C C . ALA B 1 159 ? -15.805 -25.688 -3.834 1 96.81 159 ALA B C 1
ATOM 2672 O O . ALA B 1 159 ? -16.406 -25.328 -2.82 1 96.81 159 ALA B O 1
ATOM 2673 N N . LEU B 1 160 ? -14.484 -25.906 -3.857 1 97.94 160 LEU B N 1
ATOM 2674 C CA . LEU B 1 1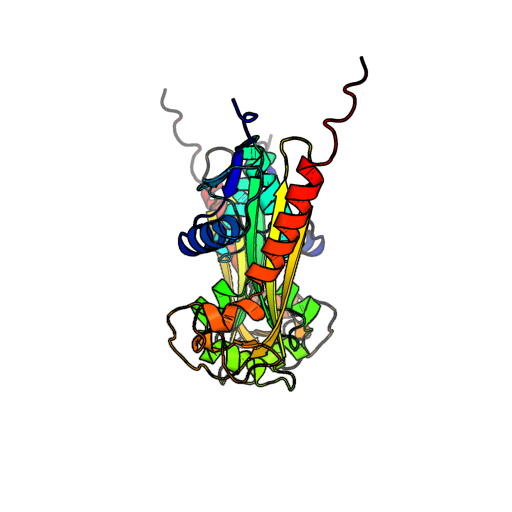60 ? -13.664 -25.828 -2.652 1 97.94 160 LEU B CA 1
ATOM 2675 C C . LEU B 1 160 ? -12.836 -24.547 -2.627 1 97.94 160 LEU B C 1
ATOM 2677 O O . LEU B 1 160 ? -12.398 -24.062 -3.674 1 97.94 160 LEU B O 1
ATOM 2681 N N . THR B 1 161 ? -12.68 -24.078 -1.401 1 98.19 161 THR B N 1
ATOM 2682 C CA . THR B 1 161 ? -11.703 -23 -1.231 1 98.19 161 THR B CA 1
ATOM 2683 C C . THR B 1 161 ? -10.281 -23.562 -1.262 1 98.19 161 THR B C 1
ATOM 2685 O O . THR B 1 161 ? -10.078 -24.766 -1.096 1 98.19 161 THR B O 1
ATOM 2688 N N . TYR B 1 162 ? -9.312 -22.656 -1.526 1 96.88 162 TYR B N 1
ATOM 2689 C CA . TYR B 1 162 ? -7.914 -23.062 -1.395 1 96.88 162 TYR B CA 1
ATOM 2690 C C . TYR B 1 162 ? -7.652 -23.703 -0.04 1 96.88 162 TYR B C 1
ATOM 2692 O O . TYR B 1 162 ? -6.879 -24.656 0.061 1 96.88 162 TYR B O 1
ATOM 2700 N N . GLY B 1 163 ? -8.281 -23.234 1.029 1 95.56 163 GLY B N 1
ATOM 2701 C CA . GLY B 1 163 ? -8.086 -23.734 2.381 1 95.56 163 GLY B CA 1
ATOM 2702 C C . GLY B 1 163 ? -8.57 -25.156 2.561 1 95.56 163 GLY B C 1
ATOM 2703 O O . GLY B 1 163 ? -8.055 -25.891 3.406 1 95.56 163 GLY B O 1
ATOM 2704 N N . GLU B 1 164 ? -9.484 -25.547 1.746 1 97.44 164 GLU B N 1
ATOM 2705 C CA . GLU B 1 164 ? -10.086 -26.875 1.862 1 97.44 164 GLU B CA 1
ATOM 2706 C C . GLU B 1 164 ? -9.352 -27.891 0.987 1 97.44 164 GLU B C 1
ATOM 2708 O O . GLU B 1 164 ? -9.594 -29.094 1.091 1 97.44 164 GLU B O 1
ATOM 2713 N N . MET B 1 165 ? -8.453 -27.484 0.149 1 95.31 165 MET B N 1
ATOM 2714 C CA . MET B 1 165 ? -7.812 -28.344 -0.837 1 95.31 165 MET B CA 1
ATOM 2715 C C . MET B 1 165 ? -6.516 -28.922 -0.288 1 95.31 165 MET B C 1
ATOM 2717 O O . MET B 1 165 ? -5.758 -28.234 0.396 1 95.31 165 MET B O 1
ATOM 2721 N N . THR B 1 166 ? -6.254 -30.141 -0.611 1 92.56 166 THR B N 1
ATOM 2722 C CA . THR B 1 166 ? -4.914 -30.703 -0.47 1 92.56 166 THR B CA 1
ATOM 2723 C C . THR B 1 166 ? -3.965 -30.094 -1.504 1 92.56 166 THR B C 1
ATOM 2725 O O . THR B 1 166 ? -4.406 -29.484 -2.48 1 92.56 166 THR B O 1
ATOM 2728 N N . PRO B 1 167 ? -2.648 -30.234 -1.244 1 87.62 167 PRO B N 1
ATOM 2729 C CA . PRO B 1 167 ? -1.706 -29.734 -2.25 1 87.62 167 PRO B CA 1
ATOM 2730 C C . PRO B 1 167 ? -1.981 -30.297 -3.645 1 87.62 167 PRO B C 1
ATOM 2732 O O . PRO B 1 167 ? -1.918 -29.562 -4.629 1 87.62 167 PRO B O 1
ATOM 2735 N N . ALA B 1 168 ? -2.303 -31.516 -3.773 1 90.75 168 ALA B N 1
ATOM 2736 C CA . ALA B 1 168 ? -2.576 -32.156 -5.055 1 90.75 168 ALA B CA 1
ATOM 2737 C C . ALA B 1 168 ? -3.826 -31.562 -5.707 1 90.75 168 ALA B C 1
ATOM 2739 O O . ALA B 1 168 ? -3.859 -31.359 -6.922 1 90.75 168 ALA B O 1
ATOM 2740 N N . GLN B 1 169 ? -4.875 -31.281 -4.945 1 93.12 169 GLN B N 1
ATOM 2741 C CA . GLN B 1 169 ? -6.121 -30.719 -5.445 1 93.12 169 GLN B CA 1
ATOM 2742 C C . GLN B 1 169 ? -5.93 -29.281 -5.891 1 93.12 169 GLN B C 1
ATOM 2744 O O . GLN B 1 169 ? -6.59 -28.812 -6.824 1 93.12 169 GLN B O 1
ATOM 2749 N N . LYS B 1 170 ? -5.016 -28.562 -5.203 1 92.5 170 LYS B N 1
ATOM 2750 C CA . LYS B 1 170 ? -4.805 -27.141 -5.438 1 92.5 170 LYS B CA 1
ATOM 2751 C C . LYS B 1 170 ? -3.957 -26.906 -6.684 1 92.5 170 LYS B C 1
ATOM 2753 O O . LYS B 1 170 ? -4.086 -25.859 -7.344 1 92.5 170 LYS B O 1
ATOM 2758 N N . SER B 1 171 ? -3.123 -27.797 -7.047 1 89.5 171 SER B N 1
ATOM 2759 C CA . SER B 1 171 ? -2.09 -27.688 -8.07 1 89.5 171 SER B CA 1
ATOM 2760 C C . SER B 1 171 ? -2.668 -27.156 -9.383 1 89.5 171 SER B C 1
ATOM 2762 O O . SER B 1 171 ? -2.148 -26.188 -9.953 1 89.5 171 SER B O 1
ATOM 2764 N N . PRO B 1 172 ? -3.818 -27.703 -9.883 1 93.19 172 PRO B N 1
ATOM 2765 C CA . PRO B 1 172 ? -4.355 -27.203 -11.148 1 93.19 172 PRO B CA 1
ATOM 2766 C C . PRO B 1 172 ? -4.836 -25.766 -11.07 1 93.19 172 PRO B C 1
ATOM 2768 O O . PRO B 1 172 ? -5.012 -25.109 -12.102 1 93.19 172 PRO B O 1
ATOM 2771 N N . TYR B 1 173 ? -5.113 -25.281 -9.875 1 95.19 173 TYR B N 1
ATOM 2772 C CA . TYR B 1 173 ? -5.668 -23.938 -9.688 1 95.19 173 TYR B CA 1
ATOM 2773 C C . TYR B 1 173 ? -4.605 -22.969 -9.18 1 95.19 173 TYR B C 1
ATOM 2775 O O . TYR B 1 173 ? -4.887 -21.797 -8.953 1 95.19 173 TYR B O 1
ATOM 2783 N N . SER B 1 174 ? -3.398 -23.484 -9.055 1 94 174 SER B N 1
ATOM 2784 C CA . SER B 1 174 ? -2.371 -22.734 -8.336 1 94 174 SER B CA 1
ATOM 2785 C C . SER B 1 174 ? -1.807 -21.609 -9.203 1 94 174 SER B C 1
ATOM 2787 O O . SER B 1 174 ? -1.158 -21.859 -10.219 1 94 174 SER B O 1
ATOM 2789 N N . HIS B 1 175 ? -2.084 -20.406 -8.781 1 97.06 175 HIS B N 1
ATOM 2790 C CA . HIS B 1 175 ? -1.519 -19.234 -9.438 1 97.06 175 HIS B CA 1
ATOM 2791 C C . HIS B 1 175 ? 0.006 -19.266 -9.406 1 97.06 175 HIS B C 1
ATOM 2793 O O . HIS B 1 175 ? 0.658 -18.859 -10.367 1 97.06 175 HIS B O 1
ATOM 2799 N N . ARG B 1 176 ? 0.582 -19.766 -8.352 1 95.19 176 ARG B N 1
ATOM 2800 C CA . ARG B 1 176 ? 2.035 -19.859 -8.258 1 95.19 176 ARG B CA 1
ATOM 2801 C C . ARG B 1 176 ? 2.582 -20.859 -9.266 1 95.19 176 ARG B C 1
ATOM 2803 O O . ARG B 1 176 ? 3.568 -20.594 -9.953 1 95.19 176 ARG B O 1
ATOM 2810 N N . HIS B 1 177 ? 1.928 -22.016 -9.367 1 94.75 177 HIS B N 1
ATOM 2811 C CA . HIS B 1 177 ? 2.363 -23.016 -10.328 1 94.75 177 HIS B CA 1
ATOM 2812 C C . HIS B 1 177 ? 2.336 -22.469 -11.75 1 94.75 177 HIS B C 1
ATOM 2814 O O . HIS B 1 177 ? 3.258 -22.703 -12.531 1 94.75 177 HIS B O 1
ATOM 2820 N N . LYS B 1 178 ? 1.264 -21.766 -12.031 1 97.06 178 LYS B N 1
ATOM 2821 C CA . LYS B 1 178 ? 1.144 -21.172 -13.359 1 97.06 178 LYS B CA 1
ATOM 2822 C C . LYS B 1 178 ? 2.293 -20.203 -13.633 1 97.06 178 LYS B C 1
ATOM 2824 O O . LYS B 1 178 ? 2.879 -20.234 -14.719 1 97.06 178 LYS B O 1
ATOM 2829 N N . ALA B 1 179 ? 2.637 -19.375 -12.688 1 97.88 179 ALA B N 1
ATOM 2830 C CA . ALA B 1 179 ? 3.736 -18.422 -12.836 1 97.88 179 ALA B CA 1
ATOM 2831 C C . ALA B 1 179 ? 5.07 -19.156 -12.992 1 97.88 179 ALA B C 1
ATOM 2833 O O . ALA B 1 179 ? 5.887 -18.781 -13.836 1 97.88 179 ALA B O 1
ATOM 2834 N N . LEU B 1 180 ? 5.289 -20.188 -12.18 1 96.75 180 LEU B N 1
ATOM 2835 C CA . LEU B 1 180 ? 6.559 -20.906 -12.188 1 96.75 180 LEU B CA 1
ATOM 2836 C C . LEU B 1 180 ? 6.742 -21.672 -13.492 1 96.75 180 LEU B C 1
ATOM 2838 O O . LEU B 1 180 ? 7.867 -21.812 -13.984 1 96.75 180 LEU B O 1
ATOM 2842 N N . LYS B 1 181 ? 5.676 -22.172 -14.062 1 97.19 181 LYS B N 1
ATOM 2843 C CA . LYS B 1 181 ? 5.758 -22.797 -15.375 1 97.19 181 LYS B CA 1
ATOM 2844 C C . LYS B 1 181 ? 6.254 -21.812 -16.422 1 97.19 181 LYS B C 1
ATOM 2846 O O . LYS B 1 181 ? 7.117 -22.156 -17.25 1 97.19 181 LYS B O 1
ATOM 2851 N N . LEU B 1 182 ? 5.664 -20.641 -16.375 1 97.69 182 LEU B N 1
ATOM 2852 C CA . LEU B 1 182 ? 6.09 -19.609 -17.312 1 97.69 182 LEU B CA 1
ATOM 2853 C C . LEU B 1 182 ? 7.562 -19.266 -17.109 1 97.69 182 LEU B C 1
ATOM 2855 O O . LEU B 1 182 ? 8.305 -19.078 -18.078 1 97.69 182 LEU B O 1
ATOM 2859 N N . LEU B 1 183 ? 7.977 -19.141 -15.852 1 97.19 183 LEU B N 1
ATOM 2860 C CA . LEU B 1 183 ? 9.375 -18.859 -15.539 1 97.19 183 LEU B CA 1
ATOM 2861 C C . LEU B 1 183 ? 10.281 -19.969 -16.078 1 97.19 183 LEU B C 1
ATOM 2863 O O . LEU B 1 183 ? 11.328 -19.688 -16.672 1 97.19 183 LEU B O 1
ATOM 2867 N N . ARG B 1 184 ? 9.914 -21.188 -15.797 1 97.19 184 ARG B N 1
ATOM 2868 C CA . ARG B 1 184 ? 10.695 -22.328 -16.266 1 97.19 184 ARG B CA 1
ATOM 2869 C C . ARG B 1 184 ? 10.898 -22.266 -17.781 1 97.19 184 ARG B C 1
ATOM 2871 O O . ARG B 1 184 ? 12.008 -22.453 -18.281 1 97.19 184 ARG B O 1
ATOM 2878 N N . ASP B 1 185 ? 9.766 -22 -18.5 1 97.12 185 ASP B N 1
ATOM 2879 C CA . ASP B 1 185 ? 9.852 -21.891 -19.953 1 97.12 185 ASP B CA 1
ATOM 2880 C C . ASP B 1 185 ? 10.844 -20.812 -20.359 1 97.12 185 ASP B C 1
ATOM 2882 O O . ASP B 1 185 ? 11.633 -21 -21.297 1 97.12 185 ASP B O 1
ATOM 2886 N N . HIS B 1 186 ? 10.805 -19.719 -19.688 1 95.56 186 HIS B N 1
ATOM 2887 C CA . HIS B 1 186 ? 11.742 -18.625 -19.969 1 95.56 186 HIS B CA 1
ATOM 2888 C C . HIS B 1 186 ? 13.18 -19.062 -19.719 1 95.56 186 HIS B C 1
ATOM 2890 O O . HIS B 1 186 ? 14.062 -18.797 -20.547 1 95.56 186 HIS B O 1
ATOM 2896 N N . LEU B 1 187 ? 13.445 -19.703 -18.609 1 94.69 187 LEU B N 1
ATOM 2897 C CA . LEU B 1 187 ? 14.789 -20.125 -18.234 1 94.69 187 LEU B CA 1
ATOM 2898 C C . LEU B 1 187 ? 15.336 -21.156 -19.219 1 94.69 187 LEU B C 1
ATOM 2900 O O . LEU B 1 187 ? 16.516 -21.125 -19.562 1 94.69 187 LEU B O 1
ATOM 2904 N N . LEU B 1 188 ? 14.484 -22.016 -19.672 1 95.12 188 LEU B N 1
ATOM 2905 C CA . LEU B 1 188 ? 14.891 -23 -20.656 1 95.12 188 LEU B CA 1
ATOM 2906 C C . LEU B 1 188 ? 15.234 -22.344 -21.984 1 95.12 188 LEU B C 1
ATOM 2908 O O . LEU B 1 188 ? 16.219 -22.719 -22.625 1 95.12 188 LEU B O 1
ATOM 2912 N N . ALA B 1 189 ? 14.414 -21.328 -22.344 1 93.12 189 ALA B N 1
ATOM 2913 C CA . ALA B 1 189 ? 14.688 -20.594 -23.578 1 93.12 189 ALA B CA 1
ATOM 2914 C C . ALA B 1 189 ? 16 -19.828 -23.469 1 93.12 189 ALA B C 1
ATOM 2916 O O . ALA B 1 189 ? 16.766 -19.781 -24.438 1 93.12 189 ALA B O 1
ATOM 2917 N N . ALA B 1 190 ? 16.25 -19.266 -22.359 1 87.19 190 ALA B N 1
ATOM 2918 C CA . ALA B 1 190 ? 17.469 -18.5 -22.141 1 87.19 190 ALA B CA 1
ATOM 2919 C C . ALA B 1 190 ? 18.703 -19.406 -22.172 1 87.19 190 ALA B C 1
ATOM 2921 O O . ALA B 1 190 ? 19.766 -19 -22.641 1 87.19 190 ALA B O 1
ATOM 2922 N N . ALA B 1 191 ? 18.594 -20.594 -21.656 1 87.69 191 ALA B N 1
ATOM 2923 C CA . ALA B 1 191 ? 19.688 -21.547 -21.625 1 87.69 191 ALA B CA 1
ATOM 2924 C C . ALA B 1 191 ? 20 -22.062 -23.031 1 87.69 191 ALA B C 1
ATOM 2926 O O . ALA B 1 191 ? 21.141 -22.422 -23.344 1 87.69 191 ALA B O 1
ATOM 2927 N N . ALA B 1 192 ? 18.906 -22.094 -23.828 1 84.06 192 ALA B N 1
ATOM 2928 C CA . ALA B 1 192 ? 19.062 -22.594 -25.203 1 84.06 192 ALA B CA 1
ATOM 2929 C C . ALA B 1 192 ? 19.641 -21.516 -26.109 1 84.06 192 ALA B C 1
ATOM 2931 O O . ALA B 1 192 ? 20.125 -21.828 -27.203 1 84.06 192 ALA B O 1
ATOM 2932 N N . ALA B 1 193 ? 19.344 -20.266 -25.75 1 67.75 193 ALA B N 1
ATOM 2933 C CA . ALA B 1 193 ? 19.812 -19.188 -26.625 1 67.75 193 ALA B CA 1
ATOM 2934 C C . ALA B 1 193 ? 21.328 -19.172 -26.703 1 67.75 193 ALA B C 1
ATOM 2936 O O . ALA B 1 193 ? 22.016 -19.234 -25.672 1 67.75 193 ALA B O 1
ATOM 2937 N N . PRO B 1 194 ? 22.016 -19.5 -27.734 1 57 194 PRO B N 1
ATOM 2938 C CA . PRO B 1 194 ? 23.453 -19.516 -27.922 1 57 194 PRO B CA 1
ATOM 2939 C C . PRO B 1 194 ? 24.156 -18.312 -27.281 1 57 194 PRO B C 1
ATOM 2941 O O . PRO B 1 194 ? 23.547 -17.25 -27.125 1 57 194 PRO B O 1
ATOM 2944 N N . GLU B 1 195 ? 25.109 -18.484 -26.297 1 51.62 195 GLU B N 1
ATOM 2945 C CA . GLU B 1 195 ? 25.984 -17.406 -25.859 1 51.62 195 GLU B CA 1
ATOM 2946 C C . GLU B 1 195 ? 26.234 -16.391 -26.969 1 51.62 195 GLU B C 1
ATOM 2948 O O . GLU B 1 195 ? 26.891 -16.719 -27.969 1 51.62 195 GLU B O 1
ATOM 2953 N N . GLY B 1 196 ? 25.359 -15.82 -27.531 1 41.75 196 GLY B N 1
ATOM 2954 C CA . GLY B 1 196 ? 25.719 -14.969 -28.656 1 41.75 196 GLY B CA 1
ATOM 2955 C C . GLY B 1 196 ? 27.078 -14.305 -28.484 1 41.75 196 GLY B C 1
ATOM 2956 O O . GLY B 1 196 ? 27.625 -14.281 -27.391 1 41.75 196 GLY B O 1
ATOM 2957 N N . GLN B 1 197 ? 27.734 -13.695 -29.734 1 37.56 197 GLN B N 1
ATOM 2958 C CA . GLN B 1 197 ? 28.938 -13.125 -30.312 1 37.56 197 GLN B CA 1
ATOM 2959 C C . GLN B 1 197 ? 29.469 -11.969 -29.469 1 37.56 197 GLN B C 1
ATOM 2961 O O . GLN B 1 197 ? 28.828 -10.914 -29.406 1 37.56 197 GLN B O 1
ATOM 2966 N N . SER B 1 198 ? 30.047 -12.102 -28.375 1 35.06 198 SER B N 1
ATOM 2967 C CA . SER B 1 198 ? 31.062 -11.086 -28.156 1 35.06 198 SER B CA 1
ATOM 2968 C C . SER B 1 198 ? 31.812 -10.766 -29.453 1 35.06 198 SER B C 1
ATOM 2970 O O . SER B 1 198 ? 32.438 -11.641 -30.047 1 35.06 198 SER B O 1
ATOM 2972 N N . SER B 1 199 ? 31.234 -10.008 -30.391 1 31.7 199 SER B N 1
ATOM 2973 C CA . SER B 1 199 ? 32.062 -9.484 -31.469 1 31.7 199 SER B CA 1
ATOM 2974 C C . SER B 1 199 ? 33.469 -9.164 -31 1 31.7 199 SER B C 1
ATOM 2976 O O . SER B 1 199 ? 33.656 -8.406 -30.047 1 31.7 199 SER B O 1
ATOM 2978 N N . THR B 1 200 ? 34.531 -9.945 -31.375 1 24.89 200 THR B N 1
ATOM 2979 C CA . THR B 1 200 ? 35.906 -9.5 -31.531 1 24.89 200 THR B CA 1
ATOM 2980 C C . THR B 1 200 ? 35.969 -8.141 -32.219 1 24.89 200 THR B C 1
ATOM 2982 O O . THR B 1 200 ? 35.312 -7.938 -33.25 1 24.89 200 THR B O 1
#

Solvent-accessible surface area (backbone atoms only — not comparable to full-atom values): 21501 Å² total; per-residue (Å²): 122,85,71,85,51,57,62,30,34,34,50,46,86,47,69,67,60,49,50,53,51,50,54,51,38,69,78,51,74,65,87,48,46,79,40,77,32,79,71,94,68,82,53,50,60,70,51,62,66,59,35,34,45,51,47,31,52,54,51,24,69,73,62,64,36,22,31,30,32,71,48,73,32,44,17,26,53,71,48,72,38,37,62,15,72,46,33,66,60,49,41,73,68,40,36,70,66,40,58,52,29,40,40,60,51,47,90,51,48,37,25,36,38,35,19,35,34,17,35,24,82,26,77,93,52,73,62,45,74,39,70,8,69,27,54,27,29,60,48,78,71,38,60,58,77,85,52,80,66,27,16,28,34,27,41,66,96,52,95,48,24,53,31,59,42,51,74,80,69,37,51,88,60,31,16,55,55,48,16,50,50,51,46,50,54,49,54,52,51,58,69,65,49,68,82,73,80,79,77,128,122,87,75,85,50,59,61,31,34,32,50,47,86,46,69,67,58,50,50,54,52,50,53,51,38,71,78,51,73,65,86,50,46,78,39,79,32,78,70,95,70,82,52,50,61,70,52,62,66,58,35,34,45,50,46,31,52,53,50,25,70,73,64,64,36,22,30,32,30,72,47,74,32,42,17,27,54,70,48,70,38,37,62,15,69,48,32,65,59,49,41,73,66,39,35,70,65,41,58,51,28,39,41,59,50,48,89,52,48,38,25,35,38,34,19,35,34,15,36,26,81,27,78,93,51,73,62,45,74,40,71,8,70,26,54,26,28,59,49,79,72,38,60,56,77,84,51,82,65,28,15,28,33,27,41,66,95,50,95,49,24,54,31,59,42,50,74,79,70,35,51,89,61,31,16,55,54,49,17,49,50,53,46,50,53,51,52,54,51,58,70,64,46,68,84,70,79,77,76,127

Radius of gyration: 24.71 Å; Cα contacts (8 Å, |Δi|>4): 792; chains: 2; bounding box: 60×72×55 Å

InterPro domains:
  IPR002637 RdgB/HAM1 [PF01725] (8-185)
  IPR002637 RdgB/HAM1 [PTHR11067] (7-190)
  IPR002637 RdgB/HAM1 [cd00515] (8-186)
  IPR027502 Inosine triphosphate pyrophosphatase [MF_03148] (6-189)
  IPR029001 Inosine triphosphate pyrophosphatase-like [G3DSA:3.90.950.10] (3-190)
  IPR029001 Inosine triphosphate pyrophosphatase-like [SSF52972] (7-188)

Secondary structure (DSSP, 8-state):
------EEEEE-S-HHHHHHHHHHHHHS--SSEEEEE------BSS-HHHHHHHHHHHHHHHH-S-EEEEEEEEEEGGGTTEEETTHHHHHHHHHHHHHHHTTTT-S--EEEEEEEEEEE-STTPPPEEEEEEEEEEE-S--S-TTSTTGGGEEETT-SS-GGG--HHHHGGG-HHHHHHHHHHHHHHHHHHS-------/------EEEEE-S-HHHHHHHHHHHHHS--SSEEEEE----PPBSS-HHHHHHHHHHHHHHHH-S-EEEEEEEEEEGGGTTEEETTHHHHHHHHHHHHHHHTTTT-S--EEEEEEEEEEE-STTPPPEEEEEEEEEEE-S--S-SSSTTGGGEEETT-SS-GGG--HHHHGGG-HHHHHHHHHHHHHHHHHHS-------

Sequence (400 aa):
MPGESGTIHFVTGNANKARELAEFFASNPVPFNITPTSLDLPEIQGDPEEIAMYKCSTAMEKLQAPVLVEDVCLGFNALHGLPGPYIKQFLQKLGHDGLNRMLQGFEDQGAVAMCTVAYCAGPGCTPVVVVGKTEGKIVPARGPSSFGWDPIFEPAGSALTYGEMTPAQKSPYSHRHKALKLLRDHLLAAAAAPEGQSSTMPGESGTIHFVTGNANKARELAEFFASNPVPFNITPTSLDLPEIQGDPEEIAMYKCSTAMEKLQAPVLVEDVCLGFNALHGLPGPYIKQFLQKLGHDGLNRMLQGFEDQGAVAMCTVAYCAGPGCTPVVVVGKTEGKIVPARGPSSFGWDPIFEPAGSALTYGEMTPAQKSPYSHRHKALKLLRDHLLAAAAAPEGQSST